Protein AF-A0A1F6WQ25-F1 (afdb_monomer)

Structure (mmCIF, N/CA/C/O backbone):
data_AF-A0A1F6WQ25-F1
#
_entry.id   AF-A0A1F6WQ25-F1
#
loop_
_atom_site.group_PDB
_atom_site.id
_atom_site.type_symbol
_atom_site.label_atom_id
_atom_site.label_alt_id
_atom_site.label_comp_id
_atom_site.label_asym_id
_atom_site.label_entity_id
_atom_site.label_seq_id
_atom_site.pdbx_PDB_ins_code
_atom_site.Cartn_x
_atom_site.Cartn_y
_atom_site.Cartn_z
_atom_site.occupancy
_atom_site.B_iso_or_equiv
_atom_site.auth_seq_id
_atom_site.auth_comp_id
_atom_site.auth_asym_id
_atom_site.auth_atom_id
_atom_site.pdbx_PDB_model_num
ATOM 1 N N . MET A 1 1 ? -30.570 7.472 32.557 1.00 87.94 1 MET A N 1
ATOM 2 C CA . MET A 1 1 ? -30.468 7.735 31.108 1.00 87.94 1 MET A CA 1
ATOM 3 C C . MET A 1 1 ? -29.008 7.909 30.767 1.00 87.94 1 MET A C 1
ATOM 5 O O . MET A 1 1 ? -28.256 8.425 31.589 1.00 87.94 1 MET A O 1
ATOM 9 N N . TYR A 1 2 ? -28.636 7.472 29.577 1.00 90.19 2 TYR A N 1
ATOM 10 C CA . TYR A 1 2 ? -27.269 7.441 29.091 1.00 90.19 2 TYR A CA 1
ATOM 11 C C . TYR A 1 2 ? -27.173 8.232 27.791 1.00 90.19 2 TYR A C 1
ATOM 13 O O . TYR A 1 2 ? -28.082 8.156 26.964 1.00 90.19 2 TYR A O 1
ATOM 21 N N . LEU A 1 3 ? -26.095 8.997 27.640 1.00 90.94 3 LEU A N 1
ATOM 22 C CA . LEU A 1 3 ? -25.687 9.601 26.380 1.00 90.94 3 LEU A CA 1
ATOM 23 C C . LEU A 1 3 ? -24.833 8.569 25.644 1.00 90.94 3 LEU A C 1
ATOM 25 O O . LEU A 1 3 ? -23.877 8.039 26.210 1.00 90.94 3 LEU A O 1
ATOM 29 N N . ILE A 1 4 ? -25.207 8.251 24.412 1.00 92.06 4 ILE A N 1
ATOM 30 C CA . ILE A 1 4 ? -24.562 7.222 23.602 1.00 92.06 4 ILE A CA 1
ATOM 31 C C . ILE A 1 4 ? -24.059 7.864 22.322 1.00 92.06 4 ILE A C 1
ATOM 33 O O . ILE A 1 4 ? -24.851 8.457 21.592 1.00 92.06 4 ILE A O 1
ATOM 37 N N . ASN A 1 5 ? -22.772 7.686 22.027 1.00 91.00 5 ASN A N 1
ATOM 38 C CA . ASN A 1 5 ? -22.219 8.050 20.729 1.00 91.00 5 ASN A CA 1
ATOM 39 C C . ASN A 1 5 ? -22.082 6.807 19.858 1.00 91.00 5 ASN A C 1
ATOM 41 O O . ASN A 1 5 ? -21.615 5.753 20.311 1.00 91.00 5 ASN A O 1
ATOM 45 N N . VAL A 1 6 ? -22.488 6.939 18.600 1.00 90.81 6 VAL A N 1
ATOM 46 C CA . VAL A 1 6 ? -22.468 5.850 17.625 1.00 90.81 6 VAL A CA 1
ATOM 47 C C . VAL A 1 6 ? -21.823 6.276 16.317 1.00 90.81 6 VAL A C 1
ATOM 49 O O . VAL A 1 6 ? -21.913 7.436 15.922 1.00 90.81 6 VAL A O 1
ATOM 52 N N . ILE A 1 7 ? -21.205 5.325 15.622 1.00 90.44 7 ILE A N 1
ATOM 53 C CA . ILE A 1 7 ? -20.688 5.520 14.263 1.00 90.44 7 ILE A CA 1
ATOM 54 C C . ILE A 1 7 ? -21.514 4.664 13.292 1.00 90.44 7 ILE A C 1
ATOM 56 O O . ILE A 1 7 ? -21.575 3.444 13.480 1.00 90.44 7 ILE A O 1
ATOM 60 N N . PRO A 1 8 ? -22.143 5.256 12.258 1.00 88.62 8 PRO A N 1
ATOM 61 C CA . PRO A 1 8 ? -22.909 4.503 11.265 1.00 88.62 8 PRO A CA 1
ATOM 62 C C . PRO A 1 8 ? -22.033 3.554 10.437 1.00 88.62 8 PRO A C 1
ATOM 64 O O . PRO A 1 8 ? -20.933 3.913 10.012 1.00 88.62 8 PRO A O 1
ATOM 67 N N . LEU A 1 9 ? -22.544 2.353 10.155 1.00 86.50 9 LEU A N 1
ATOM 68 C CA . LEU A 1 9 ? -21.799 1.313 9.432 1.00 86.50 9 LEU A CA 1
ATOM 69 C C . LEU A 1 9 ? -21.790 1.503 7.907 1.00 86.50 9 LEU A C 1
ATOM 71 O O . LEU A 1 9 ? -20.886 1.013 7.232 1.00 86.50 9 LEU A O 1
ATOM 75 N N . HIS A 1 10 ? -22.773 2.213 7.348 1.00 80.31 10 HIS A N 1
ATOM 76 C CA . HIS A 1 10 ? -22.910 2.373 5.895 1.00 80.31 10 HIS A CA 1
ATOM 77 C C . HIS A 1 10 ? -22.754 3.827 5.450 1.00 80.31 10 HIS A C 1
ATOM 79 O O . HIS A 1 10 ? -21.978 4.116 4.533 1.00 80.31 10 HIS A O 1
ATOM 85 N N . ARG A 1 11 ? -23.474 4.757 6.087 1.00 72.06 11 ARG A N 1
ATOM 86 C CA . ARG A 1 11 ? -23.447 6.174 5.705 1.00 72.06 11 ARG A CA 1
ATOM 87 C C . ARG A 1 11 ? -22.199 6.902 6.192 1.00 72.06 11 ARG A C 1
ATOM 89 O O . ARG A 1 11 ? -21.830 6.834 7.360 1.00 72.06 11 ARG A O 1
ATOM 96 N N . LYS A 1 12 ? -21.594 7.684 5.292 1.00 71.38 12 LYS A N 1
ATOM 97 C CA . LYS A 1 12 ? -20.646 8.739 5.669 1.00 71.38 12 LYS A CA 1
ATOM 98 C C . LYS A 1 12 ? -21.425 9.934 6.210 1.00 71.38 12 LYS A C 1
ATOM 100 O O . LYS A 1 12 ? -22.361 10.402 5.562 1.00 71.38 12 LYS A O 1
ATOM 105 N N . ILE A 1 13 ? -21.022 10.413 7.378 1.00 72.75 13 ILE A N 1
ATOM 106 C CA . ILE A 1 13 ? -21.591 11.586 8.042 1.00 72.75 13 ILE A CA 1
ATOM 107 C C . ILE A 1 13 ? -20.481 12.607 8.327 1.00 72.75 13 ILE A C 1
ATOM 109 O O . ILE A 1 13 ? -19.338 12.188 8.516 1.00 72.75 13 ILE A O 1
ATOM 113 N N . PRO A 1 14 ? -20.788 13.917 8.362 1.00 61.28 14 PRO A N 1
ATOM 114 C CA . PRO A 1 14 ? -19.785 14.951 8.625 1.00 61.28 14 PRO A CA 1
ATOM 115 C C . PRO A 1 14 ? -19.101 14.828 9.997 1.00 61.28 14 PRO A C 1
ATOM 117 O O . PRO A 1 14 ? -17.884 14.947 10.072 1.00 61.28 14 PRO A O 1
ATOM 120 N N . ASP A 1 15 ? -19.855 14.519 11.057 1.00 59.47 15 ASP A N 1
ATOM 121 C CA . ASP A 1 15 ? -19.368 14.615 12.447 1.00 59.47 15 ASP A CA 1
ATOM 122 C C . ASP A 1 15 ? -18.662 13.362 12.994 1.00 59.47 15 ASP A C 1
ATOM 124 O O . ASP A 1 15 ? -18.426 13.263 14.195 1.00 59.47 15 ASP A O 1
ATOM 128 N N . ILE A 1 16 ? -18.278 12.406 12.135 1.00 72.00 16 ILE A N 1
ATOM 129 C CA . ILE A 1 16 ? -17.640 11.108 12.468 1.00 72.00 16 ILE A CA 1
ATOM 130 C C . ILE A 1 16 ? -18.526 10.184 13.332 1.00 72.00 16 ILE A C 1
ATOM 132 O O . ILE A 1 16 ? -18.617 8.994 13.037 1.00 72.00 16 ILE A O 1
ATOM 136 N N . SER A 1 17 ? -19.217 10.707 14.345 1.00 84.56 17 SER A N 1
ATOM 137 C CA . SER A 1 17 ? -20.149 10.017 15.236 1.00 84.56 17 SER A CA 1
ATOM 138 C C . SER A 1 17 ? -21.412 10.852 15.493 1.00 84.56 17 SER A C 1
ATOM 140 O O . SER A 1 17 ? -21.434 12.056 15.253 1.00 84.56 17 SER A O 1
ATOM 142 N N . LEU A 1 18 ? -22.473 10.203 15.970 1.00 88.31 18 LEU A N 1
ATOM 143 C CA . LEU A 1 18 ? -23.764 10.809 16.300 1.00 88.31 18 LEU A CA 1
ATOM 144 C C . LEU A 1 18 ? -24.133 10.498 17.745 1.00 88.31 18 LEU A C 1
ATOM 146 O O . LEU A 1 18 ? -23.954 9.365 18.196 1.00 88.31 18 LEU A O 1
ATOM 150 N N . SER A 1 19 ? -24.698 11.480 18.441 1.00 90.44 19 SER A N 1
ATOM 151 C CA . SER A 1 19 ? -25.128 11.342 19.833 1.00 90.44 19 SER A CA 1
ATOM 152 C C . SER A 1 19 ? -26.628 11.068 19.944 1.00 90.44 19 SER A C 1
ATOM 154 O O . SER A 1 19 ? -27.445 11.706 19.279 1.00 90.44 19 SER A O 1
ATOM 156 N N . TYR A 1 20 ? -26.997 10.152 20.838 1.00 91.31 20 TYR A N 1
ATOM 157 C CA . TYR A 1 20 ? -28.374 9.764 21.149 1.00 91.31 20 TYR A CA 1
ATOM 158 C C . TYR A 1 20 ? -28.560 9.581 22.659 1.00 91.31 20 TYR A C 1
ATOM 160 O O . TYR A 1 20 ? -27.594 9.398 23.399 1.00 91.31 20 TYR A O 1
ATOM 168 N N . ILE A 1 21 ? -29.809 9.588 23.132 1.00 91.50 21 ILE A N 1
ATOM 169 C CA . ILE A 1 21 ? -30.139 9.271 24.530 1.00 91.50 21 ILE A CA 1
ATOM 170 C C . ILE A 1 21 ? -30.725 7.863 24.609 1.00 91.50 21 ILE A C 1
ATOM 172 O O . ILE A 1 21 ? -31.565 7.487 23.802 1.00 91.50 21 ILE A O 1
ATOM 176 N N . SER A 1 22 ? -30.355 7.094 25.626 1.00 90.56 22 SER A N 1
ATOM 177 C CA . SER A 1 22 ? -30.964 5.796 25.918 1.00 90.56 22 SER A CA 1
ATOM 178 C C . SER A 1 22 ? -31.411 5.708 27.371 1.00 90.56 22 SER A C 1
ATOM 180 O O . SER A 1 22 ? -30.785 6.265 28.280 1.00 90.56 22 SER A O 1
ATOM 182 N N . LYS A 1 23 ? -32.505 4.984 27.617 1.00 88.88 23 LYS A N 1
ATOM 183 C CA . LYS A 1 23 ? -32.867 4.561 28.978 1.00 88.88 23 LYS A CA 1
ATOM 184 C C . LYS A 1 23 ? -31.973 3.409 29.441 1.00 88.88 23 LYS A C 1
ATOM 186 O O . LYS A 1 23 ? -31.574 3.392 30.603 1.00 88.88 23 LYS A O 1
ATOM 191 N N . ASP A 1 24 ? -31.601 2.534 28.513 1.00 87.25 24 ASP A N 1
ATOM 192 C CA . ASP A 1 24 ? -30.789 1.347 28.753 1.00 87.25 24 ASP A CA 1
ATOM 193 C C . ASP A 1 24 ? -29.294 1.667 28.748 1.00 87.25 24 ASP A C 1
ATOM 195 O O . ASP A 1 24 ? -28.818 2.459 27.928 1.00 87.25 24 ASP A O 1
ATOM 199 N N . ASN A 1 25 ? -28.541 0.977 29.606 1.00 87.44 25 ASN A N 1
ATOM 200 C CA . ASN A 1 25 ? -27.084 0.933 29.535 1.00 87.44 25 ASN A CA 1
ATOM 201 C C . ASN A 1 25 ? -26.658 -0.025 28.406 1.00 87.44 25 ASN A C 1
ATOM 203 O O . ASN A 1 25 ? -26.470 -1.230 28.616 1.00 87.44 25 ASN A O 1
ATOM 207 N N . ILE A 1 26 ? -26.604 0.488 27.177 1.00 87.88 26 ILE A N 1
ATOM 208 C CA . ILE A 1 26 ? -26.160 -0.275 26.005 1.00 87.88 26 ILE A CA 1
ATOM 209 C C . ILE A 1 26 ? -24.646 -0.462 26.113 1.00 87.88 26 ILE A C 1
ATOM 211 O O . ILE A 1 26 ? -23.937 0.504 26.339 1.00 87.88 26 ILE A O 1
ATOM 215 N N . LYS A 1 27 ? -24.131 -1.689 25.975 1.00 88.25 27 LYS A N 1
ATOM 216 C CA . LYS A 1 27 ? -22.691 -1.953 26.134 1.00 88.25 27 LYS A CA 1
ATOM 217 C C . LYS A 1 27 ? -21.885 -1.371 24.966 1.00 88.25 27 LYS A C 1
ATOM 219 O O . LYS A 1 27 ? -22.355 -1.361 23.828 1.00 88.25 27 LYS A O 1
ATOM 224 N N . LEU A 1 28 ? -20.648 -0.959 25.232 1.00 90.44 28 LEU A N 1
ATOM 225 C CA . LEU A 1 28 ? -19.693 -0.560 24.196 1.00 90.44 28 LEU A CA 1
ATOM 226 C C . LEU A 1 28 ? -19.432 -1.733 23.237 1.00 90.44 28 LEU A C 1
ATOM 228 O O . LEU A 1 28 ? -19.362 -2.881 23.675 1.00 90.44 28 LEU A O 1
ATOM 232 N N . GLY A 1 29 ? -19.348 -1.451 21.936 1.00 88.81 29 GLY A N 1
ATOM 233 C CA . GLY A 1 29 ? -19.223 -2.475 20.895 1.00 88.81 29 GLY A CA 1
ATOM 234 C C . GLY A 1 29 ? -20.541 -3.127 20.462 1.00 88.81 29 GLY A C 1
ATOM 235 O O . GLY A 1 29 ? -20.523 -4.029 19.624 1.00 88.81 29 GLY A O 1
ATOM 236 N N . THR A 1 30 ? -21.683 -2.694 21.008 1.00 90.44 30 THR A N 1
ATOM 237 C CA . THR A 1 30 ? -23.006 -3.144 20.547 1.00 90.44 30 THR A CA 1
ATOM 238 C C . THR A 1 30 ? -23.338 -2.497 19.202 1.00 90.44 30 THR A C 1
ATOM 240 O O . THR A 1 30 ? -23.184 -1.286 19.047 1.00 90.44 30 THR A O 1
ATOM 243 N N . ILE A 1 31 ? -23.827 -3.286 18.248 1.00 89.00 31 ILE A N 1
ATOM 244 C CA . ILE A 1 31 ? -24.408 -2.793 16.996 1.00 89.00 31 ILE A CA 1
ATOM 245 C C . ILE A 1 31 ? -25.905 -2.574 17.226 1.00 89.00 31 ILE A C 1
ATOM 247 O O . ILE A 1 31 ? -26.597 -3.483 17.685 1.00 89.00 31 ILE A O 1
ATOM 251 N N . ILE A 1 32 ? -26.389 -1.366 16.942 1.00 90.00 32 ILE A N 1
ATOM 252 C CA . ILE A 1 32 ? -27.789 -0.960 17.125 1.00 90.00 32 ILE A CA 1
ATOM 253 C C . ILE A 1 32 ? -28.346 -0.320 15.854 1.00 90.00 32 ILE A C 1
ATOM 255 O O . ILE A 1 32 ? -27.585 0.225 15.058 1.00 90.00 32 ILE A O 1
ATOM 259 N N . ASP A 1 33 ? -29.667 -0.296 15.709 1.00 88.38 33 ASP A N 1
ATOM 260 C CA . ASP A 1 33 ? -30.332 0.503 14.680 1.00 88.38 33 ASP A CA 1
ATOM 261 C C . ASP A 1 33 ? -30.563 1.928 15.196 1.00 88.38 33 ASP A C 1
ATOM 263 O O . ASP A 1 33 ? -31.349 2.155 16.119 1.00 88.38 33 ASP A O 1
ATOM 267 N N . ALA A 1 34 ? -29.858 2.898 14.613 1.00 88.06 34 ALA A N 1
ATOM 268 C CA . ALA A 1 34 ? -29.973 4.308 14.967 1.00 88.06 34 ALA A CA 1
ATOM 269 C C . ALA A 1 34 ? -30.745 5.081 13.880 1.00 88.06 34 ALA A C 1
ATOM 271 O O . ALA A 1 34 ? -30.492 4.889 12.686 1.00 88.06 34 ALA A O 1
ATOM 272 N N . PRO A 1 35 ? -31.682 5.975 14.247 1.00 88.50 35 PRO A N 1
ATOM 273 C CA . PRO A 1 35 ? -32.398 6.792 13.275 1.00 88.50 35 PRO A CA 1
ATOM 274 C C . PRO A 1 35 ? -31.488 7.893 12.718 1.00 88.50 35 PRO A C 1
ATOM 276 O O . PRO A 1 35 ? -30.998 8.749 13.458 1.00 88.50 35 PRO A O 1
ATOM 279 N N . ILE A 1 36 ? -31.291 7.898 11.398 1.00 86.06 36 ILE A N 1
ATOM 280 C CA . ILE A 1 36 ? -30.510 8.903 10.668 1.00 86.06 36 ILE A CA 1
ATOM 281 C C . ILE A 1 36 ? -31.383 9.491 9.556 1.00 86.06 36 ILE A C 1
ATOM 283 O O . ILE A 1 36 ? -31.665 8.845 8.541 1.00 86.06 36 ILE A O 1
ATOM 287 N N . LYS A 1 37 ? -31.786 10.756 9.721 1.00 82.56 37 LYS A N 1
ATOM 288 C CA . LYS A 1 37 ? -32.784 11.425 8.867 1.00 82.56 37 LYS A CA 1
ATOM 289 C C . LYS A 1 37 ? -34.093 10.616 8.814 1.00 82.56 37 LYS A C 1
ATOM 291 O O . LYS A 1 37 ? -34.769 10.510 9.827 1.00 82.56 37 LYS A O 1
ATOM 296 N N . LYS A 1 38 ? -34.454 10.062 7.649 1.00 81.06 38 LYS A N 1
ATOM 297 C CA . LYS A 1 38 ? -35.715 9.332 7.408 1.00 81.06 38 LYS A CA 1
ATOM 298 C C . LYS A 1 38 ? -35.576 7.801 7.455 1.00 81.06 38 LYS A C 1
ATOM 300 O O . LYS A 1 38 ? -36.516 7.107 7.090 1.00 81.06 38 LYS A O 1
ATOM 305 N N . SER A 1 39 ? -34.422 7.259 7.842 1.00 84.31 39 SER A N 1
ATOM 306 C CA . SER A 1 39 ? -34.177 5.809 7.825 1.00 84.31 39 SER A CA 1
ATOM 307 C C . SER A 1 39 ? -33.465 5.333 9.085 1.00 84.31 39 SER A C 1
ATOM 309 O O . SER A 1 39 ? -32.701 6.087 9.688 1.00 84.31 39 SER A O 1
ATOM 311 N N . LEU A 1 40 ? -33.661 4.063 9.430 1.00 87.50 40 LEU A N 1
ATOM 312 C CA . LEU A 1 40 ? -32.851 3.362 10.424 1.00 87.50 40 LEU A CA 1
ATOM 313 C C . LEU A 1 40 ? -31.568 2.845 9.771 1.00 87.50 40 LEU A C 1
ATOM 315 O O . LEU A 1 40 ? -31.603 2.318 8.660 1.00 87.50 40 LEU A O 1
ATOM 319 N N . GLU A 1 41 ? -30.444 3.026 10.451 1.00 86.12 41 GLU A N 1
ATOM 320 C CA . GLU A 1 41 ? -29.121 2.610 9.993 1.00 86.12 41 GLU A CA 1
ATOM 321 C C . GLU A 1 41 ? -28.389 1.890 11.125 1.00 86.12 41 GLU A C 1
ATOM 323 O O . GLU A 1 41 ? -28.288 2.404 12.245 1.00 86.12 41 GLU A O 1
ATOM 328 N N . GLN A 1 42 ? -27.815 0.729 10.815 1.00 87.62 42 GLN A N 1
ATOM 329 C CA . GLN A 1 42 ? -26.951 0.031 11.758 1.00 87.62 42 GLN A CA 1
ATOM 330 C C . GLN A 1 42 ? -25.751 0.905 12.116 1.00 87.62 42 GLN A C 1
ATOM 332 O O . GLN A 1 42 ? -25.086 1.473 11.241 1.00 87.62 42 GLN A O 1
ATOM 337 N N . SER A 1 43 ? -25.479 1.005 13.412 1.00 89.19 43 SER A N 1
ATOM 338 C CA . SER A 1 43 ? -24.457 1.872 13.983 1.00 89.19 43 SER A CA 1
ATOM 339 C C . SER A 1 43 ? -23.757 1.185 15.154 1.00 89.19 43 SER A C 1
ATOM 341 O O . SER A 1 43 ? -24.388 0.505 15.963 1.00 89.19 43 SER A O 1
ATOM 343 N N . LEU A 1 44 ? -22.441 1.366 15.249 1.00 90.88 44 LEU A N 1
ATOM 344 C CA . LEU A 1 44 ? -21.618 0.821 16.325 1.00 90.88 44 LEU A CA 1
ATOM 345 C C . LEU A 1 44 ? -21.590 1.787 17.509 1.00 90.88 44 LEU A C 1
ATOM 347 O O . LEU A 1 44 ? -21.214 2.946 17.341 1.00 90.88 44 LEU A O 1
ATOM 351 N N . VAL A 1 45 ? -21.922 1.303 18.704 1.00 91.31 45 VAL A N 1
ATOM 352 C CA . VAL A 1 45 ? -21.786 2.067 19.949 1.00 91.31 45 VAL A CA 1
ATOM 353 C C . VAL A 1 45 ? -20.315 2.184 20.342 1.00 91.31 45 VAL A C 1
ATOM 355 O O . VAL A 1 45 ? -19.674 1.178 20.658 1.00 91.31 45 VAL A O 1
ATOM 358 N N . ILE A 1 46 ? -19.805 3.417 20.366 1.00 90.44 46 ILE A N 1
ATOM 359 C CA . ILE A 1 46 ? -18.393 3.721 20.641 1.00 90.44 46 ILE A CA 1
ATOM 360 C C . ILE A 1 46 ? -18.148 4.351 22.012 1.00 90.44 46 ILE A C 1
ATOM 362 O O . ILE A 1 46 ? -17.053 4.219 22.547 1.00 90.44 46 ILE A O 1
ATOM 366 N N . SER A 1 47 ? -19.144 5.006 22.612 1.00 89.75 47 SER A N 1
ATOM 367 C CA . SER A 1 47 ? -19.035 5.525 23.977 1.00 89.75 47 SER A CA 1
ATOM 368 C C . SER A 1 47 ? -20.399 5.606 24.650 1.00 89.75 47 SER A C 1
ATOM 370 O O . SER A 1 47 ? -21.415 5.833 23.991 1.00 89.75 47 SER A O 1
ATOM 372 N N . ILE A 1 48 ? -20.403 5.446 25.975 1.00 90.25 48 ILE A N 1
ATOM 373 C CA . ILE A 1 48 ? -21.582 5.597 26.832 1.00 90.25 48 ILE A CA 1
ATOM 374 C C . ILE A 1 48 ? -21.191 6.441 28.040 1.00 90.25 48 ILE A C 1
ATOM 376 O O . ILE A 1 48 ? -20.213 6.132 28.717 1.00 90.25 48 ILE A O 1
ATOM 380 N N . GLN A 1 49 ? -21.968 7.482 28.319 1.00 90.38 49 GLN A N 1
ATOM 381 C CA . GLN A 1 49 ? -21.781 8.376 29.462 1.00 90.38 49 GLN A CA 1
ATOM 382 C C . GLN A 1 49 ? -23.101 8.552 30.215 1.00 90.38 49 GLN A C 1
ATOM 384 O O . GLN A 1 49 ? -24.187 8.407 29.644 1.00 90.38 49 GLN A O 1
ATOM 389 N N . ASN A 1 50 ? -23.041 8.856 31.512 1.00 89.50 50 ASN A N 1
ATOM 390 C CA . ASN A 1 50 ? -24.249 9.162 32.269 1.00 89.50 50 ASN A CA 1
ATOM 391 C C . ASN A 1 50 ? -24.742 10.562 31.887 1.00 89.50 50 ASN A C 1
ATOM 393 O O . ASN A 1 50 ? -23.989 11.529 31.932 1.00 89.50 50 ASN A O 1
ATOM 397 N N . VAL A 1 51 ? -26.033 10.695 31.571 1.00 87.44 51 VAL A N 1
ATOM 398 C CA . VAL A 1 51 ? -26.632 12.003 31.247 1.00 87.44 51 VAL A CA 1
ATOM 399 C C . VAL A 1 51 ? -26.466 13.006 32.392 1.00 87.44 51 VAL A C 1
ATOM 401 O O . VAL A 1 51 ? -26.456 14.207 32.144 1.00 87.44 51 VAL A O 1
ATOM 404 N N . LYS A 1 52 ? -26.339 12.541 33.645 1.00 86.00 52 LYS A N 1
ATOM 405 C CA . LYS A 1 52 ? -26.094 13.416 34.799 1.00 86.00 52 LYS A CA 1
ATOM 406 C C . LYS A 1 52 ? -24.778 14.188 34.687 1.00 86.00 52 LYS A C 1
ATOM 408 O O . LYS A 1 52 ? -24.766 15.349 35.089 1.00 86.00 52 LYS A O 1
ATOM 413 N N . ASP A 1 53 ? -23.752 13.568 34.115 1.00 86.56 53 ASP A N 1
ATOM 414 C CA . ASP A 1 53 ? -22.396 14.118 34.044 1.00 86.56 53 ASP A CA 1
ATOM 415 C C . ASP A 1 53 ? -22.248 15.064 32.838 1.00 86.56 53 ASP A C 1
ATOM 417 O O . ASP A 1 53 ? -21.522 16.048 32.900 1.00 86.56 53 ASP A O 1
ATOM 421 N N . GLU A 1 54 ? -23.034 14.840 31.780 1.00 84.88 54 GLU A N 1
ATOM 422 C CA . GLU A 1 54 ? -22.989 15.593 30.513 1.00 84.88 54 GLU A CA 1
ATOM 423 C C . GLU A 1 54 ? -24.127 16.628 30.371 1.00 84.88 54 GLU A C 1
ATOM 425 O O . GLU A 1 54 ? -24.480 17.060 29.271 1.00 84.88 54 GLU A O 1
ATOM 430 N N . LYS A 1 55 ? -24.762 17.043 31.479 1.00 82.88 55 LYS A N 1
ATOM 431 C CA . LYS A 1 55 ? -25.932 17.950 31.445 1.00 82.88 55 LYS A CA 1
ATOM 432 C C . LYS A 1 55 ? -25.645 19.291 30.769 1.00 82.88 55 LYS A C 1
ATOM 434 O O . LYS A 1 55 ? -26.518 19.811 30.076 1.00 82.88 55 LYS A O 1
ATOM 439 N N . SER A 1 56 ? -24.474 19.873 31.020 1.00 83.62 56 SER A N 1
ATOM 440 C CA . SER A 1 56 ? -24.056 21.151 30.430 1.00 83.62 56 SER A CA 1
ATOM 441 C C . SER A 1 56 ? -23.905 21.023 28.915 1.00 83.62 56 SER A C 1
ATOM 443 O O . SER A 1 56 ? -24.479 21.824 28.180 1.00 83.62 56 SER A O 1
ATOM 445 N N . TYR A 1 57 ? -23.234 19.963 28.457 1.00 82.88 57 TYR A N 1
ATOM 446 C CA . TYR A 1 57 ? -23.075 19.643 27.043 1.00 82.88 57 TYR A CA 1
ATOM 447 C C . TYR A 1 57 ? -24.427 19.445 26.353 1.00 82.88 57 TYR A C 1
ATOM 449 O O . TYR A 1 57 ? -24.723 20.121 25.371 1.00 82.88 57 TYR A O 1
ATOM 457 N N . ILE A 1 58 ? -25.302 18.608 26.916 1.00 83.19 58 ILE A N 1
ATOM 458 C CA . ILE A 1 58 ? -26.620 18.324 26.330 1.00 83.19 58 ILE A CA 1
ATOM 459 C C . ILE A 1 58 ? -27.471 19.597 26.212 1.00 83.19 58 ILE A C 1
ATOM 461 O O . ILE A 1 58 ? -28.172 19.766 25.218 1.00 83.19 58 ILE A O 1
ATOM 465 N N . LYS A 1 59 ? -27.403 20.506 27.195 1.00 83.31 59 LYS A N 1
ATOM 466 C CA . LYS A 1 59 ? -28.106 21.800 27.141 1.00 83.31 59 LYS A CA 1
ATOM 467 C C . LYS A 1 59 ? -27.525 22.763 26.104 1.00 83.31 59 LYS A C 1
ATOM 469 O O . LYS A 1 59 ? -28.256 23.621 25.626 1.00 83.31 59 LYS A O 1
ATOM 474 N N . SER A 1 60 ? -26.237 22.643 25.788 1.00 84.94 60 SER A N 1
ATOM 475 C CA . SER A 1 60 ? -25.567 23.490 24.794 1.00 84.94 60 SER A CA 1
ATOM 476 C C . SER A 1 60 ? -25.861 23.088 23.345 1.00 84.94 60 SER A C 1
ATOM 478 O O . SER A 1 60 ? -25.584 23.863 22.431 1.00 84.94 60 SER A O 1
ATOM 480 N N . LEU A 1 61 ? -26.422 21.893 23.118 1.00 83.06 61 LEU A N 1
ATOM 481 C CA . LEU A 1 61 ? -26.725 21.409 21.774 1.00 83.06 61 LEU A CA 1
ATOM 482 C C . LEU A 1 61 ? -27.862 22.231 21.141 1.00 83.06 61 LEU A C 1
ATOM 484 O O . LEU A 1 61 ? -28.930 22.359 21.741 1.00 83.06 61 LEU A O 1
ATOM 488 N N . PRO A 1 62 ? -27.697 22.720 19.898 1.00 80.31 62 PRO A N 1
ATOM 489 C CA . PRO A 1 62 ? -28.736 23.493 19.218 1.00 80.31 62 PRO A CA 1
ATOM 490 C C . PRO A 1 62 ? -29.897 22.622 18.705 1.00 80.31 62 PRO A C 1
ATOM 492 O O . PRO A 1 62 ? -30.855 23.134 18.131 1.00 80.31 62 PRO A O 1
ATOM 495 N N . TRP A 1 63 ? -29.833 21.303 18.906 1.00 80.38 63 TRP A N 1
ATOM 496 C CA . TRP A 1 63 ? -30.868 20.344 18.533 1.00 80.38 63 TRP A CA 1
ATOM 497 C C . TRP A 1 63 ? -31.223 19.417 19.697 1.00 80.38 63 TRP A C 1
ATOM 499 O O . TRP A 1 63 ? -30.428 19.159 20.601 1.00 80.38 63 TRP A O 1
ATOM 509 N N . LYS A 1 64 ? -32.429 18.846 19.637 1.00 83.31 64 LYS A N 1
ATOM 510 C CA . LYS A 1 64 ? -32.891 17.846 20.602 1.00 83.31 64 LYS A CA 1
ATOM 511 C C . LYS A 1 64 ? -32.347 16.463 20.241 1.00 83.31 64 LYS A C 1
ATOM 513 O O . LYS A 1 64 ? -32.473 16.020 19.102 1.00 83.31 64 LYS A O 1
ATOM 518 N N . LEU A 1 65 ? -31.784 15.766 21.225 1.00 86.25 65 LEU A N 1
ATOM 519 C CA . LEU A 1 65 ? -31.309 14.394 21.047 1.00 86.25 65 LEU A CA 1
ATOM 520 C C . LEU A 1 65 ? -32.477 13.413 20.899 1.00 86.25 65 LEU A C 1
ATOM 522 O O . LEU A 1 65 ? -33.474 13.489 21.622 1.00 86.25 65 LEU A O 1
ATOM 526 N N . ILE A 1 66 ? -32.324 12.468 19.972 1.00 88.75 66 ILE A N 1
ATOM 527 C CA . ILE A 1 66 ? -33.298 11.403 19.727 1.00 88.75 66 ILE A CA 1
ATOM 528 C C . ILE A 1 66 ? -33.045 10.253 20.709 1.00 88.75 66 ILE A C 1
ATOM 530 O O . ILE A 1 66 ? -31.898 9.930 21.030 1.00 88.75 66 ILE A O 1
ATOM 534 N N . SER A 1 67 ? -34.123 9.635 21.193 1.00 85.62 67 SER A N 1
ATOM 535 C CA . SER A 1 67 ? -34.042 8.463 22.059 1.00 85.62 67 SER A CA 1
ATOM 536 C C . SER A 1 67 ? -33.893 7.166 21.262 1.00 85.62 67 SER A C 1
ATOM 538 O O . SER A 1 67 ? -34.642 6.948 20.311 1.00 85.62 67 SER A O 1
ATOM 540 N N . ILE A 1 68 ? -33.013 6.278 21.706 1.00 87.81 68 ILE A N 1
ATOM 541 C CA . ILE A 1 68 ? -32.816 4.926 21.167 1.00 87.81 68 ILE A CA 1
ATOM 542 C C . ILE A 1 68 ? -33.036 3.881 22.267 1.00 87.81 68 ILE A C 1
ATOM 544 O O . ILE A 1 68 ? -32.936 4.188 23.458 1.00 87.81 68 ILE A O 1
ATOM 548 N N . GLN A 1 69 ? -33.360 2.651 21.867 1.00 78.94 69 GLN A N 1
ATOM 549 C CA . GLN A 1 69 ? -33.606 1.529 22.776 1.00 78.94 69 GLN A CA 1
ATOM 550 C C . GLN A 1 69 ? -32.694 0.352 22.446 1.00 78.94 69 GLN A C 1
ATOM 552 O O . GLN A 1 69 ? -32.254 0.182 21.306 1.00 78.94 69 GLN A O 1
ATOM 557 N N . LYS A 1 70 ? -32.412 -0.476 23.452 1.00 73.06 70 LYS A N 1
ATOM 558 C CA . LYS A 1 70 ? -31.672 -1.720 23.259 1.00 73.06 70 LYS A CA 1
ATOM 559 C C . LYS A 1 70 ? -32.590 -2.793 22.669 1.00 73.06 70 LYS A C 1
ATOM 561 O O . LYS A 1 70 ? -33.657 -3.055 23.212 1.00 73.06 70 LYS A O 1
ATOM 566 N N . ASN A 1 71 ? -32.136 -3.481 21.624 1.00 75.75 71 ASN A N 1
ATOM 567 C CA . ASN A 1 71 ? -32.791 -4.689 21.127 1.00 75.75 71 ASN A CA 1
ATOM 568 C C . ASN A 1 71 ? -32.085 -5.941 21.689 1.00 75.75 71 ASN A C 1
ATOM 570 O O . ASN A 1 71 ? -30.872 -5.924 21.928 1.00 75.75 71 ASN A O 1
ATOM 574 N N . LYS A 1 72 ? -32.838 -7.017 21.950 1.00 64.00 72 LYS A N 1
ATOM 575 C CA . LYS A 1 72 ? -32.306 -8.265 22.533 1.00 64.00 72 LYS A CA 1
ATOM 576 C C . LYS A 1 72 ? -31.371 -9.005 21.575 1.00 64.00 72 LYS A C 1
ATOM 578 O O . LYS A 1 72 ? -30.411 -9.611 22.040 1.00 64.00 72 LYS A O 1
ATOM 583 N N . ASP A 1 73 ? -31.599 -8.876 20.272 1.00 69.81 73 ASP A N 1
ATOM 584 C CA . ASP A 1 73 ? -30.832 -9.561 19.223 1.00 69.81 73 ASP A CA 1
ATOM 585 C C . ASP A 1 73 ? -29.586 -8.786 18.762 1.00 69.81 73 ASP A C 1
ATOM 587 O O . ASP A 1 73 ? -28.942 -9.148 17.775 1.00 69.81 73 ASP A O 1
ATOM 591 N N . ASN A 1 74 ? -29.227 -7.706 19.465 1.00 78.88 74 ASN A N 1
ATOM 592 C CA . ASN A 1 74 ? -28.078 -6.893 19.094 1.00 78.88 74 ASN A CA 1
ATOM 593 C C . ASN A 1 74 ? -26.773 -7.680 19.224 1.00 78.88 74 ASN A C 1
ATOM 595 O O . ASN A 1 74 ? -26.452 -8.239 20.277 1.00 78.88 74 ASN A O 1
ATOM 599 N N . VAL A 1 75 ? -25.971 -7.646 18.163 1.00 81.75 75 VAL A N 1
ATOM 600 C CA . VAL A 1 75 ? -24.623 -8.208 18.185 1.00 81.75 75 VAL A CA 1
ATOM 601 C C . VAL A 1 75 ? -23.707 -7.308 18.996 1.00 81.75 75 VAL A C 1
ATOM 603 O O . VAL A 1 75 ? -23.720 -6.086 18.851 1.00 81.75 75 VAL A O 1
ATOM 606 N N . ILE A 1 76 ? -22.891 -7.929 19.842 1.00 87.75 76 ILE A N 1
ATOM 607 C CA . ILE A 1 76 ? -21.917 -7.235 20.675 1.00 87.75 76 ILE A CA 1
ATOM 608 C C . ILE A 1 76 ? -20.531 -7.759 20.316 1.00 87.75 76 ILE A C 1
ATOM 610 O O . ILE A 1 76 ? -20.255 -8.954 20.460 1.00 87.75 76 ILE A O 1
ATOM 614 N N . LEU A 1 77 ? -19.670 -6.868 19.830 1.00 89.88 77 LEU A N 1
ATOM 615 C CA . LEU A 1 77 ? -18.255 -7.155 19.613 1.00 89.88 77 LEU A CA 1
ATOM 616 C C . LEU A 1 77 ? -17.530 -7.274 20.956 1.00 89.88 77 LEU A C 1
ATOM 618 O O . LEU A 1 77 ? -17.914 -6.650 21.947 1.00 89.88 77 LEU A O 1
ATOM 622 N N . GLN A 1 78 ? -16.470 -8.079 21.006 1.00 90.38 78 GLN A N 1
ATOM 623 C CA . GLN A 1 78 ? -15.626 -8.145 22.198 1.00 90.38 78 GLN A CA 1
ATOM 624 C C . GLN A 1 78 ? -15.004 -6.770 22.471 1.00 90.38 78 GLN A C 1
ATOM 626 O O . GLN A 1 78 ? -14.532 -6.107 21.550 1.00 90.38 78 GLN A O 1
ATOM 631 N N . LYS A 1 79 ? -14.942 -6.360 23.745 1.00 89.81 79 LYS A N 1
ATOM 632 C CA . LYS A 1 79 ? -14.376 -5.058 24.141 1.00 89.81 79 LYS A CA 1
ATOM 633 C C . LYS A 1 79 ? -12.976 -4.834 23.551 1.00 89.81 79 LYS A C 1
ATOM 635 O O . LYS A 1 79 ? -12.726 -3.793 22.959 1.00 89.81 79 LYS A O 1
ATOM 640 N N . LYS A 1 80 ? -12.123 -5.862 23.606 1.00 91.19 80 LYS A N 1
ATOM 641 C CA . LYS A 1 80 ? -10.764 -5.837 23.051 1.00 91.19 80 LYS A CA 1
ATOM 642 C C . LYS A 1 80 ? -10.715 -5.494 21.557 1.00 91.19 80 LYS A C 1
ATOM 644 O O . LYS A 1 80 ? -9.785 -4.822 21.143 1.00 91.19 80 LYS A O 1
ATOM 649 N N . VAL A 1 81 ? -11.706 -5.907 20.761 1.00 91.31 81 VAL A N 1
ATOM 650 C CA . VAL A 1 81 ? -11.784 -5.565 19.325 1.00 91.31 81 VAL A CA 1
ATOM 651 C C . VAL A 1 81 ? -11.990 -4.064 19.146 1.00 91.31 81 VAL A C 1
ATOM 653 O O . VAL A 1 81 ? -11.391 -3.456 18.263 1.00 91.31 81 VAL A O 1
ATOM 656 N N . ILE A 1 82 ? -12.833 -3.465 19.990 1.00 91.12 82 ILE A N 1
ATOM 657 C CA . ILE A 1 82 ? -13.102 -2.026 19.963 1.00 91.12 82 ILE A CA 1
ATOM 658 C C . ILE A 1 82 ? -11.876 -1.246 20.434 1.00 91.12 82 ILE A C 1
ATOM 660 O O . ILE A 1 82 ? -11.484 -0.290 19.771 1.00 91.12 82 ILE A O 1
ATOM 664 N N . ASP A 1 83 ? -11.239 -1.693 21.517 1.00 90.50 83 ASP A N 1
ATOM 665 C CA . ASP A 1 83 ? -10.002 -1.093 22.023 1.00 90.50 83 ASP A CA 1
ATOM 666 C C . ASP A 1 83 ? -8.910 -1.126 20.928 1.00 90.50 83 ASP A C 1
ATOM 668 O O . ASP A 1 83 ? -8.370 -0.083 20.565 1.00 90.50 83 ASP A O 1
ATOM 672 N N . THR A 1 84 ? -8.698 -2.279 20.273 1.00 92.25 84 THR A N 1
ATOM 673 C CA . THR A 1 84 ? -7.780 -2.411 19.125 1.00 92.25 84 THR A CA 1
ATOM 674 C C . THR A 1 84 ? -8.120 -1.467 17.975 1.00 92.25 84 THR A C 1
ATOM 676 O O . THR A 1 84 ? -7.216 -0.938 17.329 1.00 92.25 84 THR A O 1
ATOM 679 N N . LEU A 1 85 ? -9.403 -1.263 17.666 1.00 91.94 85 LEU A N 1
ATOM 680 C CA . LEU A 1 85 ? -9.808 -0.354 16.596 1.00 91.94 85 LEU A CA 1
ATOM 681 C C . LEU A 1 85 ? -9.314 1.067 16.876 1.00 91.94 85 LEU A C 1
ATOM 683 O O . LEU A 1 85 ? -8.751 1.704 15.984 1.00 91.94 85 LEU A O 1
ATOM 687 N N . PHE A 1 86 ? -9.479 1.551 18.106 1.00 89.50 86 PHE A N 1
ATOM 688 C CA . PHE A 1 86 ? -9.017 2.880 18.503 1.00 89.50 86 PHE A CA 1
ATOM 689 C C . PHE A 1 86 ? -7.493 2.968 18.637 1.00 89.50 86 PHE A C 1
ATOM 691 O O . PHE A 1 86 ? -6.914 3.973 18.211 1.00 89.50 86 PHE A O 1
ATOM 698 N N . ASP A 1 87 ? -6.839 1.913 19.125 1.00 89.62 87 ASP A N 1
ATOM 699 C CA . ASP A 1 87 ? -5.377 1.790 19.127 1.00 89.62 87 ASP A CA 1
ATOM 700 C C . ASP A 1 87 ? -4.828 1.911 17.701 1.0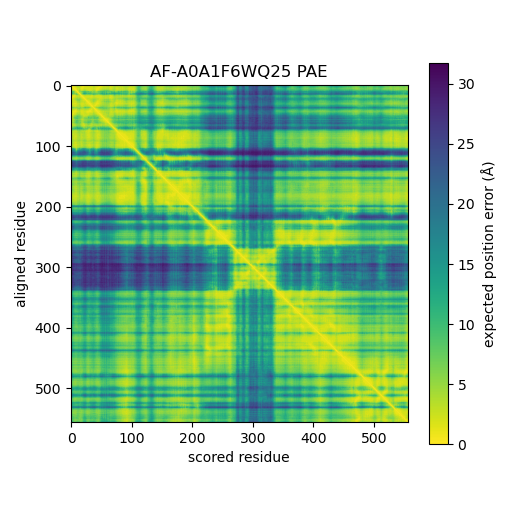0 89.62 87 ASP A C 1
ATOM 702 O O . ASP A 1 87 ? -3.956 2.735 17.424 1.00 89.62 87 ASP A O 1
ATOM 706 N N . PHE A 1 88 ? -5.408 1.171 16.752 1.00 91.56 88 PHE A N 1
ATOM 707 C CA . PHE A 1 88 ? -5.022 1.222 15.345 1.00 91.56 88 PHE A CA 1
ATOM 708 C C . PHE A 1 88 ? -5.247 2.608 14.731 1.00 91.56 88 PHE A C 1
ATOM 710 O O . PHE A 1 88 ? -4.387 3.099 14.002 1.00 91.56 88 PHE A O 1
ATOM 717 N N . CYS A 1 89 ? -6.364 3.274 15.034 1.00 90.06 89 CYS A N 1
ATOM 718 C CA . CYS A 1 89 ? -6.636 4.641 14.564 1.00 90.06 89 CYS A CA 1
ATOM 719 C C . CYS A 1 89 ? -5.666 5.682 15.148 1.00 90.06 89 CYS A C 1
ATOM 721 O O . CYS A 1 89 ? -5.476 6.761 14.576 1.00 90.06 89 CYS A O 1
ATOM 723 N N . SER A 1 90 ? -5.083 5.387 16.308 1.00 87.44 90 SER A N 1
ATOM 724 C CA . SER A 1 90 ? -4.045 6.210 16.931 1.00 87.44 90 SER A CA 1
ATOM 725 C C . SER A 1 90 ? -2.690 5.936 16.285 1.00 87.44 90 SER A C 1
ATOM 727 O O . SER A 1 90 ? -2.005 6.870 15.887 1.00 87.44 90 SER A O 1
ATOM 729 N N . TYR A 1 91 ? -2.362 4.662 16.077 1.00 87.88 91 TYR A N 1
ATOM 730 C CA . TYR A 1 91 ? -1.145 4.203 15.413 1.00 87.88 91 TYR A CA 1
ATOM 731 C C . TYR A 1 91 ? -1.023 4.685 13.956 1.00 87.88 91 TYR A C 1
ATOM 733 O O . TYR A 1 91 ? 0.034 5.164 13.550 1.00 87.88 91 TYR A O 1
ATOM 741 N N . SER A 1 92 ? -2.101 4.573 13.174 1.00 88.25 92 SER A N 1
ATOM 742 C CA . SER A 1 92 ? -2.105 4.781 11.713 1.00 88.25 92 SER A CA 1
ATOM 743 C C . SER A 1 92 ? -2.645 6.139 11.260 1.00 88.25 92 SER A C 1
ATOM 745 O O . SER A 1 92 ? -2.659 6.417 10.065 1.00 88.25 92 SER A O 1
ATOM 747 N N . PHE A 1 93 ? -3.141 6.966 12.188 1.00 89.12 93 PHE A N 1
ATOM 748 C CA . PHE A 1 93 ? -3.797 8.251 11.895 1.00 89.12 93 PHE A CA 1
ATOM 749 C C . PHE A 1 93 ? -5.050 8.125 11.006 1.00 89.12 93 PHE A C 1
ATOM 751 O O . PHE A 1 93 ? -5.577 9.120 10.514 1.00 89.12 93 PHE A O 1
ATOM 758 N N . VAL A 1 94 ? -5.590 6.915 10.855 1.00 88.31 94 VAL A N 1
ATOM 759 C CA . VAL A 1 94 ? -6.833 6.664 10.123 1.00 88.31 94 VAL A CA 1
ATOM 760 C C . VAL A 1 94 ? -8.033 7.054 10.990 1.00 88.31 94 VAL A C 1
ATOM 762 O O . VAL A 1 94 ? -8.050 6.836 12.206 1.00 88.31 94 VAL A O 1
ATOM 765 N N . ASN A 1 95 ? -9.060 7.645 10.376 1.00 85.50 95 ASN A N 1
ATOM 766 C CA . ASN A 1 95 ? -10.290 7.975 11.090 1.00 85.50 95 ASN A CA 1
ATOM 767 C C . ASN A 1 95 ? -11.077 6.695 11.453 1.00 85.50 95 ASN A C 1
ATOM 769 O O . ASN A 1 95 ? -11.215 5.804 10.606 1.00 85.50 95 ASN A O 1
ATOM 773 N N . PRO A 1 96 ? -11.661 6.605 12.666 1.00 88.31 96 PRO A N 1
ATOM 774 C CA . PRO A 1 96 ? -12.401 5.418 13.105 1.00 88.31 96 PRO A CA 1
ATOM 775 C C . PRO A 1 96 ? -13.536 5.003 12.172 1.00 88.31 96 PRO A C 1
ATOM 777 O O . PRO A 1 96 ? -13.772 3.817 11.975 1.00 88.31 96 PRO A O 1
ATOM 780 N N . ASP A 1 97 ? -14.217 5.962 11.549 1.00 85.56 97 ASP A N 1
ATOM 781 C CA . ASP A 1 97 ? -15.319 5.703 10.627 1.00 85.56 97 ASP A CA 1
ATOM 782 C C . ASP A 1 97 ? -14.869 4.959 9.355 1.00 85.56 97 ASP A C 1
ATOM 784 O O . ASP A 1 97 ? -15.623 4.158 8.807 1.00 85.56 97 ASP A O 1
ATOM 788 N N . VAL A 1 98 ? -13.636 5.173 8.883 1.00 86.50 98 VAL A N 1
ATOM 789 C CA . VAL A 1 98 ? -13.051 4.428 7.755 1.00 86.50 98 VAL A CA 1
ATOM 790 C C . VAL A 1 98 ? -12.863 2.959 8.131 1.00 86.50 98 VAL A C 1
ATOM 792 O O . VAL A 1 98 ? -13.339 2.080 7.410 1.00 86.50 98 VAL A O 1
ATOM 795 N N . VAL A 1 99 ? -12.247 2.701 9.288 1.00 89.81 99 VAL A N 1
ATOM 796 C CA . VAL A 1 99 ? -11.973 1.342 9.781 1.00 89.81 99 VAL A CA 1
ATOM 797 C C . VAL A 1 99 ? -13.274 0.608 10.103 1.00 89.81 99 VAL A C 1
ATOM 799 O O . VAL A 1 99 ? -13.480 -0.511 9.642 1.00 89.81 99 VAL A O 1
ATOM 802 N N . ILE A 1 100 ? -14.198 1.256 10.820 1.00 89.19 100 ILE A N 1
ATOM 803 C CA . ILE A 1 100 ? -15.505 0.695 11.192 1.00 89.19 100 ILE A CA 1
ATOM 804 C C . ILE A 1 100 ? -16.282 0.274 9.952 1.00 89.19 100 ILE A C 1
ATOM 806 O O . ILE A 1 100 ? -16.752 -0.859 9.889 1.00 89.19 100 ILE A O 1
ATOM 810 N N . ARG A 1 101 ? -16.386 1.137 8.936 1.00 85.50 101 ARG A N 1
ATOM 811 C CA . ARG A 1 101 ? -17.104 0.777 7.709 1.00 85.50 101 ARG A CA 1
ATOM 812 C C . ARG A 1 101 ? -16.405 -0.360 6.968 1.00 85.50 101 ARG A C 1
ATOM 814 O O . ARG A 1 101 ? -17.066 -1.300 6.555 1.00 85.50 101 ARG A O 1
ATOM 821 N N . ALA A 1 102 ? -15.083 -0.349 6.828 1.00 84.12 102 ALA A N 1
ATOM 822 C CA . ALA A 1 102 ? -14.396 -1.462 6.168 1.00 84.12 102 ALA A CA 1
ATOM 823 C C . ALA A 1 102 ? -14.581 -2.805 6.899 1.00 84.12 102 ALA A C 1
ATOM 825 O O . ALA A 1 102 ? -14.701 -3.849 6.258 1.00 84.12 102 ALA A O 1
ATOM 826 N N . CYS A 1 103 ? -14.632 -2.774 8.231 1.00 84.81 103 CYS A N 1
ATOM 827 C CA . CYS A 1 103 ? -14.797 -3.956 9.070 1.00 84.81 103 CYS A CA 1
ATOM 828 C C . CYS A 1 103 ? -16.256 -4.395 9.244 1.00 84.81 103 CYS A C 1
ATOM 830 O O . CYS A 1 103 ? -16.484 -5.548 9.583 1.00 84.81 103 CYS A O 1
ATOM 832 N N . LEU A 1 104 ? -17.246 -3.514 9.077 1.00 83.44 104 LEU A N 1
ATOM 833 C 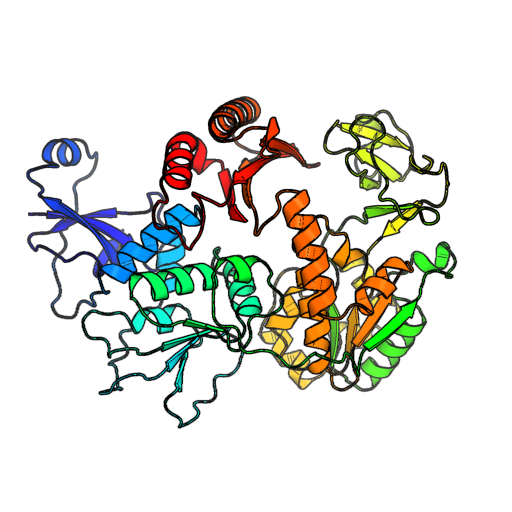CA . LEU A 1 104 ? -18.627 -3.787 9.500 1.00 83.44 104 LEU A CA 1
ATOM 834 C C . LEU A 1 104 ? -19.703 -3.366 8.483 1.00 83.44 104 LEU A C 1
ATOM 836 O O . LEU A 1 104 ? -20.882 -3.554 8.768 1.00 83.44 104 LEU A O 1
ATOM 840 N N . LYS A 1 105 ? -19.347 -2.819 7.310 1.00 73.38 105 LYS A N 1
ATOM 841 C CA . LYS A 1 105 ? -20.323 -2.247 6.365 1.00 73.38 105 LYS A CA 1
ATOM 842 C C . LYS A 1 105 ? -21.447 -3.203 6.004 1.00 73.38 105 LYS A C 1
ATOM 844 O O . LYS A 1 105 ? -22.575 -2.792 6.115 1.00 73.38 105 LYS A O 1
ATOM 849 N N . GLU A 1 106 ? -21.209 -4.452 5.627 1.00 61.44 106 GLU A N 1
ATOM 850 C CA . GLU A 1 106 ? -22.296 -5.381 5.275 1.00 61.44 106 GLU A CA 1
ATOM 851 C C . GLU A 1 106 ? -22.538 -6.426 6.367 1.00 61.44 106 GLU A C 1
ATOM 853 O O . GLU A 1 106 ? -22.840 -7.578 6.041 1.00 61.44 106 GLU A O 1
ATOM 858 N N . PHE A 1 107 ? -22.314 -6.081 7.645 1.00 61.69 107 PHE A N 1
ATOM 859 C CA . PHE A 1 107 ? -22.324 -7.032 8.760 1.00 61.69 107 PHE A CA 1
ATOM 860 C C . PHE A 1 107 ? -23.666 -7.771 8.856 1.00 61.69 107 PHE A C 1
ATOM 862 O O . PHE A 1 107 ? -24.621 -7.334 9.493 1.00 61.69 107 PHE A O 1
ATOM 869 N N . LYS A 1 108 ? -23.740 -8.935 8.212 1.00 56.44 108 LYS A N 1
ATOM 870 C CA . LYS A 1 108 ? -24.843 -9.875 8.355 1.00 56.44 108 LYS A CA 1
ATOM 871 C C . LYS A 1 108 ? -24.497 -10.785 9.513 1.00 56.44 108 LYS A C 1
ATOM 873 O O . LYS A 1 108 ? -23.438 -11.411 9.503 1.00 56.44 108 LYS A O 1
ATOM 878 N N . VAL A 1 109 ? -25.406 -10.890 10.478 1.00 48.94 109 VAL A N 1
ATOM 879 C CA . VAL A 1 109 ? -25.352 -11.941 11.493 1.00 48.94 109 VAL A CA 1
ATOM 880 C C . VAL A 1 109 ? -25.479 -13.268 10.755 1.00 48.94 109 VAL A C 1
ATOM 882 O O . VAL A 1 109 ? -26.578 -13.755 10.494 1.00 48.94 109 VAL A O 1
ATOM 885 N N . GLN A 1 110 ? -24.357 -13.856 10.349 1.00 45.56 110 GLN A N 1
ATOM 886 C CA . GLN A 1 110 ? -24.369 -15.267 10.030 1.00 45.56 110 GLN A CA 1
ATOM 887 C C . GLN A 1 110 ? -24.720 -15.945 11.350 1.00 45.56 110 GLN A C 1
ATOM 889 O O . GLN A 1 110 ? -23.972 -15.828 12.319 1.00 45.56 110 GLN A O 1
ATOM 894 N N . LYS A 1 111 ? -25.882 -16.606 11.418 1.00 41.12 111 LYS A N 1
ATOM 895 C CA . LYS A 1 111 ? -26.119 -17.611 12.457 1.00 41.12 111 LYS A CA 1
ATOM 896 C C . LYS A 1 111 ? -24.922 -18.550 12.370 1.00 41.12 111 LYS A C 1
ATOM 898 O O . LYS A 1 111 ? -24.826 -19.293 11.393 1.00 41.12 111 LYS A O 1
ATOM 903 N N . LEU A 1 112 ? -23.979 -18.423 13.305 1.00 42.41 112 LEU A N 1
ATOM 904 C CA . LEU A 1 112 ? -22.760 -19.219 13.347 1.00 42.41 112 LEU A CA 1
ATOM 905 C C . LEU A 1 112 ? -23.199 -20.684 13.304 1.00 42.41 112 LEU A C 1
ATOM 907 O O . LEU A 1 112 ? -23.729 -21.216 14.276 1.00 42.41 112 LEU A O 1
ATOM 911 N N . LYS A 1 113 ? -23.051 -21.323 12.138 1.00 40.31 113 LYS A N 1
ATOM 912 C CA . LYS A 1 113 ? -23.336 -22.755 11.967 1.00 40.31 113 LYS A CA 1
ATOM 913 C C . LYS A 1 113 ? -22.263 -23.617 12.641 1.00 40.31 113 LYS A C 1
ATOM 915 O O . LYS A 1 113 ? -22.430 -24.828 12.721 1.00 40.31 113 LYS A O 1
ATOM 920 N N . VAL A 1 114 ? -21.183 -23.006 13.127 1.00 46.75 114 VAL A N 1
ATOM 921 C CA . VAL A 1 114 ? -20.054 -23.693 13.748 1.00 46.75 114 VAL A CA 1
ATOM 922 C C . VAL A 1 114 ? -20.254 -23.713 15.263 1.00 46.75 114 VAL A C 1
ATOM 924 O O . VAL A 1 114 ? -19.945 -22.755 15.965 1.00 46.75 114 VAL A O 1
ATOM 927 N N . LYS A 1 115 ? -20.803 -24.821 15.768 1.00 44.91 115 LYS A N 1
ATOM 928 C CA . LYS A 1 115 ? -20.720 -25.191 17.186 1.00 44.91 115 LYS A CA 1
ATOM 929 C C . LYS A 1 115 ? -19.386 -25.922 17.399 1.00 44.91 115 LYS A C 1
ATOM 931 O O . LYS A 1 115 ? -19.355 -27.145 17.351 1.00 44.91 115 LYS A O 1
ATOM 936 N N . GLY A 1 116 ? -18.282 -25.191 17.551 1.00 62.97 116 GLY A N 1
ATOM 937 C CA . GLY A 1 116 ? -16.952 -25.781 17.764 1.00 62.97 116 GLY A CA 1
ATOM 938 C C . GLY A 1 116 ? -15.834 -24.742 17.865 1.00 62.97 116 GLY A C 1
ATOM 939 O O . GLY A 1 116 ? -16.035 -23.591 17.487 1.00 62.97 116 GLY A O 1
ATOM 940 N N . ASN A 1 117 ? -14.669 -25.140 18.388 1.00 68.25 117 ASN A N 1
ATOM 941 C CA . ASN A 1 117 ? -13.463 -24.303 18.398 1.00 68.25 117 ASN A CA 1
ATOM 942 C C . ASN A 1 117 ? -12.883 -24.188 16.983 1.00 68.25 117 ASN A C 1
ATOM 944 O O . ASN A 1 117 ? -12.847 -25.176 16.253 1.00 68.25 117 ASN A O 1
ATOM 948 N N . ILE A 1 118 ? -12.384 -23.004 16.626 1.00 76.25 118 ILE A N 1
ATOM 949 C CA . ILE A 1 118 ? -11.674 -22.783 15.363 1.00 76.25 118 ILE A CA 1
ATOM 950 C C . ILE A 1 118 ? -10.179 -22.947 15.6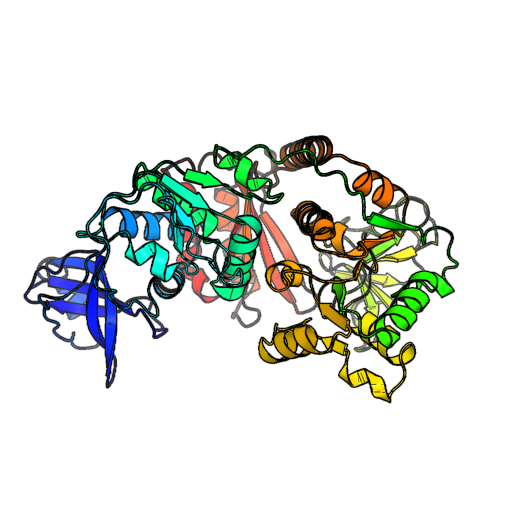42 1.00 76.25 118 ILE A C 1
ATOM 952 O O . ILE A 1 118 ? -9.582 -22.148 16.371 1.00 76.25 118 ILE A O 1
ATOM 956 N N . GLU A 1 119 ? -9.558 -23.977 15.066 1.00 81.19 119 GLU A N 1
ATOM 957 C CA . GLU A 1 119 ? -8.119 -24.201 15.232 1.00 81.19 119 GLU A CA 1
ATOM 958 C C . GLU A 1 119 ? -7.303 -23.083 14.586 1.00 81.19 119 GLU A C 1
ATOM 960 O O . GLU A 1 119 ? -6.420 -22.513 15.225 1.00 81.19 119 GLU A O 1
ATOM 965 N N . THR A 1 120 ? -7.606 -22.738 13.332 1.00 83.81 120 THR A N 1
ATOM 966 C CA . THR A 1 120 ? -6.952 -21.632 12.625 1.00 83.81 120 THR A CA 1
ATOM 967 C C . THR A 1 120 ? -7.954 -20.840 11.791 1.00 83.81 120 THR A C 1
ATOM 969 O O . THR A 1 120 ? -8.608 -21.389 10.906 1.00 83.81 120 THR A O 1
ATOM 972 N N . LEU A 1 121 ? -8.027 -19.530 12.040 1.00 87.06 121 LEU A N 1
ATOM 973 C CA . LEU A 1 121 ? -8.781 -18.576 11.229 1.00 87.06 121 LEU A CA 1
ATOM 974 C C . LEU A 1 121 ? -7.844 -17.931 10.201 1.00 87.06 121 LEU A C 1
ATOM 976 O O . LEU A 1 121 ? -6.893 -17.241 10.576 1.00 87.06 121 LEU A O 1
ATOM 980 N N . THR A 1 122 ? -8.088 -18.154 8.910 1.00 84.94 122 THR A N 1
ATOM 981 C CA . THR A 1 122 ? -7.242 -17.636 7.826 1.00 84.94 122 THR A CA 1
ATOM 982 C C . THR A 1 122 ? -7.940 -16.539 7.037 1.00 84.94 122 THR A C 1
ATOM 984 O O . THR A 1 122 ? -9.052 -16.729 6.553 1.00 84.94 122 THR A O 1
ATOM 987 N N . ILE A 1 123 ? -7.272 -15.399 6.862 1.00 85.88 123 ILE A N 1
ATOM 988 C CA . ILE A 1 123 ? -7.716 -14.312 5.980 1.00 85.88 123 ILE A CA 1
ATOM 989 C C . ILE A 1 123 ? -6.774 -14.173 4.784 1.00 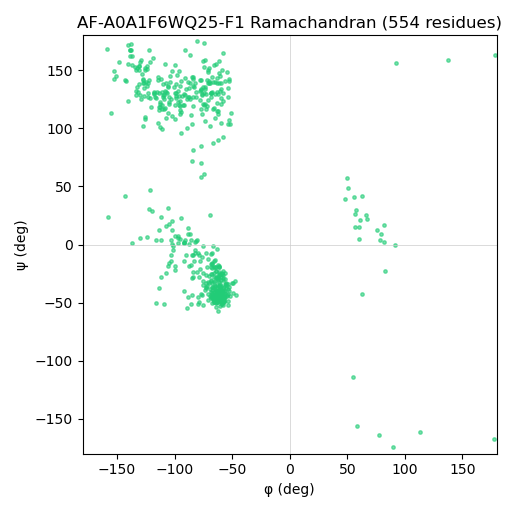85.88 123 ILE A C 1
ATOM 991 O O . ILE A 1 123 ? -5.566 -14.345 4.924 1.00 85.88 123 ILE A O 1
ATOM 995 N N . THR A 1 124 ? -7.334 -13.875 3.614 1.00 79.81 124 THR A N 1
ATOM 996 C CA . THR A 1 124 ? -6.593 -13.675 2.358 1.00 79.81 124 THR A CA 1
ATOM 997 C C . THR A 1 124 ? -7.141 -12.473 1.583 1.00 79.81 124 THR A C 1
ATOM 999 O O . THR A 1 124 ? -8.170 -11.901 1.958 1.00 79.81 124 THR A O 1
ATOM 1002 N N . SER A 1 125 ? -6.463 -12.077 0.506 1.00 72.88 125 SER A N 1
ATOM 1003 C CA . SER A 1 125 ? -6.932 -11.043 -0.418 1.00 72.88 125 SER A CA 1
ATOM 1004 C C . SER A 1 125 ? -8.191 -11.509 -1.178 1.00 72.88 125 SER A C 1
ATOM 1006 O O . SER A 1 125 ? -8.324 -12.667 -1.576 1.00 72.88 125 SER A O 1
ATOM 1008 N N . SER A 1 126 ? -9.158 -10.604 -1.357 1.00 56.06 126 SER A N 1
ATOM 1009 C CA . SER A 1 126 ? -10.567 -10.880 -1.707 1.00 56.06 126 SER A CA 1
ATOM 1010 C C . SER A 1 126 ? -10.827 -11.551 -3.066 1.00 56.06 126 SER A C 1
ATOM 1012 O O . SER A 1 126 ? -11.976 -11.894 -3.351 1.00 56.06 126 SER A O 1
ATOM 1014 N N . ASN A 1 127 ? -9.799 -11.787 -3.885 1.00 50.00 127 ASN A N 1
ATOM 1015 C CA . ASN A 1 127 ? -9.941 -12.360 -5.227 1.00 50.00 127 ASN A CA 1
ATOM 1016 C C . ASN A 1 127 ? -9.535 -13.828 -5.355 1.00 50.00 127 ASN A C 1
ATOM 1018 O O . ASN A 1 127 ? -9.939 -14.468 -6.326 1.00 50.00 127 ASN A O 1
ATOM 1022 N N . ARG A 1 128 ? -8.796 -14.395 -4.395 1.00 51.81 128 ARG A N 1
ATOM 1023 C CA . ARG A 1 128 ? -8.439 -15.816 -4.456 1.00 51.81 128 ARG A CA 1
ATOM 1024 C C . ARG A 1 128 ? -9.660 -16.638 -4.074 1.00 51.81 128 ARG A C 1
ATOM 1026 O O . ARG A 1 128 ? -10.130 -16.575 -2.937 1.00 51.81 128 ARG A O 1
ATOM 1033 N N . LYS A 1 129 ? -10.220 -17.386 -5.030 1.00 44.31 129 LYS A N 1
ATOM 1034 C CA . LYS A 1 129 ? -11.375 -18.269 -4.792 1.00 44.31 129 LYS A CA 1
ATOM 1035 C C . LYS A 1 129 ? -11.075 -19.200 -3.614 1.00 44.31 129 LYS A C 1
ATOM 1037 O O . LYS A 1 129 ? -10.307 -20.150 -3.748 1.00 44.31 129 LYS A O 1
ATOM 1042 N N . LEU A 1 130 ? -11.709 -18.953 -2.471 1.00 46.09 130 LEU A N 1
ATOM 1043 C CA . LEU A 1 130 ? -11.552 -19.791 -1.288 1.00 46.09 130 LEU A CA 1
ATOM 1044 C C . LEU A 1 130 ? -12.210 -21.153 -1.525 1.00 46.09 130 LEU A C 1
ATOM 1046 O O . LEU A 1 130 ? -13.432 -21.293 -1.446 1.00 46.09 130 LEU A O 1
ATOM 1050 N N . LYS A 1 131 ? -11.396 -22.171 -1.811 1.00 41.78 131 LYS A N 1
ATOM 1051 C CA . LYS A 1 131 ? -11.807 -23.569 -1.670 1.00 41.78 131 LYS A CA 1
ATOM 1052 C C . LYS A 1 131 ? -11.877 -23.873 -0.172 1.00 41.78 131 LYS A C 1
ATOM 1054 O O . LYS A 1 131 ? -10.864 -23.783 0.514 1.00 41.78 131 LYS A O 1
ATOM 1059 N N . LYS A 1 132 ? -13.055 -24.243 0.342 1.00 40.28 132 LYS A N 1
ATOM 1060 C CA . LYS A 1 132 ? -13.154 -24.897 1.655 1.00 40.28 132 LYS A CA 1
ATOM 1061 C C . LYS A 1 132 ? -12.393 -26.219 1.570 1.00 40.28 132 LYS A C 1
ATOM 1063 O O . LYS A 1 132 ? -12.815 -27.107 0.836 1.00 40.28 132 LYS A O 1
ATOM 1068 N N . LEU A 1 133 ? -11.279 -26.337 2.280 1.00 38.69 133 LEU A N 1
ATOM 1069 C CA . LEU A 1 133 ? -10.611 -27.615 2.501 1.00 38.69 133 LEU A CA 1
ATOM 1070 C C . LEU A 1 133 ? -11.053 -28.133 3.869 1.00 38.69 133 LEU A C 1
ATOM 1072 O O . LEU A 1 133 ? -10.910 -27.445 4.878 1.00 38.69 133 LEU A O 1
ATOM 1076 N N . ASN A 1 134 ? -11.622 -29.337 3.891 1.00 42.00 134 ASN A N 1
ATOM 1077 C CA . ASN A 1 134 ? -11.941 -30.064 5.117 1.00 42.00 134 ASN A CA 1
ATOM 1078 C C . ASN A 1 134 ? -10.626 -30.439 5.817 1.00 42.00 134 ASN A C 1
ATOM 1080 O O . ASN A 1 134 ? -10.097 -31.493 5.510 1.00 42.00 134 ASN A O 1
ATOM 1084 N N . ASN A 1 135 ? -10.078 -29.563 6.670 1.00 47.31 135 ASN A N 1
ATOM 1085 C CA . ASN A 1 135 ? -8.857 -29.805 7.465 1.00 47.31 135 ASN A CA 1
ATOM 1086 C C . ASN A 1 135 ? -8.754 -28.896 8.723 1.00 47.31 135 ASN A C 1
ATOM 1088 O O . ASN A 1 135 ? -7.657 -28.617 9.192 1.00 47.31 135 ASN A O 1
ATOM 1092 N N . GLY A 1 136 ? -9.864 -28.365 9.257 1.00 55.62 136 GLY A N 1
ATOM 1093 C CA . GLY A 1 136 ? -9.840 -27.519 10.474 1.00 55.62 136 GLY A CA 1
ATOM 1094 C C . GLY A 1 136 ? -9.390 -26.057 10.279 1.00 55.62 136 GLY A C 1
ATOM 1095 O O . GLY A 1 136 ? -9.307 -25.302 11.249 1.00 55.62 136 GLY A O 1
ATOM 1096 N N . GLN A 1 137 ? -9.135 -25.628 9.037 1.00 56.16 137 GLN A N 1
ATOM 1097 C CA . GLN A 1 137 ? -8.842 -24.234 8.678 1.00 56.16 137 GLN A CA 1
ATOM 1098 C C . GLN A 1 137 ? -10.085 -23.540 8.110 1.00 56.16 137 GLN A C 1
ATOM 1100 O O . GLN A 1 137 ? -10.599 -23.940 7.063 1.00 56.16 137 GLN A O 1
ATOM 1105 N N . ASP A 1 138 ? -10.530 -22.466 8.763 1.00 62.09 138 ASP A N 1
ATOM 1106 C CA . ASP A 1 138 ? -11.627 -21.634 8.268 1.00 62.09 138 ASP A CA 1
ATOM 1107 C C . ASP A 1 138 ? -11.074 -20.444 7.483 1.00 62.09 138 ASP A C 1
ATOM 1109 O O . ASP A 1 138 ? -10.450 -19.533 8.035 1.00 62.09 138 ASP A O 1
ATOM 1113 N N . TYR A 1 139 ? -11.314 -20.450 6.173 1.00 63.19 139 TYR A N 1
ATOM 1114 C CA . TYR A 1 139 ? -10.914 -19.367 5.284 1.00 63.19 139 TYR A CA 1
ATOM 1115 C C . TYR A 1 139 ? -11.978 -18.275 5.199 1.00 63.19 139 TYR A C 1
ATOM 1117 O O . TYR A 1 139 ? -13.161 -18.540 4.965 1.00 63.19 139 TYR A O 1
ATOM 1125 N N . VAL A 1 140 ? -11.527 -17.026 5.289 1.00 66.25 140 VAL A N 1
ATOM 1126 C CA . VAL A 1 140 ? -12.369 -15.839 5.221 1.00 66.25 140 VAL A CA 1
ATOM 1127 C C . VAL A 1 140 ? -11.816 -14.841 4.204 1.00 66.25 140 VAL A C 1
ATOM 1129 O O . VAL A 1 140 ? -10.658 -14.443 4.265 1.00 66.25 140 VAL A O 1
ATOM 1132 N N . SER A 1 141 ? -12.650 -14.430 3.246 1.00 62.03 141 SER A N 1
ATOM 1133 C CA . SER A 1 141 ? -12.236 -13.582 2.113 1.00 62.03 141 SER A CA 1
ATOM 1134 C C . SER A 1 141 ? -12.398 -12.087 2.353 1.00 62.03 141 SER A C 1
ATOM 1136 O O . SER A 1 141 ? -11.903 -11.284 1.567 1.00 62.03 141 SER A O 1
ATOM 1138 N N . THR A 1 142 ? -13.132 -11.686 3.392 1.00 73.94 142 THR A N 1
ATOM 1139 C CA . THR A 1 142 ? -13.400 -10.274 3.671 1.00 73.94 142 THR A CA 1
ATOM 1140 C C . THR A 1 142 ? -13.037 -9.935 5.104 1.00 73.94 142 THR A C 1
ATOM 1142 O O . THR A 1 142 ? -13.310 -10.705 6.029 1.00 73.94 142 THR A O 1
ATOM 1145 N N . LEU A 1 143 ? -12.470 -8.742 5.300 1.00 79.81 143 LEU A N 1
ATOM 1146 C CA . LEU A 1 143 ? -12.163 -8.216 6.631 1.00 79.81 143 LEU A CA 1
ATOM 1147 C C . LEU A 1 143 ? -13.406 -8.201 7.529 1.00 79.81 143 LEU A C 1
ATOM 1149 O O . LEU A 1 143 ? -13.331 -8.459 8.724 1.00 79.81 143 LEU A O 1
ATOM 1153 N N . GLN A 1 144 ? -14.574 -7.981 6.937 1.00 77.31 144 GLN A N 1
ATOM 1154 C CA . GLN A 1 144 ? -15.831 -7.997 7.659 1.00 77.31 144 GLN A CA 1
ATOM 1155 C C . GLN A 1 144 ? -16.221 -9.376 8.186 1.00 77.31 144 GLN A C 1
ATOM 1157 O O . GLN A 1 144 ? -16.537 -9.522 9.369 1.00 77.31 144 GLN A O 1
ATOM 1162 N N . ASN A 1 145 ? -16.191 -10.398 7.328 1.00 78.44 145 ASN A N 1
ATOM 1163 C CA . ASN A 1 145 ? -16.443 -11.759 7.782 1.00 78.44 145 ASN A CA 1
ATOM 1164 C C . ASN A 1 145 ? -15.398 -12.155 8.833 1.00 78.44 145 ASN A C 1
ATOM 1166 O O . ASN A 1 145 ? -15.736 -12.841 9.791 1.00 78.44 145 ASN A O 1
ATOM 1170 N N . PHE A 1 146 ? -14.160 -11.668 8.709 1.00 85.94 146 PHE A N 1
ATOM 1171 C CA . PHE A 1 146 ? -13.106 -11.935 9.681 1.00 85.94 146 PHE A CA 1
ATOM 1172 C C . PHE A 1 146 ? -13.470 -11.356 11.056 1.00 85.94 146 PHE A C 1
ATOM 1174 O O . PHE A 1 146 ? -13.492 -12.099 12.036 1.00 85.94 146 PHE A O 1
ATOM 1181 N N . ILE A 1 147 ? -13.876 -10.083 11.118 1.00 86.69 147 ILE A N 1
ATOM 1182 C CA . ILE A 1 147 ? -14.259 -9.404 12.367 1.00 86.69 147 ILE A CA 1
ATOM 1183 C C . ILE A 1 147 ? -15.527 -9.987 13.005 1.00 86.69 147 ILE A C 1
ATOM 1185 O O . ILE A 1 147 ? -15.643 -10.006 14.231 1.00 86.69 147 ILE A O 1
ATOM 1189 N N . SER A 1 148 ? -16.440 -10.559 12.215 1.00 82.00 148 SER A N 1
ATOM 1190 C CA . SER A 1 148 ? -17.634 -11.236 12.746 1.00 82.00 148 SER A CA 1
ATOM 1191 C C . SER A 1 148 ? -17.334 -12.439 13.653 1.00 82.00 148 SER A C 1
ATOM 1193 O O . SER A 1 148 ? -18.171 -12.799 14.482 1.00 82.00 148 SER A O 1
ATOM 1195 N N . ASN A 1 149 ? -16.120 -12.996 13.584 1.00 84.69 149 ASN A N 1
ATOM 1196 C CA . ASN A 1 149 ? -15.669 -14.073 14.468 1.00 84.69 149 ASN A CA 1
ATOM 1197 C C . ASN A 1 149 ? -15.192 -13.587 15.849 1.00 84.69 149 ASN A C 1
ATOM 1199 O O . ASN A 1 149 ? -14.743 -14.405 16.643 1.00 84.69 149 ASN A O 1
ATOM 1203 N N . PHE A 1 150 ? -15.288 -12.289 16.159 1.00 88.62 150 PHE A N 1
ATOM 1204 C CA . PHE A 1 150 ? -14.864 -11.714 17.443 1.00 88.62 150 PHE A CA 1
ATOM 1205 C C . PHE A 1 150 ? -16.021 -11.005 18.167 1.00 88.62 150 PHE A C 1
ATOM 1207 O O . PHE A 1 150 ? -15.908 -9.876 18.657 1.00 88.62 150 PHE A O 1
ATOM 1214 N N . THR A 1 151 ? -17.169 -11.678 18.229 1.00 87.56 151 THR A N 1
ATOM 1215 C CA . THR A 1 151 ? -18.327 -11.262 19.035 1.00 87.56 151 THR A CA 1
ATOM 1216 C C . THR A 1 151 ? -18.261 -11.878 20.435 1.00 87.56 151 THR A C 1
ATOM 1218 O O . THR A 1 151 ? -17.457 -12.768 20.696 1.00 87.56 151 THR A O 1
ATOM 1221 N N . ILE A 1 152 ? -19.087 -11.419 21.377 1.00 85.00 152 ILE A N 1
ATOM 1222 C CA . ILE A 1 152 ? -19.122 -12.001 22.735 1.00 85.00 152 ILE A CA 1
ATOM 1223 C C . ILE A 1 152 ? -19.488 -13.498 22.710 1.00 85.00 152 ILE A C 1
ATOM 1225 O O . ILE A 1 152 ? -19.041 -14.247 23.571 1.00 85.00 152 ILE A O 1
ATOM 1229 N N . ASN A 1 153 ? -20.252 -13.935 21.705 1.00 80.19 153 ASN A N 1
ATOM 1230 C CA . ASN A 1 153 ? -20.722 -15.315 21.566 1.00 80.19 153 ASN A CA 1
ATOM 1231 C C . ASN A 1 153 ? -19.922 -16.124 20.528 1.00 80.19 153 ASN A C 1
ATOM 1233 O O . ASN A 1 153 ? -20.382 -17.181 20.096 1.00 80.19 153 ASN A O 1
ATOM 1237 N N . SER A 1 154 ? -18.778 -15.617 20.060 1.00 77.56 154 SER A N 1
ATOM 1238 C CA . SER A 1 154 ? -17.988 -16.301 19.037 1.00 77.56 154 SER A CA 1
ATOM 1239 C C . SER A 1 154 ? -17.231 -17.507 19.604 1.00 77.56 154 SER A C 1
ATOM 1241 O O . SER A 1 154 ? -16.881 -17.519 20.788 1.00 77.56 154 SER A O 1
ATOM 1243 N N . PRO A 1 155 ? -16.938 -18.523 18.772 1.00 77.19 155 PRO A N 1
ATOM 1244 C CA . PRO A 1 155 ? -16.081 -19.627 19.184 1.00 77.19 155 PRO A CA 1
ATOM 1245 C C . PRO A 1 155 ? -14.671 -19.144 19.545 1.00 77.19 155 PRO A C 1
ATOM 1247 O O . PRO A 1 155 ? -14.216 -18.087 19.097 1.00 77.19 155 PRO A O 1
ATOM 1250 N N . LYS A 1 156 ? -13.957 -19.946 20.343 1.00 83.81 156 LYS A N 1
ATOM 1251 C CA . LYS A 1 156 ? -12.544 -19.698 20.634 1.00 83.81 156 LYS A CA 1
ATOM 1252 C C . LYS A 1 156 ? -11.720 -19.933 19.366 1.00 83.81 156 LYS A C 1
ATOM 1254 O O . LYS A 1 156 ? -11.857 -20.973 18.722 1.00 83.81 156 LYS A O 1
ATOM 1259 N N . ILE A 1 157 ? -10.862 -18.970 19.041 1.00 88.44 157 ILE A N 1
ATOM 1260 C CA . ILE A 1 157 ? -9.906 -19.041 17.933 1.00 88.44 157 ILE A CA 1
ATOM 1261 C C . ILE A 1 157 ? -8.524 -19.290 18.531 1.00 88.44 157 ILE A C 1
ATOM 1263 O O . ILE A 1 157 ? -8.047 -18.483 19.329 1.00 88.44 157 ILE A O 1
ATOM 1267 N N . ASN A 1 158 ? -7.881 -20.395 18.154 1.00 87.88 158 ASN A N 1
ATOM 1268 C CA . ASN A 1 158 ? -6.565 -20.751 18.694 1.00 87.88 158 ASN A CA 1
ATOM 1269 C C . ASN A 1 158 ? -5.410 -20.080 17.940 1.00 87.88 158 ASN A C 1
ATOM 1271 O O . ASN A 1 158 ? -4.364 -19.830 18.534 1.00 87.88 158 ASN A O 1
ATOM 1275 N N . LYS A 1 159 ? -5.584 -19.786 16.647 1.00 90.81 159 LYS A N 1
ATOM 1276 C CA . LYS A 1 159 ? -4.552 -19.187 15.793 1.00 90.81 159 LYS A CA 1
ATOM 1277 C C . LYS A 1 159 ? -5.167 -18.334 14.683 1.00 90.81 159 LYS A C 1
ATOM 1279 O O . LYS A 1 159 ? -6.200 -18.689 14.118 1.00 90.81 159 LYS A O 1
ATOM 1284 N N . ILE A 1 160 ? -4.497 -17.241 14.326 1.00 91.31 160 ILE A N 1
ATOM 1285 C CA . ILE A 1 160 ? -4.790 -16.424 13.141 1.00 91.31 160 ILE A CA 1
ATOM 1286 C C . ILE A 1 160 ? -3.694 -16.655 12.098 1.00 91.31 160 ILE A C 1
ATOM 1288 O O . ILE A 1 160 ? -2.509 -16.745 12.416 1.00 91.31 160 ILE A O 1
ATOM 1292 N N . SER A 1 161 ? -4.070 -16.761 10.829 1.00 88.88 161 SER A N 1
ATOM 1293 C CA . SER A 1 161 ? -3.115 -16.796 9.720 1.00 88.88 161 SER A CA 1
ATOM 1294 C C . SER A 1 161 ? -3.507 -15.810 8.631 1.00 88.88 161 SER A C 1
ATOM 1296 O O . SER A 1 161 ? -4.681 -15.681 8.297 1.00 88.88 161 SER A O 1
ATOM 1298 N N . ILE A 1 162 ? -2.522 -15.105 8.081 1.00 87.88 162 ILE A N 1
ATOM 1299 C CA . ILE A 1 162 ? -2.724 -14.224 6.928 1.00 87.88 162 ILE A CA 1
ATOM 1300 C C . ILE A 1 162 ? -2.051 -14.875 5.723 1.00 87.88 162 ILE A C 1
ATOM 1302 O O . ILE A 1 162 ? -0.834 -15.085 5.718 1.00 87.88 162 ILE A O 1
ATOM 1306 N N . ASP A 1 163 ? -2.851 -15.228 4.723 1.00 83.06 163 ASP A N 1
ATOM 1307 C CA . ASP A 1 163 ? -2.356 -15.581 3.398 1.00 83.06 163 ASP A CA 1
ATOM 1308 C C . ASP A 1 163 ? -2.243 -14.317 2.546 1.00 83.06 163 ASP A C 1
ATOM 1310 O O . ASP A 1 163 ? -3.095 -13.434 2.615 1.00 83.06 163 ASP A O 1
ATOM 1314 N N . ASP A 1 164 ? -1.171 -14.236 1.762 1.00 79.06 164 ASP A N 1
ATOM 1315 C CA . ASP A 1 164 ? -0.860 -13.094 0.900 1.00 79.06 164 ASP A CA 1
ATOM 1316 C C . ASP A 1 164 ? -0.938 -11.737 1.628 1.00 79.06 164 ASP A C 1
ATOM 1318 O O . ASP A 1 164 ? -1.682 -10.832 1.247 1.00 79.06 164 ASP A O 1
ATOM 1322 N N . ALA A 1 165 ? -0.165 -11.587 2.709 1.00 84.31 165 ALA A N 1
ATOM 1323 C CA . ALA A 1 165 ? -0.150 -10.360 3.508 1.00 84.31 165 ALA A CA 1
ATOM 1324 C C . ALA A 1 165 ? 0.195 -9.126 2.652 1.00 84.31 165 ALA A C 1
ATOM 1326 O O . ALA A 1 165 ? -0.445 -8.082 2.781 1.00 84.31 165 ALA A O 1
ATOM 1327 N N . GLY A 1 166 ? 1.143 -9.262 1.717 1.00 80.06 166 GLY A N 1
ATOM 1328 C CA . GLY A 1 166 ? 1.482 -8.204 0.765 1.00 80.06 166 GLY A CA 1
ATOM 1329 C C . GLY A 1 166 ? 0.277 -7.776 -0.080 1.00 80.06 166 GLY A C 1
ATOM 1330 O O . GLY A 1 166 ? -0.059 -6.589 -0.113 1.00 80.06 166 GLY A O 1
ATOM 1331 N N . GLY A 1 167 ? -0.415 -8.726 -0.718 1.00 78.06 167 GLY A N 1
ATOM 1332 C CA . GLY A 1 167 ? -1.622 -8.455 -1.500 1.00 78.06 167 GLY A CA 1
ATOM 1333 C C . GLY A 1 167 ? -2.755 -7.854 -0.666 1.00 78.06 167 GLY A C 1
ATOM 1334 O O . GLY A 1 167 ? -3.333 -6.839 -1.062 1.00 78.06 167 GLY A O 1
ATOM 1335 N N . LEU A 1 168 ? -3.026 -8.409 0.521 1.00 83.31 168 LEU A N 1
ATOM 1336 C CA . LEU A 1 168 ? -4.053 -7.911 1.443 1.00 83.31 168 LEU A CA 1
ATOM 1337 C C . LEU A 1 168 ? -3.763 -6.473 1.895 1.00 83.31 168 LEU A C 1
ATOM 1339 O O . LEU A 1 168 ? -4.672 -5.642 1.942 1.00 83.31 168 LEU A O 1
ATOM 1343 N N . SER A 1 169 ? -2.500 -6.156 2.178 1.00 85.12 169 SER A N 1
ATOM 1344 C CA . SER A 1 169 ? -2.106 -4.801 2.545 1.00 85.12 169 SER A CA 1
ATOM 1345 C C . SER A 1 169 ? -2.292 -3.807 1.401 1.00 85.12 169 SER A C 1
ATOM 1347 O O . SER A 1 169 ? -2.904 -2.754 1.586 1.00 85.12 169 SER A O 1
ATOM 1349 N N . ASN A 1 170 ? -1.822 -4.161 0.201 1.00 77.81 170 ASN A N 1
ATOM 1350 C CA . ASN A 1 170 ? -1.983 -3.322 -0.985 1.00 77.81 170 ASN A CA 1
ATOM 1351 C C . ASN A 1 170 ? -3.465 -3.060 -1.278 1.00 77.81 170 ASN A C 1
ATOM 1353 O O . ASN A 1 170 ? -3.852 -1.919 -1.525 1.00 77.81 170 ASN A O 1
ATOM 1357 N N . TYR A 1 171 ? -4.297 -4.106 -1.215 1.00 79.19 171 TYR A N 1
ATOM 1358 C CA . TYR A 1 171 ? -5.744 -3.992 -1.375 1.00 79.19 171 TYR A CA 1
ATOM 1359 C C . TYR A 1 171 ? -6.338 -3.023 -0.348 1.00 79.19 171 TYR A C 1
ATOM 1361 O O . TYR A 1 171 ? -7.103 -2.125 -0.697 1.00 79.19 171 TYR A O 1
ATOM 1369 N N . GLY A 1 172 ? -5.954 -3.167 0.919 1.00 81.06 172 GLY A N 1
ATOM 1370 C CA . GLY A 1 172 ? -6.414 -2.293 1.984 1.00 81.06 172 GLY A CA 1
ATOM 1371 C C . GLY A 1 172 ? -6.086 -0.824 1.757 1.00 81.06 172 GLY A C 1
ATOM 1372 O O . GLY A 1 172 ? -6.978 0.020 1.815 1.00 81.06 172 GLY A O 1
ATOM 1373 N N . ILE A 1 173 ? -4.830 -0.515 1.442 1.00 79.56 173 ILE A N 1
ATOM 1374 C CA . ILE A 1 173 ? -4.383 0.866 1.229 1.00 79.56 173 ILE A CA 1
ATOM 1375 C C . ILE A 1 173 ? -5.139 1.503 0.053 1.00 79.56 173 ILE A C 1
ATOM 1377 O O . ILE A 1 173 ? -5.572 2.649 0.149 1.00 79.56 173 ILE A O 1
ATOM 1381 N N . LEU A 1 174 ? -5.355 0.752 -1.033 1.00 72.75 174 LEU A N 1
ATOM 1382 C CA . LEU A 1 174 ? -6.010 1.256 -2.245 1.00 72.75 174 LEU A CA 1
ATOM 1383 C C . LEU A 1 174 ? -7.527 1.400 -2.107 1.00 72.75 174 LEU A C 1
ATOM 1385 O O . LEU A 1 174 ? -8.093 2.384 -2.577 1.00 72.75 174 LEU A O 1
ATOM 1389 N N . TYR A 1 175 ? -8.189 0.408 -1.509 1.00 76.81 175 TYR A N 1
ATOM 1390 C CA . TYR A 1 175 ? -9.648 0.288 -1.561 1.00 76.81 175 TYR A CA 1
ATOM 1391 C C . TYR A 1 175 ? -10.334 0.526 -0.213 1.00 76.81 175 TYR A C 1
ATOM 1393 O O . TYR A 1 175 ? -11.486 0.961 -0.190 1.00 76.81 175 TYR A O 1
ATOM 1401 N N . LEU A 1 176 ? -9.656 0.253 0.907 1.00 81.19 176 LEU A N 1
ATOM 1402 C CA . LEU A 1 176 ? -10.192 0.456 2.261 1.00 81.19 176 LEU A CA 1
ATOM 1403 C C . LEU A 1 176 ? -9.683 1.753 2.907 1.00 81.19 176 LEU A C 1
ATOM 1405 O O . LEU A 1 176 ? -10.337 2.274 3.806 1.00 81.19 176 LEU A O 1
ATOM 1409 N N . GLY A 1 177 ? -8.551 2.286 2.437 1.00 81.62 177 GLY A N 1
ATOM 1410 C CA . GLY A 1 177 ? -7.911 3.490 2.969 1.00 81.62 177 GLY A CA 1
ATOM 1411 C C . GLY A 1 177 ? -7.049 3.253 4.213 1.00 81.62 177 GLY A C 1
ATOM 1412 O O . GLY A 1 177 ? -6.754 4.211 4.921 1.00 81.62 177 GLY A O 1
ATOM 1413 N N . PHE A 1 178 ? -6.670 2.004 4.509 1.00 89.06 178 PHE A N 1
ATOM 1414 C CA . PHE A 1 178 ? -5.744 1.652 5.595 1.00 89.06 178 PHE A CA 1
ATOM 1415 C C . PHE A 1 178 ? -5.110 0.276 5.377 1.00 89.06 178 PHE A C 1
ATOM 1417 O O . PHE A 1 178 ? -5.580 -0.494 4.545 1.00 89.06 178 PHE A O 1
ATOM 1424 N N . ASP A 1 179 ? -4.074 -0.060 6.150 1.00 89.62 179 ASP A N 1
ATOM 1425 C CA . ASP A 1 179 ? -3.452 -1.387 6.114 1.00 89.62 179 ASP A CA 1
ATOM 1426 C C . ASP A 1 179 ? -4.187 -2.408 7.017 1.00 89.62 179 ASP A C 1
ATOM 1428 O O . ASP A 1 179 ? -4.000 -2.390 8.240 1.00 89.62 179 ASP A O 1
ATOM 1432 N N . PRO A 1 180 ? -4.996 -3.332 6.462 1.00 90.25 180 PRO A N 1
ATOM 1433 C CA . PRO A 1 180 ? -5.693 -4.357 7.230 1.00 90.25 180 PRO A CA 1
ATOM 1434 C C . PRO A 1 180 ? -4.731 -5.325 7.910 1.00 90.25 180 PRO A C 1
ATOM 1436 O O . PRO A 1 180 ? -5.072 -5.859 8.961 1.00 90.25 180 PRO A O 1
ATOM 1439 N N . VAL A 1 181 ? -3.535 -5.547 7.358 1.00 91.00 181 VAL A N 1
ATOM 1440 C CA . VAL A 1 181 ? -2.569 -6.481 7.945 1.00 91.00 181 VAL A CA 1
ATOM 1441 C C . VAL A 1 181 ? -2.077 -5.943 9.286 1.00 91.00 181 VAL A C 1
ATOM 1443 O O . VAL A 1 181 ? -2.129 -6.664 10.279 1.00 91.00 181 VAL A O 1
ATOM 1446 N N . ALA A 1 182 ? -1.698 -4.663 9.347 1.00 90.75 182 ALA A N 1
ATOM 1447 C CA . ALA A 1 182 ? -1.338 -4.001 10.599 1.00 90.75 182 ALA A CA 1
ATOM 1448 C C . ALA A 1 182 ? -2.488 -4.051 11.625 1.00 90.75 182 ALA A C 1
ATOM 1450 O O . ALA A 1 182 ? -2.274 -4.406 12.783 1.00 90.75 182 ALA A O 1
ATOM 1451 N N . PHE A 1 183 ? -3.726 -3.781 11.199 1.00 93.06 183 PHE A N 1
ATOM 1452 C CA . PHE A 1 183 ? -4.891 -3.889 12.082 1.00 93.06 183 PHE A CA 1
ATOM 1453 C C . PHE A 1 183 ? -5.078 -5.310 12.647 1.00 93.06 183 PHE A C 1
ATOM 1455 O O . PHE A 1 183 ? -5.280 -5.473 13.850 1.00 93.06 183 PHE A O 1
ATOM 1462 N N . ILE A 1 184 ? -4.958 -6.349 11.815 1.00 93.00 184 ILE A N 1
ATOM 1463 C CA . ILE A 1 184 ? -5.103 -7.750 12.244 1.00 93.00 184 ILE A CA 1
ATOM 1464 C C . ILE A 1 184 ? -3.967 -8.168 13.185 1.00 93.00 184 ILE A C 1
ATOM 1466 O O . ILE A 1 184 ? -4.210 -8.906 14.138 1.00 93.00 184 ILE A O 1
ATOM 1470 N N . VAL A 1 185 ? -2.743 -7.681 12.964 1.00 92.00 185 VAL A N 1
ATOM 1471 C CA . VAL A 1 185 ? -1.605 -7.924 13.864 1.00 92.00 185 VAL A CA 1
ATOM 1472 C C . VAL A 1 185 ? -1.855 -7.315 15.243 1.00 92.00 185 VAL A C 1
ATOM 1474 O O . VAL A 1 185 ? -1.653 -7.999 16.248 1.00 92.00 185 VAL A O 1
ATOM 1477 N N . LEU A 1 186 ? -2.355 -6.076 15.312 1.00 91.62 186 LEU A N 1
ATOM 1478 C CA . LEU A 1 186 ? -2.753 -5.461 16.583 1.00 91.62 186 LEU A CA 1
ATOM 1479 C C . LEU A 1 186 ? -3.897 -6.213 17.258 1.00 91.62 186 LEU A C 1
ATOM 1481 O O . LEU A 1 186 ? -3.876 -6.416 18.471 1.00 91.62 186 LEU A O 1
ATOM 1485 N N . LEU A 1 187 ? -4.875 -6.670 16.476 1.00 92.69 187 LEU A N 1
ATOM 1486 C CA . LEU A 1 187 ? -6.004 -7.431 16.996 1.00 92.69 187 LEU A CA 1
ATOM 1487 C C . LEU A 1 187 ? -5.558 -8.754 17.615 1.00 92.69 187 LEU A C 1
ATOM 1489 O O . LEU A 1 187 ? -5.920 -9.056 18.750 1.00 92.69 187 LEU A O 1
ATOM 1493 N N . ALA A 1 188 ? -4.744 -9.520 16.888 1.00 92.12 188 ALA A N 1
ATOM 1494 C CA . ALA A 1 188 ? -4.199 -10.786 17.360 1.00 92.12 188 ALA A CA 1
ATOM 1495 C C . ALA A 1 188 ? -3.419 -10.598 18.668 1.00 92.12 188 ALA A C 1
ATOM 1497 O O . ALA A 1 188 ? -3.605 -11.362 19.614 1.00 92.12 188 ALA A O 1
ATOM 1498 N N . ARG A 1 189 ? -2.619 -9.529 18.761 1.00 89.81 189 ARG A N 1
ATOM 1499 C CA . ARG A 1 189 ? -1.874 -9.179 19.975 1.00 89.81 189 ARG A CA 1
ATOM 1500 C C . ARG A 1 189 ? -2.771 -8.834 21.151 1.00 89.81 189 ARG A C 1
ATOM 1502 O O . ARG A 1 189 ? -2.652 -9.474 22.188 1.00 89.81 189 ARG A O 1
ATOM 1509 N N . ASN A 1 190 ? -3.700 -7.894 20.997 1.00 90.56 190 ASN A N 1
ATOM 1510 C CA . ASN A 1 190 ? -4.583 -7.486 22.096 1.00 90.56 190 ASN A CA 1
ATOM 1511 C C . ASN A 1 190 ? -5.465 -8.656 22.582 1.00 90.56 190 ASN A C 1
ATOM 1513 O O . ASN A 1 190 ? -5.813 -8.746 23.767 1.00 90.56 190 ASN A O 1
ATOM 1517 N N . LEU A 1 191 ? -5.809 -9.587 21.685 1.00 91.06 191 LEU A N 1
ATOM 1518 C CA . LEU A 1 191 ? -6.541 -10.814 22.006 1.00 91.06 191 LEU A CA 1
ATOM 1519 C C . LEU A 1 191 ? -5.663 -11.956 22.546 1.00 91.06 191 LEU A C 1
ATOM 1521 O O . LEU A 1 191 ? -6.225 -12.937 23.025 1.00 91.06 191 LEU A O 1
ATOM 1525 N N . ASN A 1 192 ? -4.332 -11.827 22.539 1.00 91.50 192 ASN A N 1
ATOM 1526 C CA . ASN A 1 192 ? -3.371 -12.892 22.861 1.00 91.50 192 ASN A CA 1
ATOM 1527 C C . ASN A 1 192 ? -3.551 -14.155 21.994 1.00 91.50 192 ASN A C 1
ATOM 1529 O O . ASN A 1 192 ? -3.473 -15.278 22.491 1.00 91.50 192 ASN A O 1
ATOM 1533 N N . ILE A 1 193 ? -3.807 -13.974 20.697 1.00 92.00 193 ILE A N 1
ATOM 1534 C CA . ILE A 1 193 ? -3.944 -15.059 19.723 1.00 92.00 193 ILE A CA 1
ATOM 1535 C C . ILE A 1 193 ? -2.659 -15.134 18.881 1.00 92.00 193 ILE A C 1
ATOM 1537 O O . ILE A 1 193 ? -2.280 -14.136 18.264 1.00 92.00 193 ILE A O 1
ATOM 1541 N N . PRO A 1 194 ? -1.990 -16.299 18.808 1.00 91.31 194 PRO A N 1
ATOM 1542 C CA . PRO A 1 194 ? -0.864 -16.515 17.908 1.00 91.31 194 PRO A CA 1
ATOM 1543 C C . PRO A 1 194 ? -1.208 -16.168 16.456 1.00 91.31 194 PRO A C 1
ATOM 1545 O O . PRO A 1 194 ? -2.243 -16.587 15.935 1.00 91.31 194 PRO A O 1
ATOM 1548 N N . ILE A 1 195 ? -0.312 -15.444 15.787 1.00 90.31 195 ILE A N 1
ATOM 1549 C CA . ILE A 1 195 ? -0.469 -15.020 14.393 1.00 90.31 195 ILE A CA 1
ATOM 1550 C C . ILE A 1 195 ? 0.753 -15.413 13.556 1.00 90.31 195 ILE A C 1
ATOM 1552 O O . ILE A 1 195 ? 1.893 -15.294 14.003 1.00 90.31 195 ILE A O 1
ATOM 1556 N N . SER A 1 196 ? 0.515 -15.886 12.331 1.00 89.00 196 SER A N 1
ATOM 1557 C CA . SER A 1 196 ? 1.568 -16.237 11.368 1.00 89.00 196 SER A CA 1
ATOM 1558 C C . SER A 1 196 ? 1.216 -15.820 9.944 1.00 89.00 196 SER A C 1
ATOM 1560 O O . SER A 1 196 ? 0.039 -15.747 9.582 1.00 89.00 196 SER A O 1
ATOM 1562 N N . PHE A 1 197 ? 2.233 -15.613 9.110 1.00 86.38 197 PHE A N 1
ATOM 1563 C CA . PHE A 1 197 ? 2.044 -15.388 7.676 1.00 86.38 197 PHE A CA 1
ATOM 1564 C C . PHE A 1 197 ? 2.283 -16.675 6.896 1.00 86.38 197 PHE A C 1
ATOM 1566 O O . PHE A 1 197 ? 3.340 -17.294 7.020 1.00 86.38 197 PHE A O 1
ATOM 1573 N N . ILE A 1 198 ? 1.298 -17.057 6.078 1.00 79.25 198 ILE A N 1
ATOM 1574 C CA . ILE A 1 198 ? 1.427 -18.172 5.130 1.00 79.25 198 ILE A CA 1
ATOM 1575 C C . ILE A 1 198 ? 2.284 -17.701 3.952 1.00 79.25 198 ILE A C 1
ATOM 1577 O O . ILE A 1 198 ? 3.308 -18.307 3.651 1.00 79.25 198 ILE A O 1
ATOM 1581 N N . ASN A 1 199 ? 1.909 -16.563 3.358 1.00 73.88 199 ASN A N 1
ATOM 1582 C CA . ASN A 1 199 ? 2.688 -15.843 2.354 1.00 73.88 199 ASN A CA 1
ATOM 1583 C C . ASN A 1 199 ? 2.832 -14.380 2.790 1.00 73.88 199 ASN A C 1
ATOM 1585 O O . ASN A 1 199 ? 1.901 -13.589 2.662 1.00 73.88 199 ASN A O 1
ATOM 1589 N N . GLY A 1 200 ? 3.999 -14.020 3.327 1.00 62.88 200 GLY A N 1
ATOM 1590 C CA . GLY A 1 200 ? 4.287 -12.658 3.793 1.00 62.88 200 GLY A CA 1
ATOM 1591 C C . GLY A 1 200 ? 4.662 -11.669 2.682 1.00 62.88 200 GLY A C 1
ATOM 1592 O O . GLY A 1 200 ? 4.816 -10.487 2.958 1.00 62.88 200 GLY A O 1
ATOM 1593 N N . GLY A 1 201 ? 4.843 -12.123 1.440 1.00 70.06 201 GLY A N 1
ATOM 1594 C CA . GLY A 1 201 ? 5.436 -11.302 0.379 1.00 70.06 201 GLY A CA 1
ATOM 1595 C C . GLY A 1 201 ? 6.844 -10.810 0.741 1.00 70.06 201 GLY A C 1
ATOM 1596 O O . GLY A 1 201 ? 7.539 -11.410 1.569 1.00 70.06 201 GLY A O 1
ATOM 1597 N N . GLN A 1 202 ? 7.263 -9.702 0.128 1.00 74.19 202 GLN A N 1
ATOM 1598 C CA . GLN A 1 202 ? 8.622 -9.165 0.278 1.00 74.19 202 GLN A CA 1
ATOM 1599 C C . GLN A 1 202 ? 8.698 -7.934 1.186 1.00 74.19 202 GLN A C 1
ATOM 1601 O O . GLN A 1 202 ? 9.695 -7.214 1.175 1.00 74.19 202 GLN A O 1
ATOM 1606 N N . ARG A 1 203 ? 7.662 -7.703 2.005 1.00 82.19 203 ARG A N 1
ATOM 1607 C CA . ARG A 1 203 ? 7.552 -6.479 2.804 1.00 82.19 203 ARG A CA 1
ATOM 1608 C C . ARG A 1 203 ? 8.498 -6.457 3.986 1.00 82.19 203 ARG A C 1
ATOM 1610 O O . ARG A 1 203 ? 8.404 -7.290 4.888 1.00 82.19 203 ARG A O 1
ATOM 1617 N N . LEU A 1 204 ? 9.378 -5.461 4.004 1.00 84.00 204 LEU A N 1
ATOM 1618 C CA . LEU A 1 204 ? 10.418 -5.352 5.025 1.00 84.00 204 LEU A CA 1
ATOM 1619 C C . LEU A 1 204 ? 9.878 -4.874 6.367 1.00 84.00 204 LEU A C 1
ATOM 1621 O O . LEU A 1 204 ? 10.335 -5.339 7.408 1.00 84.00 204 LEU A O 1
ATOM 1625 N N . ARG A 1 205 ? 8.830 -4.043 6.361 1.00 79.31 205 ARG A N 1
ATOM 1626 C CA . ARG A 1 205 ? 8.180 -3.581 7.598 1.00 79.31 205 ARG A CA 1
ATOM 1627 C C . ARG A 1 205 ? 7.644 -4.716 8.478 1.00 79.31 205 ARG A C 1
ATOM 1629 O O . ARG A 1 205 ? 7.506 -4.549 9.682 1.00 79.31 205 ARG A O 1
ATOM 1636 N N . TYR A 1 206 ? 7.379 -5.894 7.906 1.00 77.50 206 TYR A N 1
ATOM 1637 C CA . TYR A 1 206 ? 6.919 -7.062 8.664 1.00 77.50 206 TYR A CA 1
ATOM 1638 C C . TYR A 1 206 ? 7.980 -7.616 9.618 1.00 77.50 206 TYR A C 1
ATOM 1640 O O . TYR A 1 206 ? 7.638 -8.374 10.524 1.00 77.50 206 TYR A O 1
ATOM 1648 N N . GLN A 1 207 ? 9.249 -7.240 9.450 1.00 72.50 207 GLN A N 1
ATOM 1649 C CA . GLN A 1 207 ? 10.303 -7.613 10.388 1.00 72.50 207 GLN A CA 1
ATOM 1650 C C . GLN A 1 207 ? 10.133 -6.953 11.756 1.00 72.50 207 GLN A C 1
ATOM 1652 O O . GLN A 1 207 ? 10.397 -7.603 12.761 1.00 72.50 207 GLN A O 1
ATOM 1657 N N . GLU A 1 208 ? 9.607 -5.725 11.822 1.00 72.12 208 GLU A N 1
ATOM 1658 C CA . GLU A 1 208 ? 9.281 -5.075 13.103 1.00 72.12 208 GLU A CA 1
ATOM 1659 C C . GLU A 1 208 ? 8.249 -5.867 13.908 1.00 72.12 208 GLU A C 1
ATOM 1661 O O . GLU A 1 208 ? 8.133 -5.733 15.125 1.00 72.12 208 GLU A O 1
ATOM 1666 N N . TRP A 1 209 ? 7.422 -6.656 13.224 1.00 76.31 209 TRP A N 1
ATOM 1667 C CA . TRP A 1 209 ? 6.261 -7.274 13.841 1.00 76.31 209 TRP A CA 1
ATOM 1668 C C . TRP A 1 209 ? 6.625 -8.556 14.590 1.00 76.31 209 TRP A C 1
ATOM 1670 O O . TRP A 1 209 ? 5.758 -9.103 15.266 1.00 76.31 209 TRP A O 1
ATOM 1680 N N . ASN A 1 210 ? 7.885 -9.011 14.534 1.00 69.81 210 ASN A N 1
ATOM 1681 C CA . ASN A 1 210 ? 8.370 -10.221 15.209 1.00 69.81 210 ASN A CA 1
ATOM 1682 C C . ASN A 1 210 ? 7.453 -11.437 14.974 1.00 69.81 210 ASN A C 1
ATOM 1684 O O . ASN A 1 210 ? 7.171 -12.214 15.885 1.00 69.81 210 ASN A O 1
ATOM 1688 N N . LEU A 1 211 ? 6.932 -11.570 13.752 1.00 71.56 211 LEU A N 1
ATOM 1689 C CA . LEU A 1 211 ? 6.006 -12.637 13.385 1.00 71.56 211 LEU A CA 1
ATOM 1690 C C . LEU A 1 211 ? 6.757 -13.850 12.851 1.00 71.56 211 LEU A C 1
ATOM 1692 O O . LEU A 1 211 ? 7.722 -13.720 12.097 1.00 71.56 211 LEU A O 1
ATOM 1696 N N . LEU A 1 212 ? 6.249 -15.039 13.179 1.00 62.59 212 LEU A N 1
ATOM 1697 C CA . LEU A 1 212 ? 6.685 -16.277 12.547 1.00 62.59 212 LEU A CA 1
ATOM 1698 C C . LEU A 1 212 ? 6.297 -16.231 11.064 1.00 62.59 212 LEU A C 1
ATOM 1700 O O . LEU A 1 212 ? 5.117 -16.305 10.704 1.00 62.59 212 LEU A O 1
ATOM 1704 N N . GLN A 1 213 ? 7.304 -16.088 10.207 1.00 63.06 213 GLN A N 1
ATOM 1705 C CA . GLN A 1 213 ? 7.166 -16.261 8.769 1.00 63.06 213 GLN A CA 1
ATOM 1706 C C . GLN A 1 213 ? 7.532 -17.700 8.431 1.00 63.06 213 GLN A C 1
ATOM 1708 O O . GLN A 1 213 ? 8.612 -18.172 8.797 1.00 63.06 213 GLN A O 1
ATOM 1713 N N . ASN A 1 214 ? 6.658 -18.400 7.709 1.00 57.25 214 ASN A N 1
ATOM 1714 C CA . ASN A 1 214 ? 7.066 -19.656 7.100 1.00 57.25 214 ASN A CA 1
ATOM 1715 C C . ASN A 1 214 ? 8.231 -19.359 6.149 1.00 57.25 214 ASN A C 1
ATOM 1717 O O . ASN A 1 214 ? 8.126 -18.481 5.290 1.00 57.25 214 ASN A O 1
ATOM 1721 N N . LYS A 1 215 ? 9.358 -20.062 6.324 1.00 48.75 215 LYS A N 1
ATOM 1722 C CA . LYS A 1 215 ? 10.497 -19.955 5.407 1.00 48.75 215 LYS A CA 1
ATOM 1723 C C . LYS A 1 215 ? 10.014 -20.367 4.022 1.00 48.75 215 LYS A C 1
ATOM 1725 O O . LYS A 1 215 ? 9.814 -21.550 3.761 1.00 48.75 215 LYS A O 1
ATOM 1730 N N . LYS A 1 216 ? 9.813 -19.392 3.138 1.00 50.94 216 LYS A N 1
ATOM 1731 C CA . LYS A 1 216 ? 9.613 -19.679 1.724 1.00 50.94 216 LYS A CA 1
ATOM 1732 C C . LYS A 1 216 ? 10.935 -20.229 1.191 1.00 50.94 216 LYS A C 1
ATOM 1734 O O . LYS A 1 216 ? 11.991 -19.666 1.490 1.00 50.94 216 LYS A O 1
ATOM 1739 N N . GLN A 1 217 ? 10.889 -21.348 0.469 1.00 46.62 217 GLN A N 1
ATOM 1740 C CA . GLN A 1 217 ? 12.061 -21.851 -0.248 1.00 46.62 217 GLN A CA 1
ATOM 1741 C C . GLN A 1 217 ? 12.619 -20.732 -1.130 1.00 46.62 217 GLN A C 1
ATOM 1743 O O . GLN A 1 217 ? 11.856 -19.945 -1.692 1.00 46.62 217 GLN A O 1
ATOM 1748 N N . SER A 1 218 ? 13.948 -20.641 -1.208 1.00 48.59 218 SER A N 1
ATOM 1749 C CA . SER A 1 218 ? 14.640 -19.701 -2.086 1.00 48.59 218 SER A CA 1
ATOM 1750 C C . SER A 1 218 ? 14.081 -19.836 -3.501 1.00 48.59 218 SER A C 1
ATOM 1752 O O . SER A 1 218 ? 14.211 -20.883 -4.134 1.00 48.59 218 SER A O 1
ATOM 1754 N N . LEU A 1 219 ? 13.411 -18.786 -3.961 1.00 51.38 219 LEU A N 1
ATOM 1755 C CA . LEU A 1 219 ? 12.786 -18.739 -5.270 1.00 51.38 219 LEU A CA 1
ATOM 1756 C C . LEU A 1 219 ? 13.877 -18.594 -6.328 1.00 51.38 219 LEU A C 1
ATOM 1758 O O . LEU A 1 219 ? 14.458 -17.522 -6.470 1.00 51.38 219 LEU A O 1
ATOM 1762 N N . PHE A 1 220 ? 14.154 -19.669 -7.063 1.00 53.88 220 PHE A N 1
ATOM 1763 C CA . PHE A 1 220 ? 14.914 -19.571 -8.303 1.00 53.88 220 PHE A CA 1
ATOM 1764 C C . PHE A 1 220 ? 13.993 -18.991 -9.380 1.00 53.88 220 PHE A C 1
ATOM 1766 O O . PHE A 1 220 ? 12.936 -19.553 -9.674 1.00 53.88 220 PHE A O 1
ATOM 1773 N N . LEU A 1 221 ? 14.382 -17.851 -9.951 1.00 61.78 221 LEU A N 1
ATOM 1774 C CA . LEU A 1 221 ? 13.681 -17.177 -11.047 1.00 61.78 221 LEU A CA 1
ATOM 1775 C C . LEU A 1 221 ? 13.915 -17.931 -12.370 1.00 61.78 221 LEU A C 1
ATOM 1777 O O . LEU A 1 221 ? 14.477 -17.392 -13.315 1.00 61.78 221 LEU A O 1
ATOM 1781 N N . THR A 1 222 ? 13.510 -19.201 -12.447 1.00 59.09 222 THR A N 1
ATOM 1782 C CA . THR A 1 222 ? 13.809 -20.089 -13.589 1.00 59.09 222 THR A CA 1
ATOM 1783 C C . THR A 1 222 ? 13.149 -19.656 -14.900 1.00 59.09 222 THR A C 1
ATOM 1785 O O . THR A 1 222 ? 13.610 -20.034 -15.972 1.00 59.09 222 THR A O 1
ATOM 1788 N N . ASN A 1 223 ? 12.102 -18.830 -14.828 1.00 75.44 223 ASN A N 1
ATOM 1789 C CA . ASN A 1 223 ? 11.309 -18.392 -15.978 1.00 75.44 223 ASN A CA 1
ATOM 1790 C C . ASN A 1 223 ? 11.470 -16.892 -16.302 1.00 75.44 223 ASN A C 1
ATOM 1792 O O . ASN A 1 223 ? 10.573 -16.298 -16.904 1.00 75.44 223 ASN A O 1
ATOM 1796 N N . LEU A 1 224 ? 12.576 -16.259 -15.897 1.00 88.06 224 LEU A N 1
ATOM 1797 C CA . LEU A 1 224 ? 12.853 -14.846 -16.173 1.00 88.06 224 LEU A CA 1
ATOM 1798 C C . LEU A 1 224 ? 13.750 -14.681 -17.410 1.00 88.06 224 LEU A C 1
ATOM 1800 O O . LEU A 1 224 ? 14.824 -15.268 -17.494 1.00 88.06 224 LEU A O 1
ATOM 1804 N N . ARG A 1 225 ? 13.330 -13.848 -18.365 1.00 92.00 225 ARG A N 1
ATOM 1805 C CA . ARG A 1 225 ? 14.123 -13.442 -19.534 1.00 92.00 225 ARG A CA 1
ATOM 1806 C C . ARG A 1 225 ? 14.457 -11.961 -19.435 1.00 92.00 225 ARG A C 1
ATOM 1808 O O . ARG A 1 225 ? 13.557 -11.123 -19.406 1.00 92.00 225 ARG A O 1
ATOM 1815 N N . ILE A 1 226 ? 15.745 -11.644 -19.420 1.00 91.75 226 ILE A N 1
ATOM 1816 C CA . ILE A 1 226 ? 16.238 -10.269 -19.320 1.00 91.75 226 ILE A CA 1
ATOM 1817 C C . ILE A 1 226 ? 16.601 -9.776 -20.720 1.00 91.75 226 ILE A C 1
ATOM 1819 O O . ILE A 1 226 ? 17.305 -10.455 -21.466 1.00 91.75 226 ILE A O 1
ATOM 1823 N N . ILE A 1 227 ? 16.109 -8.595 -21.087 1.00 91.00 227 ILE A N 1
ATOM 1824 C CA . ILE A 1 227 ? 16.470 -7.912 -22.331 1.00 91.00 227 ILE A CA 1
ATOM 1825 C C . ILE A 1 227 ? 17.208 -6.634 -21.960 1.00 91.00 227 ILE A C 1
ATOM 1827 O O . ILE A 1 227 ? 16.590 -5.659 -21.528 1.00 91.00 227 ILE A O 1
ATOM 1831 N N . SER A 1 228 ? 18.529 -6.650 -22.140 1.00 88.62 228 SER A N 1
ATOM 1832 C CA . SER A 1 228 ? 19.337 -5.437 -22.049 1.00 88.62 228 SER A CA 1
ATOM 1833 C C . SER A 1 228 ? 19.021 -4.515 -23.218 1.00 88.62 228 SER A C 1
ATOM 1835 O O . SER A 1 228 ? 19.004 -4.950 -24.370 1.00 88.62 228 SER A O 1
ATOM 1837 N N . ARG A 1 229 ? 18.762 -3.248 -22.901 1.00 83.69 229 ARG A N 1
ATOM 1838 C CA . ARG A 1 229 ? 18.605 -2.148 -23.858 1.00 83.69 229 ARG A CA 1
ATOM 1839 C C . ARG A 1 229 ? 19.732 -1.123 -23.726 1.00 83.69 229 ARG A C 1
ATOM 1841 O O . ARG A 1 229 ? 19.616 -0.016 -24.235 1.00 83.69 229 ARG A O 1
ATOM 1848 N N . GLU A 1 230 ? 20.785 -1.463 -22.996 1.00 76.50 230 GLU A N 1
ATOM 1849 C CA . GLU A 1 230 ? 21.904 -0.580 -22.663 1.00 76.50 230 GLU A CA 1
ATOM 1850 C C . GLU A 1 230 ? 22.679 -0.118 -23.897 1.00 76.50 230 GLU A C 1
ATOM 1852 O O . GLU A 1 230 ? 22.928 1.075 -24.037 1.00 76.50 230 GLU A O 1
ATOM 1857 N N . ASP A 1 231 ? 22.919 -1.018 -24.849 1.00 77.25 231 ASP A N 1
ATOM 1858 C CA . ASP A 1 231 ? 23.656 -0.719 -26.084 1.00 77.25 231 ASP A CA 1
ATOM 1859 C C . ASP A 1 231 ? 22.756 -0.195 -27.218 1.00 77.25 231 ASP A C 1
ATOM 1861 O O . ASP A 1 231 ? 23.227 0.063 -28.321 1.00 77.25 231 ASP A O 1
ATOM 1865 N N . GLU A 1 232 ? 21.442 -0.053 -26.991 1.00 76.38 232 GLU A N 1
ATOM 1866 C CA . GLU A 1 232 ? 20.537 0.479 -28.018 1.00 76.38 232 GLU A CA 1
ATOM 1867 C C . GLU A 1 232 ? 20.811 1.972 -28.269 1.00 76.38 232 GLU A C 1
ATOM 1869 O O . GLU A 1 232 ? 20.966 2.763 -27.329 1.00 76.38 232 GLU A O 1
ATOM 1874 N N . ASP A 1 233 ? 20.780 2.377 -29.542 1.00 68.25 233 ASP A N 1
ATOM 1875 C CA . ASP A 1 233 ? 20.872 3.782 -29.939 1.00 68.25 233 ASP A CA 1
ATOM 1876 C C . ASP A 1 233 ? 19.809 4.641 -29.243 1.00 68.25 233 ASP A C 1
ATOM 1878 O O . ASP A 1 233 ? 18.672 4.211 -29.015 1.00 68.25 233 ASP A O 1
ATOM 1882 N N . HIS A 1 234 ? 20.136 5.910 -28.981 1.00 62.47 234 HIS A N 1
ATOM 1883 C CA . HIS A 1 234 ? 19.228 6.847 -28.311 1.00 62.47 234 HIS A CA 1
ATOM 1884 C C . HIS A 1 234 ? 17.862 6.962 -28.985 1.00 62.47 234 HIS A C 1
ATOM 1886 O O . HIS A 1 234 ? 16.850 7.041 -28.294 1.00 62.47 234 HIS A O 1
ATOM 1892 N N . ILE A 1 235 ? 17.818 6.929 -30.319 1.00 59.06 235 ILE A N 1
ATOM 1893 C CA . ILE A 1 235 ? 16.575 6.996 -31.098 1.00 59.06 235 ILE A CA 1
ATOM 1894 C C . ILE A 1 235 ? 15.708 5.757 -30.833 1.00 59.06 235 ILE A C 1
ATOM 1896 O O . ILE A 1 235 ? 14.498 5.870 -30.651 1.00 59.06 235 ILE A O 1
ATOM 1900 N N . ILE A 1 236 ? 16.320 4.575 -30.745 1.00 65.56 236 ILE A N 1
ATOM 1901 C CA . ILE A 1 236 ? 15.623 3.308 -30.487 1.00 65.56 236 ILE A CA 1
ATOM 1902 C C . ILE A 1 236 ? 15.153 3.246 -29.030 1.00 65.56 236 ILE A C 1
ATOM 1904 O O . ILE A 1 236 ? 14.032 2.809 -28.747 1.00 65.56 236 ILE A O 1
ATOM 1908 N N . LYS A 1 237 ? 15.962 3.761 -28.100 1.00 65.88 237 LYS A N 1
ATOM 1909 C CA . LYS A 1 237 ? 15.602 3.846 -26.683 1.00 65.88 237 LYS A CA 1
ATOM 1910 C C . LYS A 1 237 ? 14.339 4.656 -26.437 1.00 65.88 237 LYS A C 1
ATOM 1912 O O . LYS A 1 237 ? 13.689 4.351 -25.445 1.00 65.88 237 LYS A O 1
ATOM 1917 N N . GLN A 1 238 ? 13.960 5.595 -27.318 1.00 63.50 238 GLN A N 1
ATOM 1918 C CA . GLN A 1 238 ? 12.717 6.385 -27.223 1.00 63.50 238 GLN A CA 1
ATOM 1919 C C . GLN A 1 238 ? 11.433 5.549 -27.357 1.00 63.50 238 GLN A C 1
ATOM 1921 O O . GLN A 1 238 ? 10.365 6.012 -26.939 1.00 63.50 238 GLN A O 1
ATOM 1926 N N . TYR A 1 239 ? 11.511 4.340 -27.926 1.00 73.06 239 TYR A N 1
ATOM 1927 C CA . TYR A 1 239 ? 10.369 3.433 -27.997 1.00 73.06 239 TYR A CA 1
ATOM 1928 C C . TYR A 1 239 ? 10.119 2.768 -26.634 1.00 73.06 239 TYR A C 1
ATOM 1930 O O . TYR A 1 239 ? 11.040 2.156 -26.072 1.00 73.06 239 TYR A O 1
ATOM 1938 N N . PRO A 1 240 ? 8.877 2.818 -26.109 1.00 81.88 240 PRO A N 1
ATOM 1939 C CA . PRO A 1 240 ? 8.555 2.269 -24.795 1.00 81.88 240 PRO A CA 1
ATOM 1940 C C . PRO A 1 240 ? 8.832 0.775 -24.638 1.00 81.88 240 PRO A C 1
ATOM 1942 O O . PRO A 1 240 ? 9.269 0.337 -23.577 1.00 81.88 240 PRO A O 1
ATOM 1945 N N . ILE A 1 241 ? 8.608 -0.001 -25.699 1.00 88.31 241 ILE A N 1
ATOM 1946 C CA . ILE A 1 241 ? 8.808 -1.449 -25.724 1.00 88.31 241 ILE A CA 1
ATOM 1947 C C . ILE A 1 241 ? 9.959 -1.772 -26.684 1.00 88.31 241 ILE A C 1
ATOM 1949 O O . ILE A 1 241 ? 9.949 -1.321 -27.829 1.00 88.31 241 ILE A O 1
ATOM 1953 N N . ALA A 1 242 ? 10.933 -2.580 -26.249 1.00 88.56 242 ALA A N 1
ATOM 1954 C CA . ALA A 1 242 ? 12.034 -3.032 -27.106 1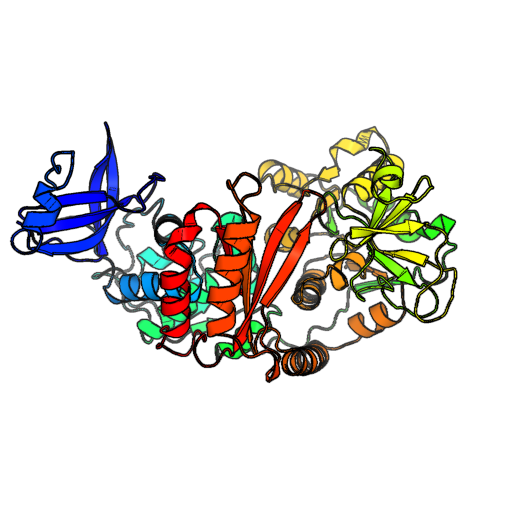.00 88.56 242 ALA A CA 1
ATOM 1955 C C . ALA A 1 242 ? 11.519 -3.834 -28.312 1.00 88.56 242 ALA A C 1
ATOM 1957 O O . ALA A 1 242 ? 10.584 -4.624 -28.174 1.00 88.56 242 ALA A O 1
ATOM 1958 N N . LYS A 1 243 ? 12.165 -3.714 -29.478 1.00 87.19 243 LYS A N 1
ATOM 1959 C CA . LYS A 1 243 ? 11.724 -4.379 -30.721 1.00 87.19 243 LYS A CA 1
ATOM 1960 C C . LYS A 1 243 ? 11.562 -5.900 -30.567 1.00 87.19 243 LYS A C 1
ATOM 1962 O O . LYS A 1 243 ? 10.531 -6.449 -30.942 1.00 87.19 243 LYS A O 1
ATOM 1967 N N . LYS A 1 244 ? 12.515 -6.564 -29.900 1.00 89.94 244 LYS A N 1
ATOM 1968 C CA . LYS A 1 244 ? 12.434 -8.004 -29.575 1.00 89.94 244 LYS A CA 1
ATOM 1969 C C . LYS A 1 244 ? 11.179 -8.355 -28.762 1.00 89.94 244 LYS A C 1
ATOM 1971 O O . LYS A 1 244 ? 10.581 -9.406 -28.960 1.00 89.94 244 LYS A O 1
ATOM 1976 N N . ILE A 1 245 ? 10.758 -7.475 -27.850 1.00 93.19 245 ILE A N 1
ATOM 1977 C CA . ILE A 1 245 ? 9.534 -7.663 -27.058 1.00 93.19 245 ILE A CA 1
ATOM 1978 C C . ILE A 1 245 ? 8.297 -7.421 -27.918 1.00 93.19 245 ILE A C 1
ATOM 1980 O O . ILE A 1 245 ? 7.331 -8.169 -27.800 1.00 93.19 245 ILE A O 1
ATOM 1984 N N . GLN A 1 246 ? 8.322 -6.422 -28.801 1.00 92.69 246 GLN A N 1
ATOM 1985 C CA . GLN A 1 246 ? 7.222 -6.157 -29.729 1.00 92.69 246 GLN A CA 1
ATOM 1986 C C . GLN A 1 246 ? 6.916 -7.387 -30.604 1.00 92.69 246 GLN A C 1
ATOM 1988 O O . GLN A 1 246 ? 5.762 -7.796 -30.715 1.00 92.69 246 GLN A O 1
ATOM 1993 N N . GLU A 1 247 ? 7.943 -8.049 -31.140 1.00 92.00 247 GLU A N 1
ATOM 1994 C CA . GLU A 1 247 ? 7.794 -9.290 -31.918 1.00 92.00 247 GLU A CA 1
ATOM 1995 C C . GLU A 1 247 ? 7.145 -10.418 -31.095 1.00 92.00 247 GLU A C 1
ATOM 1997 O O . GLU A 1 247 ? 6.246 -11.119 -31.571 1.00 92.00 247 GLU A O 1
ATOM 2002 N N . ILE A 1 248 ? 7.547 -10.560 -29.826 1.00 93.12 248 ILE A N 1
ATOM 2003 C CA . ILE A 1 248 ? 6.950 -11.523 -28.892 1.00 93.12 248 ILE A CA 1
ATOM 2004 C C . ILE A 1 248 ? 5.481 -11.176 -28.632 1.00 93.12 248 ILE A C 1
ATOM 2006 O O . ILE A 1 248 ? 4.635 -12.070 -28.678 1.00 93.12 248 ILE A O 1
ATOM 2010 N N . ILE A 1 249 ? 5.156 -9.907 -28.378 1.00 94.12 249 ILE A N 1
ATOM 2011 C CA . ILE A 1 249 ? 3.778 -9.466 -28.139 1.00 94.12 249 ILE A CA 1
ATOM 2012 C C . ILE A 1 249 ? 2.911 -9.795 -29.349 1.00 94.12 249 ILE A C 1
ATOM 2014 O O . ILE A 1 249 ? 1.874 -10.438 -29.186 1.00 94.12 249 ILE A O 1
ATOM 2018 N N . LEU A 1 250 ? 3.353 -9.432 -30.554 1.00 92.62 250 LEU A N 1
ATOM 2019 C CA . LEU A 1 250 ? 2.600 -9.669 -31.781 1.00 92.62 250 LEU A CA 1
ATOM 2020 C C . LEU A 1 250 ? 2.335 -11.166 -31.988 1.00 92.62 250 LEU A C 1
ATOM 2022 O O . LEU A 1 250 ? 1.182 -11.576 -32.126 1.00 92.62 250 LEU A O 1
ATOM 2026 N N . LYS A 1 251 ? 3.380 -12.002 -31.909 1.00 92.69 251 LYS A N 1
ATOM 2027 C CA . LYS A 1 251 ? 3.257 -13.460 -32.065 1.00 92.69 251 LYS A CA 1
ATOM 2028 C C . LYS A 1 251 ? 2.267 -14.066 -31.070 1.00 92.69 251 LYS A C 1
ATOM 2030 O O . LYS A 1 251 ? 1.446 -14.895 -31.443 1.00 92.69 251 LYS A O 1
ATOM 2035 N N . ASN A 1 252 ? 2.347 -13.679 -29.799 1.00 92.00 252 ASN A N 1
ATOM 2036 C CA . ASN A 1 252 ? 1.522 -14.280 -28.750 1.00 92.00 252 ASN A CA 1
ATOM 2037 C C . ASN A 1 252 ? 0.089 -13.734 -28.737 1.00 92.00 252 ASN A C 1
ATOM 2039 O O . ASN A 1 252 ? -0.830 -14.470 -28.385 1.00 92.00 252 ASN A O 1
ATOM 2043 N N . THR A 1 253 ? -0.115 -12.498 -29.194 1.00 90.31 253 THR A N 1
ATOM 2044 C CA . THR A 1 253 ? -1.454 -11.930 -29.404 1.00 90.31 253 THR A CA 1
ATOM 2045 C C . THR A 1 253 ? -2.190 -12.682 -30.512 1.00 90.31 253 THR A C 1
ATOM 2047 O O . THR A 1 253 ? -3.342 -13.064 -30.330 1.00 90.31 253 THR A O 1
ATOM 2050 N N . LEU A 1 254 ? -1.510 -12.996 -31.623 1.00 87.38 254 LEU A N 1
ATOM 2051 C CA . LEU A 1 254 ? -2.075 -13.809 -32.710 1.00 87.38 254 LEU A CA 1
ATOM 2052 C C . LEU A 1 254 ? -2.444 -15.236 -32.269 1.00 87.38 254 LEU A C 1
ATOM 2054 O O . LEU A 1 254 ? -3.382 -15.818 -32.804 1.00 87.38 254 LEU A O 1
ATOM 2058 N N . LEU A 1 255 ? -1.741 -15.783 -31.273 1.00 89.81 255 LEU A N 1
ATOM 2059 C CA . LEU A 1 255 ? -2.038 -17.085 -30.665 1.00 89.81 255 LEU A CA 1
ATOM 2060 C C . LEU A 1 255 ? -3.149 -17.028 -29.598 1.00 89.81 255 LEU A C 1
ATOM 2062 O O . LEU A 1 255 ? -3.414 -18.040 -28.953 1.00 89.81 255 LEU A O 1
ATOM 2066 N N . GLY A 1 256 ? -3.762 -15.862 -29.362 1.00 88.94 256 GLY A N 1
ATOM 2067 C CA . GLY A 1 256 ? -4.803 -15.690 -28.343 1.00 88.94 256 GLY A CA 1
ATOM 2068 C C . GLY A 1 256 ? -4.298 -15.853 -26.906 1.00 88.94 256 GLY A C 1
ATOM 2069 O O . GLY A 1 256 ? -5.081 -16.159 -26.007 1.00 88.94 256 GLY A O 1
ATOM 2070 N N . ARG A 1 257 ? -2.991 -15.678 -26.665 1.00 92.94 257 ARG A N 1
ATOM 2071 C CA . ARG A 1 257 ? -2.416 -15.805 -25.321 1.00 92.94 257 ARG A CA 1
ATOM 2072 C C . ARG A 1 257 ? -2.765 -14.613 -24.435 1.00 92.94 257 ARG A C 1
ATOM 2074 O O . ARG A 1 257 ? -3.078 -13.515 -24.894 1.00 92.94 257 ARG A O 1
ATOM 2081 N N . LYS A 1 258 ? -2.678 -14.848 -23.131 1.00 95.38 258 LYS A N 1
ATOM 2082 C CA . LYS A 1 258 ? -2.907 -13.888 -22.053 1.00 95.38 258 LYS A CA 1
ATOM 2083 C C . LYS A 1 258 ? -1.608 -13.177 -21.704 1.00 95.38 258 LYS A C 1
ATOM 2085 O O . LYS A 1 258 ? -0.776 -13.713 -20.970 1.00 95.38 258 LYS A O 1
ATOM 2090 N N . ILE A 1 259 ? -1.444 -11.964 -22.217 1.00 96.31 259 ILE A N 1
ATOM 2091 C CA . ILE A 1 259 ? -0.273 -11.123 -21.966 1.00 96.31 259 ILE A CA 1
ATOM 2092 C C . ILE A 1 259 ? -0.615 -10.103 -20.879 1.00 96.31 259 ILE A C 1
ATOM 2094 O O . ILE A 1 259 ? -1.612 -9.389 -20.981 1.00 96.31 259 ILE A O 1
ATOM 2098 N N . LEU A 1 260 ? 0.219 -10.027 -19.846 1.00 95.88 260 LEU A N 1
ATOM 2099 C CA . LEU A 1 260 ? 0.163 -9.012 -18.800 1.00 95.88 260 LEU A CA 1
ATOM 2100 C C . LEU A 1 260 ? 1.352 -8.062 -18.953 1.00 95.88 260 LEU A C 1
ATOM 2102 O O . LEU A 1 260 ? 2.495 -8.504 -18.954 1.00 95.88 260 LEU A O 1
ATOM 2106 N N . ILE A 1 261 ? 1.097 -6.761 -19.048 1.00 95.19 261 ILE A N 1
ATOM 2107 C CA . ILE A 1 261 ? 2.122 -5.718 -19.087 1.00 95.19 261 ILE A CA 1
ATOM 2108 C C . ILE A 1 261 ? 2.026 -4.887 -17.806 1.00 95.19 261 ILE A C 1
ATOM 2110 O O . ILE A 1 261 ? 1.006 -4.246 -17.543 1.00 95.19 261 ILE A O 1
ATOM 2114 N N . LEU A 1 262 ? 3.101 -4.888 -17.018 1.00 93.38 262 LEU A N 1
ATOM 2115 C CA . LEU A 1 262 ? 3.225 -4.106 -15.790 1.00 93.38 262 LEU A CA 1
ATOM 2116 C C . LEU A 1 262 ? 4.144 -2.912 -16.038 1.00 93.38 262 LEU A C 1
ATOM 2118 O O . LEU A 1 262 ? 5.299 -3.076 -16.433 1.00 93.38 262 LEU A O 1
ATOM 2122 N N . ALA A 1 263 ? 3.636 -1.708 -15.794 1.00 89.56 263 ALA A N 1
ATOM 2123 C CA . ALA A 1 263 ? 4.365 -0.466 -16.027 1.00 89.56 263 ALA A CA 1
ATOM 2124 C C . ALA A 1 263 ? 4.121 0.568 -14.917 1.00 89.56 263 ALA A C 1
ATOM 2126 O O . ALA A 1 263 ? 3.293 0.369 -14.020 1.00 89.56 263 ALA A O 1
ATOM 2127 N N . SER A 1 264 ? 4.872 1.673 -14.956 1.00 79.94 264 SER A N 1
ATOM 2128 C CA . SER A 1 264 ? 4.668 2.804 -14.050 1.00 79.94 264 SER A CA 1
ATOM 2129 C C . SER A 1 264 ? 3.313 3.472 -14.310 1.00 79.94 264 SER A C 1
ATOM 2131 O O . SER A 1 264 ? 2.727 3.341 -15.380 1.00 79.94 264 SER A O 1
ATOM 2133 N N . ALA A 1 265 ? 2.768 4.135 -13.289 1.00 69.25 265 ALA A N 1
ATOM 2134 C CA . ALA A 1 265 ? 1.391 4.622 -13.305 1.00 69.25 265 ALA A CA 1
ATOM 2135 C C . ALA A 1 265 ? 1.080 5.590 -14.465 1.00 69.25 265 ALA A C 1
ATOM 2137 O O . ALA A 1 265 ? 1.961 6.166 -15.104 1.00 69.25 265 ALA A O 1
ATOM 2138 N N . LYS A 1 266 ? -0.218 5.806 -14.691 1.00 64.25 266 LYS A N 1
ATOM 2139 C CA . LYS A 1 266 ? -0.728 6.838 -15.597 1.00 64.25 266 LYS A CA 1
ATOM 2140 C C . LYS A 1 266 ? -0.130 8.213 -15.252 1.00 64.25 266 LYS A C 1
ATOM 2142 O O . LYS A 1 266 ? 0.024 8.527 -14.072 1.00 64.25 266 LYS A O 1
ATOM 2147 N N . ASN A 1 267 ? 0.178 9.036 -16.251 1.00 55.38 267 ASN A N 1
ATOM 2148 C CA . ASN A 1 267 ? 0.849 10.337 -16.125 1.00 55.38 267 ASN A CA 1
ATOM 2149 C C . ASN A 1 267 ? 2.263 10.281 -15.516 1.00 55.38 267 ASN A C 1
ATOM 2151 O O . ASN A 1 267 ? 2.752 11.291 -14.995 1.00 55.38 267 ASN A O 1
ATOM 2155 N N . PHE A 1 268 ? 2.935 9.126 -15.554 1.00 59.22 268 PHE A N 1
ATOM 2156 C CA . PHE A 1 268 ? 4.325 9.036 -15.121 1.00 59.22 268 PHE A CA 1
ATOM 2157 C C . PHE A 1 268 ? 5.202 9.928 -16.002 1.00 59.22 268 PHE A C 1
ATOM 2159 O O . PHE A 1 268 ? 5.361 9.697 -17.201 1.00 59.22 268 PHE A O 1
ATOM 2166 N N . ALA A 1 269 ? 5.777 10.958 -15.389 1.00 59.91 269 ALA A N 1
ATOM 2167 C CA . ALA A 1 269 ? 6.787 11.766 -16.041 1.00 59.91 269 ALA A CA 1
ATOM 2168 C C . ALA A 1 269 ? 8.137 11.048 -15.931 1.00 59.91 269 ALA A C 1
ATOM 2170 O O . ALA A 1 269 ? 8.532 10.706 -14.812 1.00 59.91 269 ALA A O 1
ATOM 2171 N N . PRO A 1 270 ? 8.847 10.831 -17.048 1.00 64.50 270 PRO A N 1
ATOM 2172 C CA . PRO A 1 270 ? 10.124 10.142 -17.018 1.00 64.50 270 PRO A CA 1
ATOM 2173 C C . PRO A 1 270 ? 11.121 10.885 -16.128 1.00 64.50 270 PRO A C 1
ATOM 2175 O O . PRO A 1 270 ? 11.272 12.108 -16.223 1.00 64.50 270 PRO A O 1
ATOM 2178 N N . LYS A 1 271 ? 11.823 10.142 -15.271 1.00 71.31 271 LYS A N 1
ATOM 2179 C CA . LYS A 1 271 ? 12.976 10.687 -14.545 1.00 71.31 271 LYS A CA 1
ATOM 2180 C C . LYS A 1 271 ? 14.151 10.747 -15.492 1.00 71.31 271 LYS A C 1
ATOM 2182 O O . LYS A 1 271 ? 14.324 9.834 -16.281 1.00 71.31 271 LYS A O 1
ATOM 2187 N N . THR A 1 272 ? 14.971 11.785 -15.414 1.00 77.38 272 THR A N 1
ATOM 2188 C CA . THR A 1 272 ? 16.174 11.843 -16.247 1.00 77.38 272 THR A CA 1
ATOM 2189 C C . THR A 1 272 ? 17.387 11.371 -15.464 1.00 77.38 272 THR A C 1
ATOM 2191 O O . THR A 1 272 ? 17.599 11.791 -14.330 1.00 77.38 272 THR A O 1
ATOM 2194 N N . ILE A 1 273 ? 18.174 10.493 -16.068 1.00 75.38 273 ILE A N 1
ATOM 2195 C CA . ILE A 1 273 ? 19.463 10.001 -15.570 1.00 75.38 273 ILE A CA 1
ATOM 2196 C C . ILE A 1 273 ? 20.570 10.369 -16.542 1.00 75.38 273 ILE A C 1
ATOM 2198 O O . ILE A 1 273 ? 20.318 10.569 -17.723 1.00 75.38 273 ILE A O 1
ATOM 2202 N N . CYS A 1 274 ? 21.806 10.349 -16.070 1.00 78.19 274 CYS A N 1
ATOM 2203 C CA . CYS A 1 274 ? 22.947 10.205 -16.950 1.00 78.19 274 CYS A CA 1
ATOM 2204 C C . CYS A 1 274 ? 23.089 8.742 -17.401 1.00 78.19 274 CYS A C 1
ATOM 2206 O O . CYS A 1 274 ? 22.990 7.816 -16.583 1.00 78.19 274 CYS A O 1
ATOM 2208 N N . GLY A 1 275 ? 23.281 8.551 -18.703 1.00 68.38 275 GLY A N 1
ATOM 2209 C CA . GLY A 1 275 ? 23.611 7.283 -19.336 1.00 68.38 275 GLY A CA 1
ATOM 2210 C C . GLY A 1 275 ? 25.050 6.845 -19.071 1.00 68.38 275 GLY A C 1
ATOM 2211 O O . GLY A 1 275 ? 25.275 5.648 -19.010 1.00 68.38 275 GLY A O 1
ATOM 2212 N N . ASP A 1 276 ? 25.973 7.777 -18.803 1.00 73.12 276 ASP A N 1
ATOM 2213 C CA . ASP A 1 276 ? 27.388 7.444 -18.575 1.00 73.12 276 ASP A CA 1
ATOM 2214 C C . ASP A 1 276 ? 27.683 7.151 -17.094 1.00 73.12 276 ASP A C 1
ATOM 2216 O O . ASP A 1 276 ? 28.180 6.085 -16.758 1.00 73.12 276 ASP A O 1
ATOM 2220 N N . CYS A 1 277 ? 27.345 8.062 -16.170 1.00 72.19 277 CYS A N 1
ATOM 2221 C CA . CYS A 1 277 ? 27.675 7.886 -14.743 1.00 72.19 277 CYS A CA 1
ATOM 2222 C C . CYS A 1 277 ? 26.543 7.305 -13.890 1.00 72.19 277 CYS A C 1
ATOM 2224 O O . CYS A 1 277 ? 26.659 7.209 -12.671 1.00 72.19 277 CYS A O 1
ATOM 2226 N N . GLY A 1 278 ? 25.396 6.987 -14.487 1.00 63.56 278 GLY A N 1
ATOM 2227 C CA . GLY A 1 278 ? 24.314 6.336 -13.758 1.00 63.56 278 GLY A CA 1
ATOM 2228 C C . GLY A 1 278 ? 23.400 7.270 -12.948 1.00 63.56 278 GLY A C 1
ATOM 2229 O O . GLY A 1 278 ? 22.249 6.908 -12.697 1.00 63.56 278 GLY A O 1
ATOM 2230 N N . GLN A 1 279 ? 23.869 8.465 -12.580 1.00 74.31 279 GLN A N 1
ATOM 2231 C CA . GLN A 1 279 ? 23.208 9.337 -11.607 1.00 74.31 279 GLN A CA 1
ATOM 2232 C C . GLN A 1 279 ? 21.900 9.958 -12.118 1.00 74.31 279 GLN A C 1
ATOM 2234 O O . GLN A 1 279 ? 21.808 10.400 -13.265 1.00 74.31 279 GLN A O 1
ATOM 2239 N N . ILE A 1 280 ? 20.892 10.043 -11.242 1.00 76.06 280 ILE A N 1
ATOM 2240 C CA . ILE A 1 280 ? 19.674 10.826 -11.495 1.00 76.06 280 ILE A CA 1
ATOM 2241 C C . ILE A 1 280 ? 20.059 12.294 -11.630 1.00 76.06 280 ILE A C 1
ATOM 2243 O O . ILE A 1 280 ? 20.780 12.835 -10.797 1.00 76.06 280 ILE A O 1
ATOM 2247 N N . HIS A 1 281 ? 19.572 12.950 -12.675 1.00 81.69 281 HIS A N 1
ATOM 2248 C CA . HIS A 1 281 ? 19.895 14.340 -12.915 1.00 81.69 281 HIS A CA 1
ATOM 2249 C C . HIS A 1 281 ? 19.312 15.226 -11.801 1.00 81.69 281 HIS A C 1
ATOM 2251 O O . HIS A 1 281 ? 18.096 15.268 -11.585 1.00 81.69 281 HIS A O 1
ATOM 2257 N N . ILE A 1 282 ? 20.196 15.895 -11.059 1.00 80.69 282 ILE A N 1
ATOM 2258 C CA . ILE A 1 282 ? 19.864 16.699 -9.881 1.00 80.69 282 ILE A CA 1
ATOM 2259 C C . ILE A 1 282 ? 20.013 18.191 -10.161 1.00 80.69 282 ILE A C 1
ATOM 2261 O O . ILE A 1 282 ? 20.767 18.626 -11.025 1.00 80.69 282 ILE A O 1
ATOM 2265 N N . CYS A 1 283 ? 19.287 18.986 -9.388 1.00 82.06 283 CYS A N 1
ATOM 2266 C CA . CYS A 1 283 ? 19.353 20.430 -9.392 1.00 82.06 283 CYS A CA 1
ATOM 2267 C C . CYS A 1 283 ? 20.684 20.876 -8.767 1.00 82.06 283 CYS A C 1
ATOM 2269 O O . CYS A 1 283 ? 20.931 20.545 -7.605 1.00 82.06 283 CYS A O 1
ATOM 2271 N N . PRO A 1 284 ? 21.512 21.675 -9.461 1.00 84.38 284 PRO A N 1
ATOM 2272 C CA . PRO A 1 284 ? 22.773 22.166 -8.903 1.00 84.38 284 PRO A CA 1
ATOM 2273 C C . PRO A 1 284 ? 22.574 23.085 -7.686 1.00 84.38 284 PRO A C 1
ATOM 2275 O O . PRO A 1 284 ? 23.474 23.204 -6.865 1.00 84.38 284 PRO A O 1
ATOM 2278 N N . ASN A 1 285 ? 21.395 23.703 -7.536 1.00 84.81 285 ASN A N 1
ATOM 2279 C CA . ASN A 1 285 ? 21.104 24.606 -6.420 1.00 84.81 285 ASN A CA 1
ATOM 2280 C C . ASN A 1 285 ? 20.770 23.858 -5.115 1.00 84.81 285 ASN A C 1
ATOM 2282 O O . ASN A 1 285 ? 21.319 24.158 -4.064 1.00 84.81 285 ASN A O 1
ATOM 2286 N N . CYS A 1 286 ? 19.860 22.878 -5.162 1.00 77.12 286 CYS A N 1
ATOM 2287 C CA . CYS A 1 286 ? 19.333 22.232 -3.948 1.00 77.12 286 CYS A CA 1
ATOM 2288 C C . CYS A 1 286 ? 19.497 20.708 -3.916 1.00 77.12 286 CYS A C 1
ATOM 2290 O O . CYS A 1 286 ? 18.951 20.055 -3.031 1.00 77.12 286 CYS A O 1
ATOM 2292 N N . LYS A 1 287 ? 20.207 20.133 -4.894 1.00 78.56 287 LYS A N 1
ATOM 2293 C CA . LYS A 1 287 ? 20.482 18.694 -5.049 1.00 78.56 287 LYS A CA 1
ATOM 2294 C C . LYS A 1 287 ? 19.249 17.788 -5.197 1.00 78.56 287 LYS A C 1
ATOM 2296 O O . LYS A 1 287 ? 19.404 16.577 -5.297 1.00 78.56 287 LYS A O 1
ATOM 2301 N N . ASN A 1 288 ? 18.037 18.344 -5.277 1.00 69.75 288 ASN A N 1
ATOM 2302 C CA . ASN A 1 288 ? 16.825 17.570 -5.556 1.00 69.75 288 ASN A CA 1
ATOM 2303 C C . ASN A 1 288 ? 16.731 17.177 -7.042 1.00 69.75 288 ASN A C 1
ATOM 2305 O O . ASN A 1 288 ? 17.306 17.843 -7.896 1.00 69.75 288 ASN A O 1
ATOM 2309 N N . HIS A 1 289 ? 15.973 16.134 -7.375 1.00 75.75 289 HIS A N 1
ATOM 2310 C CA . HIS A 1 289 ? 15.826 15.651 -8.750 1.00 75.75 289 HIS A CA 1
ATOM 2311 C C . HIS A 1 289 ? 15.171 16.686 -9.676 1.00 75.75 289 HIS A C 1
ATOM 2313 O O . HIS A 1 289 ? 14.189 17.342 -9.313 1.00 75.75 289 HIS A O 1
ATOM 2319 N N . LEU A 1 290 ? 15.690 16.796 -10.900 1.00 78.88 290 LEU A N 1
ATOM 2320 C CA . LEU A 1 290 ? 15.095 17.610 -11.954 1.00 78.88 290 LEU A CA 1
ATOM 2321 C C . LEU A 1 290 ? 14.042 16.817 -12.728 1.00 78.88 290 LEU A C 1
ATOM 2323 O O . LEU A 1 290 ? 14.232 15.646 -13.063 1.00 78.88 290 LEU A O 1
ATOM 2327 N N . LYS A 1 291 ? 12.927 17.478 -13.047 1.00 76.12 291 LYS A N 1
ATOM 2328 C CA . LYS A 1 291 ? 11.859 16.911 -13.871 1.00 76.12 291 LYS A CA 1
ATOM 2329 C C . LYS A 1 291 ? 11.905 17.507 -15.269 1.00 76.12 291 LYS A C 1
ATOM 2331 O O . LYS A 1 291 ? 11.841 18.724 -15.408 1.00 76.12 291 LYS A O 1
ATOM 2336 N N . LEU A 1 292 ? 11.945 16.656 -16.291 1.00 79.56 292 LEU A N 1
ATOM 2337 C CA . LEU A 1 292 ? 11.796 17.088 -17.677 1.00 79.56 292 LEU A CA 1
ATOM 2338 C C . LEU A 1 292 ? 10.312 17.337 -17.977 1.00 79.56 292 LEU A C 1
ATOM 2340 O O . LEU A 1 292 ? 9.474 16.454 -17.781 1.00 79.56 292 LEU A O 1
ATOM 2344 N N . VAL A 1 293 ? 9.975 18.536 -18.444 1.00 73.81 293 VAL A N 1
ATOM 2345 C CA . VAL A 1 293 ? 8.606 18.915 -18.814 1.00 73.81 293 VAL A CA 1
ATOM 2346 C C . VAL A 1 293 ? 8.571 19.489 -20.224 1.00 73.81 293 VAL A C 1
ATOM 2348 O O . VAL A 1 293 ? 9.473 20.220 -20.630 1.00 73.81 293 VAL A O 1
ATOM 2351 N N . LYS A 1 294 ? 7.511 19.165 -20.973 1.00 75.06 294 LYS A N 1
ATOM 2352 C CA . LYS A 1 294 ? 7.241 19.784 -22.273 1.00 75.06 294 LYS A CA 1
ATOM 2353 C C . LYS A 1 294 ? 6.692 21.195 -22.065 1.00 75.06 294 LYS A C 1
ATOM 2355 O O . LYS A 1 294 ? 5.790 21.405 -21.250 1.00 75.06 294 LYS A O 1
ATOM 2360 N N . ASN A 1 295 ? 7.192 22.154 -22.828 1.00 74.62 295 ASN A N 1
ATOM 2361 C CA . ASN A 1 295 ? 6.846 23.567 -22.756 1.00 74.62 295 ASN A CA 1
ATOM 2362 C C . ASN A 1 295 ? 5.481 23.875 -23.414 1.00 74.62 295 ASN A C 1
ATOM 2364 O O . ASN A 1 295 ? 5.386 24.657 -24.351 1.00 74.62 295 ASN A O 1
ATOM 2368 N N . GLY A 1 296 ? 4.405 23.231 -22.945 1.00 63.84 296 GLY A N 1
ATOM 2369 C CA . GLY A 1 296 ? 3.057 23.376 -23.518 1.00 63.84 296 GLY A CA 1
ATOM 2370 C C . GLY A 1 296 ? 2.213 24.528 -22.950 1.00 63.84 296 GLY A C 1
ATOM 2371 O O . GLY A 1 296 ? 1.239 24.927 -23.575 1.00 63.84 296 GLY A O 1
ATOM 2372 N N . ARG A 1 297 ? 2.552 25.063 -21.766 1.00 59.62 297 ARG A N 1
ATOM 2373 C CA . ARG A 1 297 ? 1.803 26.140 -21.073 1.00 59.62 297 ARG A CA 1
ATOM 2374 C C . ARG A 1 297 ? 2.655 27.391 -20.792 1.00 59.62 297 ARG A C 1
ATOM 2376 O O . ARG A 1 297 ? 2.454 28.045 -19.777 1.00 59.62 297 ARG A O 1
ATOM 2383 N N . ASN A 1 298 ? 3.645 27.698 -21.637 1.00 64.50 298 ASN A N 1
ATOM 2384 C CA . ASN A 1 298 ? 4.648 28.755 -21.397 1.00 64.50 298 ASN A CA 1
ATOM 2385 C C . ASN A 1 298 ? 5.452 28.582 -20.094 1.00 64.50 298 ASN A C 1
ATOM 2387 O O . ASN A 1 298 ? 5.924 29.557 -19.508 1.00 64.50 298 ASN A O 1
ATOM 2391 N N . TYR A 1 299 ? 5.653 27.336 -19.654 1.00 67.94 299 TYR A N 1
ATOM 2392 C CA . TYR A 1 299 ? 6.468 27.021 -18.479 1.00 67.94 299 TYR A CA 1
ATOM 2393 C C . TYR A 1 299 ? 7.881 27.596 -18.590 1.00 67.94 299 TYR A C 1
ATOM 2395 O O . TYR A 1 299 ? 8.415 28.102 -17.609 1.00 67.94 299 TYR A O 1
ATOM 2403 N N . ALA A 1 300 ? 8.458 27.589 -19.791 1.00 67.81 300 ALA A N 1
ATOM 2404 C CA . ALA A 1 300 ? 9.796 28.118 -20.010 1.00 67.81 300 ALA A CA 1
ATOM 2405 C C . ALA A 1 300 ? 9.883 29.617 -19.662 1.00 67.81 300 ALA A C 1
ATOM 2407 O O . ALA A 1 300 ? 10.824 30.040 -19.000 1.00 67.81 300 ALA A O 1
ATOM 2408 N N . ARG A 1 301 ? 8.829 30.397 -19.953 1.00 73.31 301 ARG A N 1
ATOM 2409 C CA . ARG A 1 301 ? 8.742 31.816 -19.576 1.00 73.31 301 ARG A CA 1
ATOM 2410 C C . ARG A 1 301 ? 8.635 32.020 -18.061 1.00 73.31 301 ARG A C 1
ATOM 2412 O O . ARG A 1 301 ? 9.253 32.943 -17.547 1.00 73.31 301 ARG A O 1
ATOM 2419 N N . ILE A 1 302 ? 7.877 31.172 -17.358 1.00 76.06 302 ILE A N 1
ATOM 2420 C CA . ILE A 1 302 ? 7.722 31.236 -15.889 1.00 76.06 302 ILE A CA 1
ATOM 2421 C C . ILE A 1 302 ? 9.071 31.025 -15.193 1.00 76.06 302 ILE A C 1
ATOM 2423 O O . ILE A 1 302 ? 9.376 31.703 -14.218 1.00 76.06 302 ILE A O 1
ATOM 2427 N N . TYR A 1 303 ? 9.878 30.105 -15.716 1.00 76.94 303 TYR A N 1
ATOM 2428 C CA . TYR A 1 303 ? 11.160 29.719 -15.132 1.00 76.94 303 TYR A CA 1
ATOM 2429 C C . TYR A 1 303 ? 12.377 30.419 -15.762 1.00 76.94 303 TYR A C 1
ATOM 2431 O O . TYR A 1 303 ? 13.508 30.055 -15.452 1.00 76.94 303 TYR A O 1
ATOM 2439 N N . GLY A 1 304 ? 12.168 31.403 -16.647 1.00 79.06 304 GLY A N 1
ATOM 2440 C CA . GLY A 1 304 ? 13.249 32.179 -17.268 1.00 79.06 304 GLY A CA 1
ATOM 2441 C C . GLY A 1 304 ? 14.169 31.381 -18.202 1.00 79.06 304 GLY A C 1
ATOM 2442 O O . GLY A 1 304 ? 15.325 31.748 -18.383 1.00 79.06 304 GLY A O 1
ATOM 2443 N N . VAL A 1 305 ? 13.679 30.288 -18.788 1.00 82.75 305 VAL A N 1
ATOM 2444 C CA . VAL A 1 305 ? 14.439 29.395 -19.678 1.00 82.75 305 VAL A CA 1
ATOM 2445 C C . VAL A 1 305 ? 13.776 29.285 -21.053 1.00 82.75 305 VAL A C 1
ATOM 2447 O O . VAL A 1 305 ? 12.640 29.712 -21.248 1.00 82.75 305 VAL A O 1
ATOM 2450 N N . SER A 1 306 ? 14.480 28.726 -22.037 1.00 77.31 306 SER A N 1
ATOM 2451 C CA . SER A 1 306 ? 13.982 28.508 -23.401 1.00 77.31 306 SER A CA 1
ATOM 2452 C C . SER A 1 306 ? 14.128 27.037 -23.818 1.00 77.31 306 SER A C 1
ATOM 2454 O O . SER A 1 306 ? 14.994 26.321 -23.313 1.00 77.31 306 SER A O 1
ATOM 2456 N N . GLY A 1 307 ? 13.249 26.570 -24.714 1.00 78.12 307 GLY A N 1
ATOM 2457 C CA . GLY A 1 307 ? 13.257 25.200 -25.250 1.00 78.12 307 GLY A CA 1
ATOM 2458 C C . GLY A 1 307 ? 11.868 24.554 -25.355 1.00 78.12 307 GLY A C 1
ATOM 2459 O O . GLY A 1 307 ? 10.923 24.969 -24.680 1.00 78.12 307 GLY A O 1
ATOM 2460 N N . GLU A 1 308 ? 11.738 23.526 -26.206 1.00 76.25 308 GLU A N 1
ATOM 2461 C CA . GLU A 1 308 ? 10.525 22.686 -26.283 1.00 76.25 308 GLU A CA 1
ATOM 2462 C C . GLU A 1 308 ? 10.381 21.801 -25.035 1.00 76.25 308 GLU A C 1
ATOM 2464 O O . GLU A 1 308 ? 9.271 21.568 -24.557 1.00 76.25 308 GLU A O 1
ATOM 2469 N N . TYR A 1 309 ? 11.504 21.363 -24.469 1.00 79.25 309 TYR A N 1
ATOM 2470 C CA . TYR A 1 309 ? 11.575 20.690 -23.179 1.00 79.25 309 TYR A CA 1
ATOM 2471 C C . TYR A 1 309 ? 12.506 21.465 -22.252 1.00 79.25 309 TYR A C 1
ATOM 2473 O O . TYR A 1 309 ? 13.535 21.986 -22.683 1.00 79.25 309 TYR A O 1
ATOM 2481 N N . ILE A 1 310 ? 12.139 21.536 -20.977 1.00 86.19 310 ILE A N 1
ATOM 2482 C CA . ILE A 1 310 ? 12.930 22.190 -19.933 1.00 86.19 310 ILE A CA 1
ATOM 2483 C C . ILE A 1 310 ? 12.982 21.295 -18.698 1.00 86.19 310 ILE A C 1
ATOM 2485 O O . ILE A 1 310 ? 12.062 20.512 -18.444 1.00 86.19 310 ILE A O 1
ATOM 2489 N N . PHE A 1 311 ? 14.040 21.431 -17.912 1.00 86.00 311 PHE A N 1
ATOM 2490 C CA . PHE A 1 311 ? 14.116 20.846 -16.584 1.00 86.00 311 PHE A CA 1
ATOM 2491 C C . PHE A 1 311 ? 13.574 21.828 -15.555 1.00 86.00 311 PHE A C 1
ATOM 2493 O O . PHE A 1 311 ? 13.944 22.996 -15.556 1.00 86.00 311 PHE A O 1
ATOM 2500 N N . VAL A 1 312 ? 12.725 21.353 -14.651 1.00 83.50 312 VAL A N 1
ATOM 2501 C CA . VAL A 1 312 ? 12.205 22.147 -13.533 1.00 83.50 312 VAL A CA 1
ATOM 2502 C C . VAL A 1 312 ? 12.502 21.449 -12.214 1.00 83.50 312 VAL A C 1
ATOM 2504 O O . VAL A 1 312 ? 12.345 20.230 -12.089 1.00 83.50 312 VAL A O 1
ATOM 2507 N N . CYS A 1 313 ? 12.942 22.220 -11.223 1.00 79.62 313 CYS A N 1
ATOM 2508 C CA . CYS A 1 313 ? 13.087 21.743 -9.857 1.00 79.62 313 CYS A CA 1
ATOM 2509 C C . CYS A 1 313 ? 11.843 22.101 -9.043 1.00 79.62 313 CYS A C 1
ATOM 2511 O O . CYS A 1 313 ?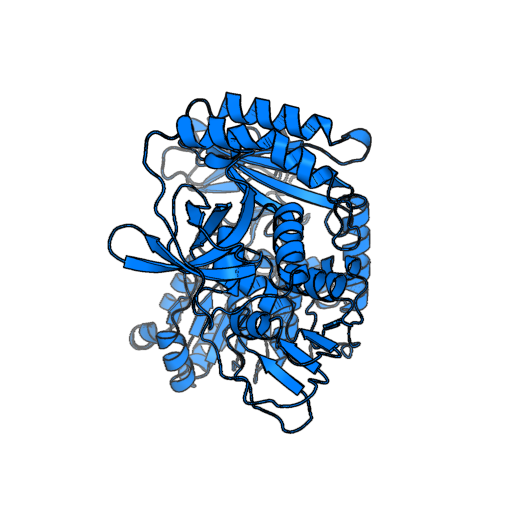 11.556 23.276 -8.838 1.00 79.62 313 CYS A O 1
ATOM 2513 N N . ALA A 1 314 ? 11.145 21.095 -8.518 1.00 67.50 314 ALA A N 1
ATOM 2514 C CA . ALA A 1 314 ? 9.956 21.296 -7.687 1.00 67.50 314 ALA A CA 1
ATOM 2515 C C . ALA A 1 314 ? 10.272 21.852 -6.281 1.00 67.50 314 ALA A C 1
ATOM 2517 O O . ALA A 1 314 ? 9.403 22.398 -5.615 1.00 67.50 314 ALA A O 1
ATOM 2518 N N . ASN A 1 315 ? 11.522 21.724 -5.821 1.00 70.88 315 ASN A N 1
ATOM 2519 C CA . ASN A 1 315 ? 11.914 22.182 -4.486 1.00 70.88 315 ASN A CA 1
ATOM 2520 C C . ASN A 1 315 ? 12.301 23.668 -4.464 1.00 70.88 315 ASN A C 1
ATOM 2522 O O . ASN A 1 315 ? 11.789 24.425 -3.650 1.00 70.88 315 ASN A O 1
ATOM 2526 N N . CYS A 1 316 ? 13.190 24.102 -5.364 1.00 78.44 316 CYS A N 1
ATOM 2527 C CA . CYS A 1 316 ? 13.659 25.494 -5.395 1.00 78.44 316 CYS A CA 1
ATOM 2528 C C . CYS A 1 316 ? 13.003 26.353 -6.484 1.00 78.44 316 CYS A C 1
ATOM 2530 O O . CYS A 1 316 ? 13.319 27.531 -6.580 1.00 78.44 316 CYS A O 1
ATOM 2532 N N . ASN A 1 317 ? 12.115 25.780 -7.305 1.00 77.75 317 ASN A N 1
ATOM 2533 C CA . ASN A 1 317 ? 11.456 26.459 -8.424 1.00 77.75 317 ASN A CA 1
ATOM 2534 C C . ASN A 1 317 ? 12.414 27.068 -9.466 1.00 77.75 317 ASN A C 1
ATOM 2536 O O . ASN A 1 317 ? 12.032 27.991 -10.176 1.00 77.75 317 ASN A O 1
ATOM 2540 N N . ASN A 1 318 ? 13.631 26.535 -9.612 1.00 83.44 318 ASN A N 1
ATOM 2541 C CA . ASN A 1 318 ? 14.525 26.903 -10.713 1.00 83.44 318 ASN A CA 1
ATOM 2542 C C . ASN A 1 318 ? 14.237 26.076 -11.974 1.00 83.44 318 ASN A C 1
ATOM 2544 O O . ASN A 1 318 ? 13.951 24.875 -11.888 1.00 83.44 318 ASN A O 1
ATOM 2548 N N . GLY A 1 319 ? 14.374 26.715 -13.138 1.00 85.62 319 GLY A N 1
ATOM 2549 C CA . GLY A 1 319 ? 14.390 26.056 -14.441 1.00 85.62 319 GLY A CA 1
ATOM 2550 C C . GLY A 1 319 ? 15.800 25.918 -15.003 1.00 85.62 319 GLY A C 1
ATOM 2551 O O . GLY A 1 319 ? 16.658 26.766 -14.772 1.00 85.62 319 GLY A O 1
ATOM 2552 N N . TYR A 1 320 ? 16.017 24.864 -15.781 1.00 87.38 320 TYR A N 1
ATOM 2553 C CA . TYR A 1 320 ? 17.238 24.621 -16.543 1.00 87.38 320 TYR A CA 1
ATOM 2554 C C . TYR A 1 320 ? 16.862 24.212 -17.969 1.00 87.38 320 TYR A C 1
ATOM 2556 O O . TYR A 1 320 ? 15.802 23.627 -18.209 1.00 87.38 320 TYR A O 1
ATOM 2564 N N . THR A 1 321 ? 17.713 24.529 -18.939 1.00 83.31 321 THR A N 1
ATOM 2565 C CA . THR A 1 321 ? 17.491 24.116 -20.330 1.00 83.31 321 THR A CA 1
ATOM 2566 C C . THR A 1 321 ? 17.693 22.605 -20.467 1.00 83.31 321 THR A C 1
ATOM 2568 O O . THR A 1 321 ? 18.476 22.007 -19.730 1.00 83.31 321 THR A O 1
ATOM 2571 N N . ALA A 1 322 ? 17.022 21.963 -21.429 1.00 78.31 322 ALA A N 1
ATOM 2572 C CA . ALA A 1 322 ? 17.236 20.536 -21.706 1.00 78.31 322 ALA A CA 1
ATOM 2573 C C . ALA A 1 322 ? 18.632 20.213 -22.286 1.00 78.31 322 ALA A C 1
ATOM 2575 O O . ALA A 1 322 ? 18.977 19.044 -22.405 1.00 78.31 322 ALA A O 1
ATOM 2576 N N . LEU A 1 323 ? 19.434 21.235 -22.616 1.00 77.06 323 LEU A N 1
ATOM 2577 C CA . LEU A 1 323 ? 20.827 21.120 -23.073 1.00 77.06 323 LEU A CA 1
ATOM 2578 C C . LEU A 1 323 ? 21.841 21.050 -21.920 1.00 77.06 323 LEU A C 1
ATOM 2580 O O . LEU A 1 323 ? 23.047 21.081 -22.154 1.00 77.06 323 LEU A O 1
ATOM 2584 N N . THR A 1 324 ? 21.373 21.025 -20.674 1.00 77.88 324 THR A N 1
ATOM 2585 C CA . THR A 1 324 ? 22.250 20.900 -19.511 1.00 77.88 324 THR A CA 1
ATOM 2586 C C . THR A 1 324 ? 23.033 19.585 -19.539 1.00 77.88 324 THR A C 1
ATOM 2588 O O . THR A 1 324 ? 22.545 18.556 -20.005 1.00 77.88 324 THR A O 1
ATOM 2591 N N . LYS A 1 325 ? 24.252 19.617 -19.001 1.00 84.88 325 LYS A N 1
ATOM 2592 C CA . LYS A 1 325 ? 25.088 18.431 -18.806 1.00 84.88 325 LYS A CA 1
ATOM 2593 C C . LYS A 1 325 ? 24.773 17.762 -17.473 1.00 84.88 325 LYS A C 1
ATOM 2595 O O . LYS A 1 325 ? 24.179 18.364 -16.575 1.00 84.88 325 LYS A O 1
ATOM 2600 N N . CYS A 1 326 ? 25.192 16.512 -17.325 1.00 80.19 326 CYS A N 1
ATOM 2601 C CA . CYS A 1 326 ? 25.150 15.805 -16.058 1.00 80.19 326 CYS A CA 1
ATOM 2602 C C . CYS A 1 326 ? 25.959 16.559 -14.993 1.00 80.19 326 CYS A C 1
ATOM 2604 O O . CYS A 1 326 ? 27.164 16.718 -15.124 1.00 80.19 326 CYS A O 1
ATOM 2606 N N . THR A 1 327 ? 25.326 16.910 -13.876 1.00 82.06 327 THR A N 1
ATOM 2607 C CA . THR A 1 327 ? 25.961 17.613 -12.745 1.00 82.06 327 THR A CA 1
ATOM 2608 C C . THR A 1 327 ? 27.021 16.801 -11.990 1.00 82.06 327 THR A C 1
ATOM 2610 O O . THR A 1 327 ? 27.555 17.292 -11.003 1.00 82.06 327 THR A O 1
ATOM 2613 N N . ASN A 1 328 ? 27.271 15.550 -12.382 1.00 82.69 328 ASN A N 1
ATOM 2614 C CA . ASN A 1 328 ? 28.238 14.662 -11.733 1.00 82.69 328 ASN A CA 1
ATOM 2615 C C . ASN A 1 328 ? 29.439 14.315 -12.614 1.00 82.69 328 ASN A C 1
ATOM 2617 O O . ASN A 1 328 ? 30.545 14.199 -12.109 1.00 82.69 328 ASN A O 1
ATOM 2621 N N . CYS A 1 329 ? 29.227 14.128 -13.919 1.00 83.38 329 CYS A N 1
ATOM 2622 C CA . CYS A 1 329 ? 30.289 13.713 -14.844 1.00 83.38 329 CYS A CA 1
ATOM 2623 C C . CYS A 1 329 ? 30.393 14.585 -16.103 1.00 83.38 329 CYS A C 1
ATOM 2625 O O . CYS A 1 329 ? 31.121 14.231 -17.021 1.00 83.38 329 CYS A O 1
ATOM 2627 N N . ASP A 1 330 ? 29.624 15.675 -16.189 1.00 83.38 330 ASP A N 1
ATOM 2628 C CA . ASP A 1 330 ? 29.560 16.580 -17.347 1.00 83.38 330 ASP A CA 1
ATOM 2629 C C . ASP A 1 330 ? 29.183 15.931 -18.692 1.00 83.38 330 ASP A C 1
ATOM 2631 O O . ASP A 1 330 ? 29.286 16.543 -19.758 1.00 83.38 330 ASP A O 1
ATOM 2635 N N . SER A 1 331 ? 28.658 14.709 -18.656 1.00 81.62 331 SER A N 1
ATOM 2636 C CA . SER A 1 331 ? 28.128 14.038 -19.837 1.00 81.62 331 SER A CA 1
ATOM 2637 C C . SER A 1 331 ? 26.864 14.715 -20.379 1.00 81.62 331 SER A C 1
ATOM 2639 O O . SER A 1 331 ? 25.996 15.163 -19.627 1.00 81.62 331 SER A O 1
ATOM 2641 N N . TRP A 1 332 ? 26.728 14.714 -21.704 1.00 81.81 332 TRP A N 1
ATOM 2642 C CA . TRP A 1 332 ? 25.521 15.122 -22.432 1.00 81.81 332 TRP A CA 1
ATOM 2643 C C . TRP A 1 332 ? 24.488 13.997 -22.557 1.00 81.81 332 TRP A C 1
ATOM 2645 O O . TRP A 1 332 ? 23.368 14.225 -23.012 1.00 81.81 332 TRP A O 1
ATOM 2655 N N . ASN A 1 333 ? 24.861 12.775 -22.174 1.00 76.62 333 ASN A N 1
ATOM 2656 C CA . ASN A 1 333 ? 24.051 11.576 -22.304 1.00 76.62 333 ASN A CA 1
ATOM 2657 C C . ASN A 1 333 ? 22.968 11.545 -21.215 1.00 76.62 333 ASN A C 1
ATOM 2659 O O . ASN A 1 333 ? 23.054 10.788 -20.252 1.00 76.62 333 ASN A O 1
ATOM 2663 N N . LEU A 1 334 ? 21.972 12.426 -21.310 1.00 77.12 334 LEU A N 1
ATOM 2664 C CA . LEU A 1 334 ? 20.840 12.474 -20.389 1.00 77.12 334 LEU A CA 1
ATOM 2665 C C . LEU A 1 334 ? 19.644 11.716 -20.972 1.00 77.12 334 LEU A C 1
ATOM 2667 O O . LEU A 1 334 ? 19.124 12.060 -22.031 1.00 77.12 334 LEU A O 1
ATOM 2671 N N . LEU A 1 335 ? 19.188 10.688 -20.255 1.00 72.19 335 LEU A N 1
ATOM 2672 C CA . LEU A 1 335 ? 18.153 9.763 -20.706 1.00 72.19 335 LEU A CA 1
ATOM 2673 C C . LEU A 1 335 ? 16.912 9.827 -19.815 1.00 72.19 335 LEU A C 1
ATOM 2675 O O . LEU A 1 335 ? 17.024 9.637 -18.601 1.00 72.19 335 LEU A O 1
ATOM 2679 N N . PRO A 1 336 ? 15.714 10.030 -20.386 1.00 71.88 336 PRO A N 1
ATOM 2680 C CA . PRO A 1 336 ? 14.478 9.780 -19.663 1.00 71.88 336 PRO A CA 1
ATOM 2681 C C . PRO A 1 336 ? 14.330 8.269 -19.391 1.00 71.88 336 PRO A C 1
ATOM 2683 O O . PRO A 1 336 ? 14.198 7.479 -20.321 1.00 71.88 336 PRO A O 1
ATOM 2686 N N . ILE A 1 337 ? 14.321 7.852 -18.122 1.00 68.38 337 ILE A N 1
ATOM 2687 C CA . ILE A 1 337 ? 13.888 6.516 -17.706 1.00 68.38 337 ILE A CA 1
ATOM 2688 C C . ILE A 1 337 ? 12.378 6.493 -17.564 1.00 68.38 337 ILE A C 1
ATOM 2690 O O . ILE A 1 337 ? 11.780 7.218 -16.758 1.00 68.38 337 ILE A O 1
ATOM 2694 N N . GLY A 1 338 ? 11.811 5.513 -18.252 1.00 63.84 338 GLY A N 1
ATOM 2695 C CA . GLY A 1 338 ? 10.464 5.040 -18.034 1.00 63.84 338 GLY A CA 1
ATOM 2696 C C . GLY A 1 338 ? 9.436 5.723 -18.911 1.00 63.84 338 GLY A C 1
ATOM 2697 O O . GLY A 1 338 ? 9.600 6.839 -19.397 1.00 63.84 338 GLY A O 1
ATOM 2698 N N . TYR A 1 339 ? 8.343 5.003 -19.102 1.00 71.25 339 TYR A N 1
ATOM 2699 C CA . TYR A 1 339 ? 7.242 5.399 -19.954 1.00 71.25 339 TYR A CA 1
ATO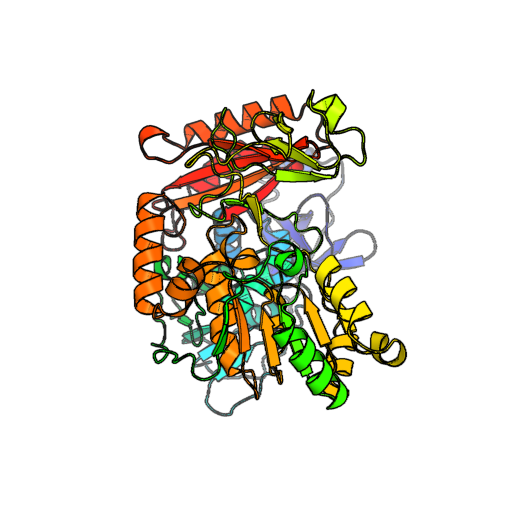M 2700 C C . TYR A 1 339 ? 5.963 5.242 -19.155 1.00 71.25 339 TYR A C 1
ATOM 2702 O O . TYR A 1 339 ? 5.728 4.177 -18.587 1.00 71.25 339 TYR A O 1
ATOM 2710 N N . GLY A 1 340 ? 5.145 6.294 -19.115 1.00 75.50 340 GLY A N 1
ATOM 2711 C CA . GLY A 1 340 ? 3.774 6.156 -18.639 1.00 75.50 340 GLY A CA 1
ATOM 2712 C C . GLY A 1 340 ? 3.017 5.135 -19.484 1.00 75.50 340 GLY A C 1
ATOM 2713 O O . GLY A 1 340 ? 3.308 4.963 -20.675 1.00 75.50 340 GLY A O 1
ATOM 2714 N N . ILE A 1 341 ? 2.046 4.462 -18.860 1.00 85.06 341 ILE A N 1
ATOM 2715 C CA . ILE A 1 341 ? 1.190 3.460 -19.513 1.00 85.06 341 ILE A CA 1
ATOM 2716 C C . ILE A 1 341 ? 0.598 3.986 -20.828 1.00 85.06 341 ILE A C 1
ATOM 2718 O O . ILE A 1 341 ? 0.469 3.218 -21.773 1.00 85.06 341 ILE A O 1
ATOM 2722 N N . GLU A 1 342 ? 0.312 5.283 -20.936 1.00 81.81 342 GLU A N 1
ATOM 2723 C CA . GLU A 1 342 ? -0.237 5.900 -22.147 1.00 81.81 342 GLU A CA 1
ATOM 2724 C C . GLU A 1 342 ? 0.675 5.722 -23.360 1.00 81.81 342 GLU A C 1
ATOM 2726 O O . GLU A 1 342 ? 0.227 5.232 -24.392 1.00 81.81 342 GLU A O 1
ATOM 2731 N N . ARG A 1 343 ? 1.972 6.023 -23.220 1.00 82.12 343 ARG A N 1
ATOM 2732 C CA . ARG A 1 343 ? 2.931 5.861 -24.324 1.00 82.12 343 ARG A CA 1
ATOM 2733 C C . ARG A 1 343 ? 3.110 4.394 -24.699 1.00 82.12 343 ARG A C 1
ATOM 2735 O O . ARG A 1 343 ? 3.347 4.075 -25.859 1.00 82.12 343 ARG A O 1
ATOM 2742 N N . ILE A 1 344 ? 3.006 3.495 -23.720 1.00 88.81 344 ILE A N 1
ATOM 2743 C CA . ILE A 1 344 ? 3.074 2.053 -23.968 1.00 88.81 344 ILE A CA 1
ATOM 2744 C C . ILE A 1 344 ? 1.840 1.603 -24.762 1.00 88.81 344 ILE A C 1
ATOM 2746 O O . ILE A 1 344 ? 1.997 0.861 -25.725 1.00 88.81 344 ILE A O 1
ATOM 2750 N N . ILE A 1 345 ? 0.640 2.085 -24.419 1.00 90.00 345 ILE A N 1
ATOM 2751 C CA . ILE A 1 345 ? -0.593 1.812 -25.176 1.00 90.00 345 ILE A CA 1
ATOM 2752 C C . ILE A 1 345 ? -0.480 2.344 -26.607 1.00 90.00 345 ILE A C 1
ATOM 2754 O O . ILE A 1 345 ? -0.714 1.583 -27.538 1.00 90.00 345 ILE A O 1
ATOM 2758 N N . GLU A 1 346 ? -0.038 3.590 -26.797 1.00 86.06 346 GLU A N 1
ATOM 2759 C CA . GLU A 1 346 ? 0.190 4.166 -28.132 1.00 86.06 346 GLU A CA 1
ATOM 2760 C C . GLU A 1 346 ? 1.171 3.314 -28.955 1.00 86.06 346 GLU A C 1
ATOM 2762 O O . GLU A 1 346 ? 0.969 3.063 -30.144 1.00 86.06 346 GLU A O 1
ATOM 2767 N N . ASN A 1 347 ? 2.244 2.822 -28.329 1.00 88.69 347 ASN A N 1
ATOM 2768 C CA . ASN A 1 347 ? 3.197 1.939 -28.994 1.00 88.69 347 ASN A CA 1
ATOM 2769 C C . ASN A 1 347 ? 2.578 0.575 -29.354 1.00 88.69 347 ASN A C 1
ATOM 2771 O O . ASN A 1 347 ? 2.867 0.058 -30.431 1.00 88.69 347 ASN A O 1
ATOM 2775 N N . LEU A 1 348 ? 1.706 0.020 -28.505 1.00 91.50 348 LEU A N 1
ATOM 2776 C CA . LEU A 1 348 ? 0.978 -1.224 -28.776 1.00 91.50 348 LEU A CA 1
ATOM 2777 C C . LEU A 1 348 ? -0.038 -1.068 -29.910 1.00 91.50 348 LEU A C 1
ATOM 2779 O O . LEU A 1 348 ? -0.088 -1.922 -30.788 1.00 91.50 348 LEU A O 1
ATOM 2783 N N . GLU A 1 349 ? -0.819 0.011 -29.928 1.00 90.44 349 GLU A N 1
ATOM 2784 C CA . GLU A 1 349 ? -1.823 0.268 -30.970 1.00 90.44 349 GLU A CA 1
ATOM 2785 C C . GLU A 1 349 ? -1.193 0.407 -32.362 1.00 90.44 349 GLU A C 1
ATOM 2787 O O . GLU A 1 349 ? -1.794 -0.009 -33.354 1.00 90.44 349 GLU A O 1
ATOM 2792 N N . ASN A 1 350 ? 0.034 0.930 -32.432 1.00 88.25 350 ASN A N 1
ATOM 2793 C CA . ASN A 1 350 ? 0.826 0.981 -33.662 1.00 88.25 350 ASN A CA 1
ATOM 2794 C C . ASN A 1 350 ? 1.428 -0.380 -34.057 1.00 88.25 350 ASN A C 1
ATOM 2796 O O . ASN A 1 350 ? 1.729 -0.598 -35.228 1.00 88.25 350 ASN A O 1
ATOM 2800 N N . LEU A 1 351 ? 1.616 -1.287 -33.095 1.00 88.50 351 LEU A N 1
ATOM 2801 C CA . LEU A 1 351 ? 2.211 -2.607 -33.306 1.00 88.50 351 LEU A CA 1
ATOM 2802 C C . LEU A 1 351 ? 1.187 -3.650 -33.772 1.00 88.50 351 LEU A C 1
ATOM 2804 O O . LEU A 1 351 ? 1.496 -4.467 -34.639 1.00 88.50 351 LEU A O 1
ATOM 2808 N N . ILE A 1 352 ? -0.007 -3.670 -33.170 1.00 89.50 352 ILE A N 1
ATOM 2809 C CA . ILE A 1 352 ? -1.021 -4.692 -33.457 1.00 89.50 352 ILE A CA 1
ATOM 2810 C C . ILE A 1 352 ? -2.047 -4.215 -34.505 1.00 89.50 352 ILE A C 1
ATOM 2812 O O . ILE A 1 352 ? -2.369 -3.025 -34.569 1.00 89.50 352 ILE A O 1
ATOM 2816 N N . PRO A 1 353 ? -2.617 -5.122 -35.324 1.00 86.12 353 PRO A N 1
ATOM 2817 C CA . PRO A 1 353 ? -3.629 -4.760 -36.315 1.00 86.12 353 PRO A CA 1
ATOM 2818 C C . PRO A 1 353 ? -4.841 -4.053 -35.692 1.00 86.12 353 PRO A C 1
ATOM 2820 O O . PRO A 1 353 ? -5.364 -4.504 -34.675 1.00 86.12 353 PRO A O 1
ATOM 2823 N N . LYS A 1 354 ? -5.384 -3.024 -36.365 1.00 87.19 354 LYS A N 1
ATOM 2824 C CA . LYS A 1 354 ? -6.562 -2.252 -35.895 1.00 87.19 354 LYS A CA 1
ATOM 2825 C C . LYS A 1 354 ? -7.759 -3.113 -35.467 1.00 87.19 354 LYS A C 1
ATOM 2827 O O . LYS A 1 354 ? -8.479 -2.758 -34.542 1.00 87.19 354 LYS A O 1
ATOM 2832 N N . LYS A 1 355 ? -7.967 -4.271 -36.108 1.00 86.06 355 LYS A N 1
ATOM 2833 C CA . LYS A 1 355 ? -9.047 -5.218 -35.765 1.00 86.06 355 LYS A CA 1
ATOM 2834 C C . LYS A 1 355 ? -8.902 -5.832 -34.360 1.00 86.06 355 LYS A C 1
ATOM 2836 O O . LYS A 1 355 ? -9.901 -6.270 -33.804 1.00 86.06 355 LYS A O 1
ATOM 2841 N N . GLN A 1 356 ? -7.690 -5.854 -33.802 1.00 83.94 356 GLN A N 1
ATOM 2842 C CA . GLN A 1 356 ? -7.347 -6.435 -32.496 1.00 83.94 356 GLN A CA 1
ATOM 2843 C C . GLN A 1 356 ? -7.152 -5.379 -31.399 1.00 83.94 356 GLN A C 1
ATOM 2845 O O . GLN A 1 356 ? -6.849 -5.719 -30.261 1.00 83.94 356 GLN A O 1
ATOM 2850 N N . HIS A 1 357 ? -7.372 -4.090 -31.688 1.00 86.94 357 HIS A N 1
ATOM 2851 C CA . HIS A 1 357 ? -7.308 -3.030 -30.667 1.00 86.94 357 HIS A CA 1
ATOM 2852 C C . HIS A 1 357 ? -8.287 -3.280 -29.508 1.00 86.94 357 HIS A C 1
ATOM 2854 O O . HIS A 1 357 ? -8.002 -2.935 -28.365 1.00 86.94 357 HIS A O 1
ATOM 2860 N N . GLY A 1 358 ? -9.408 -3.963 -29.774 1.00 84.25 358 GLY A N 1
ATOM 2861 C CA . GLY A 1 358 ? -10.372 -4.386 -28.752 1.00 84.25 358 GLY A CA 1
ATOM 2862 C C . GLY A 1 358 ? -9.847 -5.424 -27.748 1.00 84.25 358 GLY A C 1
ATOM 2863 O O . GLY A 1 358 ? -10.477 -5.611 -26.707 1.00 84.25 358 GLY A O 1
ATOM 2864 N N . ASP A 1 359 ? -8.705 -6.057 -28.031 1.00 87.19 359 ASP A N 1
ATOM 2865 C CA . ASP A 1 359 ? -8.050 -7.037 -27.157 1.00 87.19 359 ASP A CA 1
ATOM 2866 C C . ASP A 1 359 ? -7.023 -6.390 -26.209 1.00 87.19 359 ASP A C 1
ATOM 2868 O O . ASP A 1 359 ? -6.387 -7.092 -25.420 1.00 87.19 359 ASP A O 1
ATOM 2872 N N . ILE A 1 360 ? -6.878 -5.057 -26.249 1.00 90.94 360 ILE A N 1
ATOM 2873 C CA . ILE A 1 360 ? -6.109 -4.277 -25.274 1.00 90.94 360 ILE A CA 1
ATOM 2874 C C . ILE A 1 360 ? -7.036 -3.815 -24.139 1.00 90.94 360 ILE A C 1
ATOM 2876 O O . ILE A 1 360 ? -7.995 -3.060 -24.320 1.00 90.94 360 ILE A O 1
ATOM 2880 N N . TYR A 1 361 ? -6.716 -4.236 -22.920 1.00 91.62 361 TYR A N 1
ATOM 2881 C CA . TYR A 1 361 ? -7.441 -3.909 -21.701 1.00 91.62 361 TYR A CA 1
ATOM 2882 C C . TYR A 1 361 ? -6.596 -2.985 -20.813 1.00 91.62 361 TYR A C 1
ATOM 2884 O O . TYR A 1 361 ? -5.730 -3.435 -20.064 1.00 91.62 361 TYR A O 1
ATOM 2892 N N . ASP A 1 362 ? -6.883 -1.683 -20.874 1.00 89.81 362 ASP A N 1
ATOM 2893 C CA . ASP A 1 362 ? -6.276 -0.672 -19.999 1.00 89.81 362 ASP A CA 1
ATOM 2894 C C . ASP A 1 362 ? -6.901 -0.686 -18.588 1.00 89.81 362 ASP A C 1
ATOM 2896 O O . ASP A 1 362 ? -8.094 -0.396 -18.412 1.00 89.81 362 ASP A O 1
ATOM 2900 N N . PHE A 1 363 ? -6.075 -0.999 -17.585 1.00 87.12 363 PHE A N 1
ATOM 2901 C CA . PHE A 1 363 ? -6.372 -0.915 -16.152 1.00 87.12 363 PHE A CA 1
ATOM 2902 C C . PHE A 1 363 ? -5.437 0.052 -15.405 1.00 87.12 363 PHE A C 1
ATOM 2904 O O . PHE A 1 363 ? -5.202 -0.090 -14.206 1.00 87.12 363 PHE A O 1
ATOM 2911 N N . SER A 1 364 ? -4.931 1.075 -16.091 1.00 77.62 364 SER A N 1
ATOM 2912 C CA . SER A 1 364 ? -4.111 2.146 -15.508 1.00 77.62 364 SER A CA 1
ATOM 2913 C C . SER A 1 364 ? -4.810 2.956 -14.410 1.00 77.62 364 SER A C 1
ATOM 2915 O O . SER A 1 364 ? -4.143 3.519 -13.546 1.00 77.62 364 SER A O 1
ATOM 2917 N N . THR A 1 365 ? -6.145 3.032 -14.442 1.00 71.50 365 THR A N 1
ATOM 2918 C CA . THR A 1 365 ? -6.957 3.837 -13.510 1.00 71.50 365 THR A CA 1
ATOM 2919 C C . THR A 1 365 ? -7.753 2.988 -12.530 1.00 71.50 365 THR A C 1
ATOM 2921 O O . THR A 1 365 ? -7.725 3.226 -11.328 1.00 71.50 365 THR A O 1
ATOM 2924 N N . SER A 1 366 ? -8.502 2.013 -13.039 1.00 73.19 366 SER A N 1
ATOM 2925 C CA . SER A 1 366 ? -9.347 1.139 -12.233 1.00 73.19 366 SER A CA 1
ATOM 2926 C C . SER A 1 366 ? -9.522 -0.206 -12.913 1.00 73.19 366 SER A C 1
ATOM 2928 O O . SER A 1 366 ? -9.664 -0.301 -14.136 1.00 73.19 366 SER A O 1
ATOM 2930 N N . VAL A 1 367 ? -9.549 -1.252 -12.099 1.00 77.12 367 VAL A N 1
ATOM 2931 C CA . VAL A 1 367 ? -9.741 -2.618 -12.563 1.00 77.12 367 VAL A CA 1
ATOM 2932 C C . VAL A 1 367 ? -11.235 -2.886 -12.717 1.00 77.12 367 VAL A C 1
ATOM 2934 O O . VAL A 1 367 ? -12.007 -2.816 -11.762 1.00 77.12 367 VAL A O 1
ATOM 2937 N N . LYS A 1 368 ? -11.672 -3.198 -13.942 1.00 80.50 368 LYS A N 1
ATOM 2938 C CA . LYS A 1 368 ? -13.075 -3.533 -14.231 1.00 80.50 368 LYS A CA 1
ATOM 2939 C C . LYS A 1 368 ? -13.232 -5.049 -14.311 1.00 80.50 368 LYS A C 1
ATOM 2941 O O . LYS A 1 368 ? -12.870 -5.650 -15.320 1.00 80.50 368 LYS A O 1
ATOM 2946 N N . GLN A 1 369 ? -13.866 -5.654 -13.304 1.00 80.75 369 GLN A N 1
ATOM 2947 C CA . GLN A 1 369 ? -14.029 -7.115 -13.194 1.00 80.75 369 GLN A CA 1
ATOM 2948 C C . GLN A 1 369 ? -14.663 -7.775 -14.434 1.00 80.75 369 GLN A C 1
ATOM 2950 O O . GLN A 1 369 ? -14.284 -8.876 -14.826 1.00 80.75 369 GLN A O 1
ATOM 2955 N N . LYS A 1 370 ? -15.590 -7.093 -15.124 1.00 83.31 370 LYS A N 1
ATOM 2956 C CA . LYS A 1 370 ? -16.167 -7.586 -16.390 1.00 83.31 370 LYS A CA 1
ATOM 2957 C C . LYS A 1 370 ? -15.114 -7.732 -17.499 1.00 83.31 370 LYS A C 1
ATOM 2959 O O . LYS A 1 370 ? -15.131 -8.718 -18.227 1.00 83.31 370 LYS A O 1
ATOM 2964 N N . LYS A 1 371 ? -14.194 -6.768 -17.616 1.00 85.81 371 LYS A N 1
ATOM 2965 C CA . LYS A 1 371 ? -13.096 -6.804 -18.593 1.00 85.81 371 LYS A CA 1
ATOM 2966 C C . LYS A 1 371 ? -12.082 -7.901 -18.248 1.00 85.81 371 LYS A C 1
ATOM 2968 O O . LYS A 1 371 ? -11.682 -8.630 -19.144 1.00 85.81 371 LYS A O 1
ATOM 2973 N N . LEU A 1 372 ? -11.756 -8.076 -16.962 1.00 86.25 372 LEU A N 1
ATOM 2974 C CA . LEU A 1 372 ? -10.899 -9.176 -16.499 1.00 86.25 372 LEU A CA 1
ATOM 2975 C C . LEU A 1 372 ? -11.473 -10.549 -16.865 1.00 86.25 372 LEU A C 1
ATOM 2977 O O . LEU A 1 372 ? -10.762 -11.387 -17.409 1.00 86.25 372 LEU A O 1
ATOM 2981 N N . LYS A 1 373 ? -12.774 -10.767 -16.626 1.00 85.75 373 LYS A N 1
ATOM 2982 C CA . LYS A 1 373 ? -13.453 -12.016 -17.012 1.00 85.75 373 LYS A CA 1
ATOM 2983 C C . LYS A 1 373 ? -13.402 -12.258 -18.522 1.00 85.75 373 LYS A C 1
ATOM 2985 O O . LYS A 1 373 ? -13.134 -13.376 -18.948 1.00 85.75 373 LYS A O 1
ATOM 2990 N N . ASN A 1 374 ? -13.630 -11.217 -19.324 1.00 87.50 374 ASN A N 1
ATOM 2991 C CA . ASN A 1 374 ? -13.547 -11.321 -20.782 1.00 87.50 374 ASN A CA 1
ATOM 2992 C C . ASN A 1 374 ? -12.141 -11.715 -21.245 1.00 87.50 374 ASN A C 1
ATOM 2994 O O . ASN A 1 374 ? -12.012 -12.642 -22.040 1.00 87.50 374 ASN A O 1
ATOM 2998 N N . TRP A 1 375 ? -11.107 -11.065 -20.710 1.00 90.75 375 TRP A N 1
ATOM 2999 C CA . TRP A 1 375 ? -9.713 -11.403 -20.993 1.00 90.75 375 TRP A CA 1
ATOM 3000 C C . TRP A 1 375 ? -9.360 -12.829 -20.546 1.00 90.75 375 TRP A C 1
ATOM 3002 O O . TRP A 1 375 ? -8.710 -13.574 -21.275 1.00 90.75 375 TRP A O 1
ATOM 3012 N N . GLY A 1 376 ? -9.875 -13.267 -19.394 1.00 86.62 376 GLY A N 1
ATOM 3013 C CA . GLY A 1 376 ? -9.730 -14.643 -18.920 1.00 86.62 376 GLY A CA 1
ATOM 3014 C C . GLY A 1 376 ? -10.273 -15.695 -19.897 1.00 86.62 376 GLY A C 1
ATOM 3015 O O . GLY A 1 376 ? -9.712 -16.789 -19.964 1.00 86.62 376 GLY A O 1
ATOM 3016 N N . ASN A 1 377 ? -11.305 -15.360 -20.678 1.00 85.94 377 ASN A N 1
ATOM 3017 C CA . ASN A 1 377 ? -11.913 -16.260 -21.661 1.00 85.94 377 ASN A CA 1
ATOM 3018 C C . ASN A 1 377 ? -11.299 -16.136 -23.064 1.00 85.94 377 ASN A C 1
ATOM 3020 O O . ASN A 1 377 ? -11.147 -17.145 -23.742 1.00 85.94 377 ASN A O 1
ATOM 3024 N N . LYS A 1 378 ? -10.994 -14.913 -23.515 1.00 86.56 378 LYS A N 1
ATOM 3025 C CA . LYS A 1 378 ? -10.587 -14.625 -24.903 1.00 86.56 378 LYS A CA 1
ATOM 3026 C C . LYS A 1 378 ? -9.079 -14.468 -25.106 1.00 86.56 378 LYS A C 1
ATOM 3028 O O . LYS A 1 378 ? -8.627 -14.551 -26.240 1.00 86.56 378 LYS A O 1
ATOM 3033 N N . GLY A 1 379 ? -8.320 -14.223 -24.041 1.00 88.62 379 GLY A N 1
ATOM 3034 C CA . GLY A 1 379 ? -6.932 -13.778 -24.148 1.00 88.62 379 GLY A CA 1
ATOM 3035 C C . GLY A 1 379 ? -6.819 -12.293 -24.495 1.00 88.62 379 GLY A C 1
ATOM 3036 O O . GLY A 1 379 ? -7.773 -11.525 -24.330 1.00 88.62 379 GLY A O 1
ATOM 3037 N N . GLY A 1 380 ? -5.629 -11.884 -24.934 1.00 93.06 380 GLY A N 1
ATOM 3038 C CA . GLY A 1 380 ? -5.303 -10.499 -25.274 1.00 93.06 380 GLY A CA 1
ATOM 3039 C C . GLY A 1 380 ? -4.284 -9.883 -24.320 1.00 93.06 380 GLY A C 1
ATOM 3040 O O . GLY A 1 380 ? -3.585 -10.584 -23.582 1.00 93.06 380 GLY A O 1
ATOM 3041 N N . ILE A 1 381 ? -4.217 -8.555 -24.306 1.00 95.38 381 ILE A N 1
ATOM 3042 C CA . ILE A 1 381 ? -3.209 -7.789 -23.572 1.00 95.38 381 ILE A CA 1
ATOM 3043 C C . ILE A 1 381 ? -3.887 -7.008 -22.448 1.00 95.38 381 ILE A C 1
ATOM 3045 O O . ILE A 1 381 ? -4.707 -6.134 -22.705 1.00 95.38 381 ILE A O 1
ATOM 3049 N N . ILE A 1 382 ? -3.520 -7.276 -21.198 1.00 95.06 382 ILE A N 1
ATOM 3050 C CA . ILE A 1 382 ? -3.811 -6.377 -20.078 1.00 95.06 382 ILE A CA 1
ATOM 3051 C C . ILE A 1 382 ? -2.599 -5.486 -19.841 1.00 95.06 382 ILE A C 1
ATOM 3053 O O . ILE A 1 382 ? -1.476 -5.978 -19.773 1.00 95.06 382 ILE A O 1
ATOM 3057 N N . ILE A 1 383 ? -2.837 -4.193 -19.627 1.00 93.31 383 ILE A N 1
ATOM 3058 C CA . ILE A 1 383 ? -1.813 -3.253 -19.177 1.00 93.31 383 ILE A CA 1
ATOM 3059 C C . ILE A 1 383 ? -2.263 -2.490 -17.933 1.00 93.31 383 ILE A C 1
ATOM 3061 O O . ILE A 1 383 ? -3.411 -2.052 -17.827 1.00 93.31 383 ILE A O 1
ATOM 3065 N N . GLY A 1 384 ? -1.348 -2.302 -16.986 1.00 91.31 384 GLY A N 1
ATOM 3066 C CA . GLY A 1 384 ? -1.590 -1.438 -15.839 1.00 91.31 384 GLY A CA 1
ATOM 3067 C C . GLY A 1 384 ? -0.441 -1.410 -14.842 1.00 91.31 384 GLY A C 1
ATOM 3068 O O . GLY A 1 384 ? 0.677 -1.843 -15.119 1.00 91.31 384 GLY A O 1
ATOM 3069 N N . GLY A 1 385 ? -0.733 -0.848 -13.672 1.00 87.81 385 GLY A N 1
ATOM 3070 C CA . GLY A 1 385 ? 0.242 -0.719 -12.600 1.00 87.81 385 GLY A CA 1
ATOM 3071 C C . GLY A 1 385 ? 0.527 -2.034 -11.875 1.00 87.81 385 GLY A C 1
ATOM 3072 O O . GLY A 1 385 ? -0.175 -3.033 -12.018 1.00 87.81 385 GLY A O 1
ATOM 3073 N N . LEU A 1 386 ? 1.515 -1.968 -10.988 1.00 84.69 386 LEU A N 1
ATOM 3074 C CA . LEU A 1 386 ? 1.999 -3.052 -10.125 1.00 84.69 386 LEU A CA 1
ATOM 3075 C C . LEU A 1 386 ? 0.900 -3.831 -9.389 1.00 84.69 386 LEU A C 1
ATOM 3077 O O . LEU A 1 386 ? 1.048 -5.017 -9.132 1.00 84.69 386 LEU A O 1
ATOM 3081 N N . ASN A 1 387 ? -0.210 -3.174 -9.045 1.00 79.75 387 ASN A N 1
ATOM 3082 C CA . ASN A 1 387 ? -1.296 -3.781 -8.274 1.00 79.75 387 ASN A CA 1
ATOM 3083 C C . ASN A 1 387 ? -2.109 -4.824 -9.051 1.00 79.75 387 ASN A C 1
ATOM 3085 O O . ASN A 1 387 ? -2.876 -5.555 -8.431 1.00 79.75 387 ASN A O 1
ATOM 3089 N N . LEU A 1 388 ? -1.944 -4.913 -10.375 1.00 85.50 388 LEU A N 1
ATOM 3090 C CA . LEU A 1 388 ? -2.648 -5.903 -11.190 1.00 85.50 388 LEU A CA 1
ATOM 3091 C C . LEU A 1 388 ? -2.306 -7.349 -10.830 1.00 85.50 388 LEU A C 1
ATOM 3093 O O . LEU A 1 388 ? -3.160 -8.217 -10.989 1.00 85.50 388 LEU A O 1
ATOM 3097 N N . ILE A 1 389 ? -1.112 -7.606 -10.293 1.00 83.62 389 ILE A N 1
ATOM 3098 C CA . ILE A 1 389 ? -0.703 -8.952 -9.859 1.00 83.62 389 ILE A CA 1
ATOM 3099 C C . ILE A 1 389 ? -1.594 -9.511 -8.737 1.00 83.62 389 ILE A C 1
ATOM 3101 O O . ILE A 1 389 ? -1.646 -10.718 -8.540 1.00 83.62 389 ILE A O 1
ATOM 3105 N N . ASN A 1 390 ? -2.324 -8.647 -8.019 1.00 77.62 390 ASN A N 1
ATOM 3106 C CA . ASN A 1 390 ? -3.267 -9.060 -6.973 1.00 77.62 390 ASN A CA 1
ATOM 3107 C C . ASN A 1 390 ? -4.644 -9.466 -7.539 1.00 77.62 390 ASN A C 1
ATOM 3109 O O . ASN A 1 390 ? -5.469 -10.034 -6.827 1.00 77.62 390 ASN A O 1
ATOM 3113 N N . GLU A 1 391 ? -4.923 -9.128 -8.799 1.00 78.88 391 GLU A N 1
ATOM 3114 C CA . GLU A 1 391 ? -6.211 -9.363 -9.468 1.00 78.88 391 GLU A CA 1
ATOM 3115 C C . GLU A 1 391 ? -6.135 -10.509 -10.488 1.00 78.88 391 GLU A C 1
ATOM 3117 O O . GLU A 1 391 ? -7.163 -11.049 -10.895 1.00 78.88 391 GLU A O 1
ATOM 3122 N N . ILE A 1 392 ? -4.926 -10.870 -10.921 1.00 84.06 392 ILE A N 1
ATOM 3123 C CA . ILE A 1 392 ? -4.677 -11.870 -11.959 1.00 84.06 392 ILE A CA 1
ATOM 3124 C C . ILE A 1 392 ? -3.977 -13.058 -11.307 1.00 84.06 392 ILE A C 1
ATOM 3126 O O . ILE A 1 392 ? -2.872 -12.921 -10.807 1.00 84.06 392 ILE A O 1
ATOM 3130 N N . GLU A 1 393 ? -4.624 -14.226 -11.297 1.00 80.62 393 GLU A N 1
ATOM 3131 C CA . GLU A 1 393 ? -4.038 -15.436 -10.700 1.00 80.62 393 GLU A CA 1
ATOM 3132 C C . GLU A 1 393 ? -2.975 -16.072 -11.607 1.00 80.62 393 GLU A C 1
ATOM 3134 O O . GLU A 1 393 ? -1.936 -16.505 -11.121 1.00 80.62 393 GLU A O 1
ATOM 3139 N N . LEU A 1 394 ? -3.242 -16.141 -12.916 1.00 86.06 394 LEU A N 1
ATOM 3140 C CA . LEU A 1 394 ? -2.380 -16.773 -13.915 1.00 86.06 394 LEU A CA 1
ATOM 3141 C C . LEU A 1 394 ? -2.414 -15.978 -15.222 1.00 86.06 394 LEU A C 1
ATOM 3143 O O . LEU A 1 394 ? -3.476 -15.527 -15.664 1.00 86.06 394 LEU A O 1
ATOM 3147 N N . CYS A 1 395 ? -1.263 -15.869 -15.877 1.00 92.56 395 CYS A N 1
ATOM 3148 C CA . CYS A 1 395 ? -1.146 -15.361 -17.243 1.00 92.56 395 CYS A CA 1
ATOM 3149 C C . CYS A 1 395 ? -0.164 -16.213 -18.051 1.00 92.56 395 CYS A C 1
ATOM 3151 O O . CYS A 1 395 ? 0.589 -17.009 -17.491 1.00 92.56 395 CYS A O 1
ATOM 3153 N N . ASP A 1 396 ? -0.148 -16.047 -19.372 1.00 94.50 396 ASP A N 1
ATOM 3154 C CA . ASP A 1 396 ? 0.822 -16.767 -20.192 1.00 94.50 396 ASP A CA 1
ATOM 3155 C C . ASP A 1 396 ? 2.180 -16.083 -20.143 1.00 94.50 396 ASP A C 1
ATOM 3157 O O . ASP A 1 396 ? 3.185 -16.719 -19.841 1.00 94.50 396 ASP A O 1
ATOM 3161 N N . ILE A 1 397 ? 2.208 -14.775 -20.402 1.00 95.19 397 ILE A N 1
ATOM 3162 C CA . ILE A 1 397 ? 3.439 -13.983 -20.440 1.00 95.19 397 ILE A CA 1
ATOM 3163 C C . ILE A 1 397 ? 3.239 -12.722 -19.611 1.00 95.19 397 ILE A C 1
ATOM 3165 O O . ILE A 1 397 ? 2.267 -11.997 -19.822 1.00 95.19 397 ILE A O 1
ATOM 3169 N N . CYS A 1 398 ? 4.187 -12.428 -18.722 1.00 95.88 398 CYS A N 1
ATOM 3170 C CA . CYS A 1 398 ? 4.274 -11.134 -18.049 1.00 95.88 398 CYS A CA 1
ATOM 3171 C C . CYS A 1 398 ? 5.430 -10.312 -18.628 1.00 95.88 398 CYS A C 1
ATOM 3173 O O . CYS A 1 398 ? 6.523 -10.831 -18.835 1.00 95.88 398 CYS A O 1
ATOM 3175 N N . ILE A 1 399 ? 5.206 -9.027 -18.884 1.00 95.62 399 ILE A N 1
ATOM 3176 C CA . ILE A 1 399 ? 6.179 -8.121 -19.492 1.00 95.62 399 ILE A CA 1
ATOM 3177 C C . ILE A 1 399 ? 6.334 -6.889 -18.606 1.00 95.62 399 ILE A C 1
ATOM 3179 O O . ILE A 1 399 ? 5.354 -6.222 -18.277 1.00 95.62 399 ILE A O 1
ATOM 3183 N N . VAL A 1 400 ? 7.578 -6.564 -18.267 1.00 94.12 400 VAL A N 1
ATOM 3184 C CA . VAL A 1 400 ? 7.977 -5.310 -17.625 1.00 94.12 400 VAL A CA 1
ATOM 3185 C C . VAL A 1 400 ? 8.823 -4.520 -18.632 1.00 94.12 400 VAL A C 1
ATOM 3187 O O . VAL A 1 400 ? 10.002 -4.833 -18.812 1.00 94.12 400 VAL A O 1
ATOM 3190 N N . PRO A 1 401 ? 8.253 -3.510 -19.320 1.00 91.12 401 PRO A N 1
ATOM 3191 C CA . PRO A 1 401 ? 8.946 -2.792 -20.398 1.00 91.12 401 PRO A CA 1
ATOM 3192 C C . PRO A 1 401 ? 10.141 -1.946 -19.942 1.00 91.12 401 PRO A C 1
ATOM 3194 O O . PRO A 1 401 ? 10.990 -1.587 -20.754 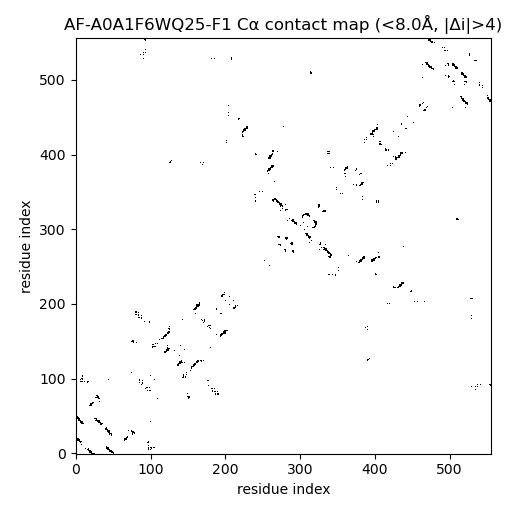1.00 91.12 401 PRO A O 1
ATOM 3197 N N . SER A 1 402 ? 10.205 -1.596 -18.656 1.00 88.38 402 SER A N 1
ATOM 3198 C CA . SER A 1 402 ? 11.335 -0.881 -18.063 1.00 88.38 402 SER A CA 1
ATOM 3199 C C . SER A 1 402 ? 11.402 -1.166 -16.567 1.00 88.38 402 SER A C 1
ATOM 3201 O O . SER A 1 402 ? 10.516 -0.750 -15.817 1.00 88.38 402 SER A O 1
ATOM 3203 N N . LEU A 1 403 ? 12.454 -1.861 -16.132 1.00 89.38 403 LEU A N 1
ATOM 3204 C CA . LEU A 1 403 ? 12.685 -2.142 -14.717 1.00 89.38 403 LEU A CA 1
ATOM 3205 C C . LEU A 1 403 ? 13.025 -0.867 -13.939 1.00 89.38 403 LEU A C 1
ATOM 3207 O O . LEU A 1 403 ? 12.421 -0.607 -12.897 1.00 89.38 403 LEU A O 1
ATOM 3211 N N . GLY A 1 404 ? 13.912 -0.027 -14.480 1.00 83.62 404 GLY A N 1
ATOM 3212 C CA . GLY A 1 404 ? 14.277 1.255 -13.875 1.00 83.62 404 GLY A CA 1
ATOM 3213 C C . GLY A 1 404 ? 13.085 2.180 -13.611 1.00 83.62 404 GLY A C 1
ATOM 3214 O O . GLY A 1 404 ? 13.052 2.868 -12.593 1.00 83.62 404 GLY A O 1
ATOM 3215 N N . ALA A 1 405 ? 12.054 2.159 -14.465 1.00 81.75 405 ALA A N 1
ATOM 3216 C CA . ALA A 1 405 ? 10.831 2.940 -14.242 1.00 81.75 405 ALA A CA 1
ATOM 3217 C C . ALA A 1 405 ? 10.084 2.538 -12.959 1.00 81.75 405 ALA A C 1
ATOM 3219 O O . ALA A 1 405 ? 9.387 3.360 -12.360 1.00 81.75 405 ALA A O 1
ATOM 3220 N N . LEU A 1 406 ? 10.216 1.274 -12.548 1.00 85.69 406 LEU A N 1
ATOM 3221 C CA . LEU A 1 406 ? 9.607 0.735 -11.337 1.00 85.69 406 LEU A CA 1
ATOM 3222 C C . LEU A 1 406 ? 10.520 0.918 -10.122 1.00 85.69 406 LEU A C 1
ATOM 3224 O O . LEU A 1 406 ? 10.038 1.376 -9.087 1.00 85.69 406 LEU A O 1
ATOM 3228 N N . LEU A 1 407 ? 11.816 0.612 -10.264 1.00 84.19 407 LEU A N 1
ATOM 3229 C CA . LEU A 1 407 ? 12.813 0.719 -9.191 1.00 84.19 407 LEU A CA 1
ATOM 3230 C C . LEU A 1 407 ? 13.050 2.167 -8.760 1.00 84.19 407 LEU A C 1
ATOM 3232 O O . LEU A 1 407 ? 13.080 2.469 -7.575 1.00 84.19 407 LEU A O 1
ATOM 3236 N N . TYR A 1 408 ? 13.179 3.096 -9.703 1.00 77.38 408 TYR A N 1
ATOM 3237 C CA . TYR A 1 408 ? 13.586 4.465 -9.388 1.00 77.38 408 TYR A CA 1
ATOM 3238 C C . TYR A 1 408 ? 12.407 5.410 -9.190 1.00 77.38 408 TYR A C 1
ATOM 3240 O O . TYR A 1 408 ? 12.562 6.618 -9.339 1.00 77.38 408 TYR A O 1
ATOM 3248 N N . ASN A 1 409 ? 11.213 4.919 -8.848 1.00 70.31 409 ASN A N 1
ATOM 3249 C CA . ASN A 1 409 ? 10.008 5.751 -8.769 1.00 70.31 409 ASN A CA 1
ATOM 3250 C C . ASN A 1 409 ? 10.017 6.782 -7.608 1.00 70.31 409 ASN A C 1
ATOM 3252 O O . ASN A 1 409 ? 9.214 7.710 -7.619 1.00 70.31 409 ASN A O 1
ATOM 3256 N N . GLY A 1 410 ? 10.996 6.728 -6.694 1.00 67.31 410 GLY A N 1
ATOM 3257 C CA . GLY A 1 410 ? 11.194 7.700 -5.606 1.00 67.31 410 GLY A CA 1
ATOM 3258 C C . GLY A 1 410 ? 10.494 7.351 -4.292 1.00 67.31 410 GLY A C 1
ATOM 3259 O O . GLY A 1 410 ? 10.649 8.095 -3.333 1.00 67.31 410 GLY A O 1
ATOM 3260 N N . PHE A 1 411 ? 9.766 6.234 -4.239 1.00 75.88 411 PHE A N 1
ATOM 3261 C CA . PHE A 1 411 ? 9.275 5.647 -2.993 1.00 75.88 411 PHE A CA 1
ATOM 3262 C C . PHE A 1 411 ? 10.252 4.585 -2.493 1.00 75.88 411 PHE A C 1
ATOM 3264 O O . PHE A 1 411 ? 10.790 3.808 -3.286 1.00 75.88 411 PHE A O 1
ATOM 3271 N N . PHE A 1 412 ? 10.466 4.528 -1.181 1.00 80.44 412 PHE A N 1
ATOM 3272 C CA . PHE A 1 412 ? 11.423 3.598 -0.581 1.00 80.44 412 PHE A CA 1
ATOM 3273 C C . PHE A 1 412 ? 10.962 2.131 -0.701 1.00 80.44 412 PHE A C 1
ATOM 3275 O O . PHE A 1 412 ? 11.796 1.238 -0.790 1.00 80.44 412 PHE A O 1
ATOM 3282 N N . GLU A 1 413 ? 9.655 1.852 -0.816 1.00 85.31 413 GLU A N 1
ATOM 3283 C CA . GLU A 1 413 ? 9.142 0.490 -1.055 1.00 85.31 413 GLU A CA 1
ATOM 3284 C C . GLU A 1 413 ? 9.197 0.044 -2.523 1.00 85.31 413 GLU A C 1
ATOM 3286 O O . GLU A 1 413 ? 8.714 -1.040 -2.860 1.00 85.31 413 GLU A O 1
ATOM 3291 N N . SER A 1 414 ? 9.739 0.862 -3.426 1.00 85.69 414 SER A N 1
ATOM 3292 C CA . SER A 1 414 ? 9.855 0.536 -4.854 1.00 85.69 414 SER A CA 1
ATOM 3293 C C . SER A 1 414 ? 10.574 -0.791 -5.105 1.00 85.69 414 SER A C 1
ATOM 3295 O O . SER A 1 414 ? 10.077 -1.617 -5.874 1.00 85.69 414 SER A O 1
ATOM 3297 N N . SER A 1 415 ? 11.685 -1.042 -4.411 1.00 88.50 415 SER A N 1
ATOM 3298 C CA . SER A 1 415 ? 12.433 -2.297 -4.504 1.00 88.50 415 SER A CA 1
ATOM 3299 C C . SER A 1 415 ? 11.602 -3.492 -4.018 1.00 88.50 415 SER A C 1
ATOM 3301 O O . SER A 1 415 ? 11.552 -4.519 -4.696 1.00 88.50 415 SER A O 1
ATOM 3303 N N . GLU A 1 416 ? 10.855 -3.344 -2.915 1.00 87.69 416 GLU A N 1
ATOM 3304 C CA . GLU A 1 416 ? 9.930 -4.372 -2.408 1.00 87.69 416 GLU A CA 1
ATOM 3305 C C . GLU A 1 416 ? 8.836 -4.692 -3.431 1.00 87.69 416 GLU A C 1
ATOM 3307 O O . GLU A 1 416 ? 8.529 -5.857 -3.682 1.00 87.69 416 GLU A O 1
ATOM 3312 N N . ARG A 1 417 ? 8.268 -3.657 -4.065 1.00 85.88 417 ARG A N 1
ATOM 3313 C CA . ARG A 1 417 ? 7.253 -3.819 -5.113 1.00 85.88 417 ARG A CA 1
ATOM 3314 C C . ARG A 1 417 ? 7.778 -4.594 -6.305 1.00 85.88 417 ARG A C 1
ATOM 3316 O O . ARG A 1 417 ? 7.064 -5.441 -6.830 1.00 85.88 417 ARG A O 1
ATOM 3323 N N . VAL A 1 418 ? 8.998 -4.302 -6.742 1.00 89.38 418 VAL A N 1
ATOM 3324 C CA . VAL A 1 418 ? 9.624 -5.035 -7.842 1.00 89.38 418 VAL A CA 1
ATOM 3325 C C . VAL A 1 418 ? 9.851 -6.491 -7.447 1.00 89.38 418 VAL A C 1
ATOM 3327 O O . VAL A 1 418 ? 9.580 -7.379 -8.249 1.00 89.38 418 VAL A O 1
ATOM 3330 N N . ARG A 1 419 ? 10.251 -6.770 -6.203 1.00 88.44 419 ARG A N 1
ATOM 3331 C CA . ARG A 1 419 ? 10.390 -8.151 -5.716 1.00 88.44 419 ARG A CA 1
ATOM 3332 C C . ARG A 1 419 ? 9.057 -8.905 -5.693 1.00 88.44 419 ARG A C 1
ATOM 3334 O O . ARG A 1 419 ? 9.044 -10.065 -6.098 1.00 88.44 419 ARG A O 1
ATOM 3341 N N . ASP A 1 420 ? 7.952 -8.251 -5.319 1.00 84.06 420 ASP A N 1
ATOM 3342 C CA . ASP A 1 420 ? 6.602 -8.833 -5.426 1.00 84.06 420 ASP A CA 1
ATOM 3343 C C . ASP A 1 420 ? 6.276 -9.218 -6.895 1.00 84.06 420 ASP A C 1
ATOM 3345 O O . ASP A 1 420 ? 5.707 -10.281 -7.147 1.00 84.06 420 ASP A O 1
ATOM 3349 N N . ILE A 1 421 ? 6.673 -8.403 -7.887 1.00 87.62 421 ILE A N 1
ATOM 3350 C CA . ILE A 1 421 ? 6.503 -8.744 -9.315 1.00 87.62 421 ILE A CA 1
ATOM 3351 C C . ILE A 1 421 ? 7.369 -9.934 -9.715 1.00 87.62 421 ILE A C 1
ATOM 3353 O O . ILE A 1 421 ? 6.893 -10.828 -10.404 1.00 87.62 421 ILE A O 1
ATOM 3357 N N . LEU A 1 422 ? 8.645 -9.950 -9.329 1.00 88.19 422 LEU A N 1
ATOM 3358 C CA . LEU A 1 422 ? 9.552 -11.033 -9.714 1.00 88.19 422 LEU A CA 1
ATOM 3359 C C . LEU A 1 422 ? 9.054 -12.379 -9.176 1.00 88.19 422 LEU A C 1
ATOM 3361 O O . LEU A 1 422 ? 9.132 -13.390 -9.867 1.00 88.19 422 LEU A O 1
ATOM 3365 N N . GLU A 1 423 ? 8.459 -12.386 -7.984 1.00 83.50 423 GLU A N 1
ATOM 3366 C CA . GLU A 1 423 ? 7.791 -13.560 -7.421 1.00 83.50 423 GLU A CA 1
ATOM 3367 C C . GLU A 1 423 ? 6.555 -13.982 -8.235 1.00 83.50 423 GLU A C 1
ATOM 3369 O O . GLU A 1 423 ? 6.325 -15.174 -8.443 1.00 83.50 423 GLU A O 1
ATOM 3374 N N . TYR A 1 424 ? 5.809 -13.024 -8.793 1.00 85.25 424 TYR A N 1
ATOM 3375 C CA . TYR A 1 424 ? 4.690 -13.301 -9.698 1.00 85.25 424 TYR A CA 1
ATOM 3376 C C . TYR A 1 424 ? 5.115 -14.017 -10.999 1.00 85.25 424 TYR A C 1
ATOM 3378 O O . TYR A 1 424 ? 4.282 -14.657 -11.644 1.00 85.25 424 TYR A O 1
ATOM 3386 N N . ALA A 1 425 ? 6.401 -14.009 -11.378 1.00 86.56 425 ALA A N 1
ATOM 3387 C CA . ALA A 1 425 ? 6.892 -14.731 -12.560 1.00 86.56 425 ALA A CA 1
ATOM 3388 C C . ALA A 1 425 ? 6.575 -16.240 -12.526 1.00 86.56 425 ALA A C 1
ATOM 3390 O O . ALA A 1 425 ? 6.454 -16.868 -13.577 1.00 86.56 425 ALA A O 1
ATOM 3391 N N . GLN A 1 426 ? 6.381 -16.820 -11.338 1.00 82.88 426 GLN A N 1
ATOM 3392 C CA . GLN A 1 426 ? 5.982 -18.221 -11.175 1.00 82.88 426 GLN A CA 1
ATOM 3393 C C . GLN A 1 426 ? 4.569 -18.524 -11.678 1.00 82.88 426 GLN A C 1
ATOM 3395 O O . GLN A 1 426 ? 4.283 -19.650 -12.075 1.00 82.88 426 GLN A O 1
ATOM 3400 N N . ASN A 1 427 ? 3.701 -17.514 -11.701 1.00 85.62 427 ASN A N 1
ATOM 3401 C CA . ASN A 1 427 ? 2.325 -17.622 -12.177 1.00 85.62 427 ASN A CA 1
ATOM 3402 C C . ASN A 1 427 ? 2.219 -17.417 -13.702 1.00 85.62 427 ASN A C 1
ATOM 3404 O O . ASN A 1 427 ? 1.116 -17.293 -14.241 1.00 85.62 427 ASN A O 1
ATOM 3408 N N . CYS A 1 428 ? 3.361 -17.355 -14.399 1.00 90.62 428 CYS A N 1
ATOM 3409 C CA . CYS A 1 428 ? 3.451 -17.131 -15.837 1.00 90.62 428 CYS A CA 1
ATOM 3410 C C . CYS A 1 428 ? 3.818 -18.430 -16.567 1.00 90.62 428 CYS A C 1
ATOM 3412 O O . CYS A 1 428 ? 4.944 -18.913 -16.438 1.00 90.62 428 CYS A O 1
ATOM 3414 N N . SER A 1 429 ? 2.905 -18.974 -17.379 1.00 90.56 429 SER A N 1
ATOM 3415 C CA . SER A 1 429 ? 3.095 -20.280 -18.040 1.00 90.56 429 SER A CA 1
ATOM 3416 C C . SER A 1 429 ? 4.262 -20.305 -19.042 1.00 90.56 429 SER A C 1
ATOM 3418 O O . SER A 1 429 ? 4.874 -21.347 -19.259 1.00 90.56 429 SER A O 1
ATOM 3420 N N . GLN A 1 430 ? 4.582 -19.162 -19.654 1.00 89.88 430 GLN A N 1
ATOM 3421 C CA . GLN A 1 430 ? 5.677 -18.972 -20.615 1.00 89.88 430 GLN A CA 1
ATOM 3422 C C . GLN A 1 430 ? 6.798 -18.077 -20.059 1.00 89.88 430 GLN A C 1
ATOM 3424 O O . GLN A 1 430 ? 7.748 -17.756 -20.778 1.00 89.88 430 GLN A O 1
ATOM 3429 N N . GLY A 1 431 ? 6.681 -17.676 -18.791 1.00 91.44 431 GLY A N 1
ATOM 3430 C CA . GLY A 1 431 ? 7.641 -16.842 -18.082 1.00 91.44 431 GLY A CA 1
ATOM 3431 C C . GLY A 1 431 ? 7.426 -15.334 -18.186 1.00 91.44 431 GLY A C 1
ATOM 3432 O O . GLY A 1 431 ? 6.425 -14.835 -18.709 1.00 91.44 431 GLY A O 1
ATOM 3433 N N . MET A 1 432 ? 8.388 -14.607 -17.624 1.00 94.94 432 MET A N 1
ATOM 3434 C CA . MET A 1 432 ? 8.401 -13.154 -17.517 1.00 94.94 432 MET A CA 1
ATOM 3435 C C . MET A 1 432 ? 9.536 -12.563 -18.348 1.00 94.94 432 MET A C 1
ATOM 3437 O O . MET A 1 432 ? 10.638 -13.105 -18.375 1.00 94.94 432 MET A O 1
ATOM 3441 N N . ILE A 1 433 ? 9.279 -11.431 -18.997 1.00 95.38 433 ILE A N 1
ATOM 3442 C CA . ILE A 1 433 ? 10.274 -10.672 -19.752 1.00 95.38 433 ILE A CA 1
ATOM 3443 C C . ILE A 1 433 ? 10.455 -9.311 -19.091 1.00 95.38 433 ILE A C 1
ATOM 3445 O O . ILE A 1 433 ? 9.482 -8.578 -18.909 1.00 95.38 433 ILE A O 1
ATOM 3449 N N . VAL A 1 434 ? 11.693 -8.960 -18.760 1.00 93.56 434 VAL A N 1
ATOM 3450 C CA . VAL A 1 434 ? 12.036 -7.679 -18.136 1.00 93.56 434 VAL A CA 1
ATOM 3451 C C . VAL A 1 434 ? 13.064 -6.962 -18.997 1.00 93.56 434 VAL A C 1
ATOM 3453 O O . VAL A 1 434 ? 14.102 -7.526 -19.339 1.00 93.56 434 VAL A O 1
ATOM 3456 N N . SER A 1 435 ? 12.774 -5.712 -19.346 1.00 91.19 435 SER A N 1
ATOM 3457 C CA . SER A 1 435 ? 13.733 -4.835 -20.012 1.00 91.19 435 SER A CA 1
ATOM 3458 C C . SER A 1 435 ? 14.510 -4.010 -18.999 1.00 91.19 435 SER A C 1
ATOM 3460 O O . SER A 1 435 ? 13.909 -3.337 -18.157 1.00 91.19 435 SER A O 1
ATOM 3462 N N . VAL A 1 436 ? 15.833 -4.032 -19.135 1.00 88.94 436 VAL A N 1
ATOM 3463 C CA . VAL A 1 436 ? 16.763 -3.252 -18.314 1.00 88.94 436 VAL A CA 1
ATOM 3464 C C . VAL A 1 436 ? 17.487 -2.216 -19.164 1.00 88.94 436 VAL A C 1
ATOM 3466 O O . VAL A 1 436 ? 17.773 -2.462 -20.337 1.00 88.94 436 VAL A O 1
ATOM 3469 N N . LEU A 1 437 ? 17.746 -1.045 -18.590 1.00 78.75 437 LEU A N 1
ATOM 3470 C CA . LEU A 1 437 ? 18.420 0.068 -19.270 1.00 78.75 437 LEU A CA 1
ATOM 3471 C C . LEU A 1 437 ? 19.888 0.229 -18.856 1.00 78.75 437 LEU A C 1
ATOM 3473 O O . LEU A 1 437 ? 20.602 0.971 -19.527 1.00 78.75 437 LEU A O 1
ATOM 3477 N N . LYS A 1 438 ? 20.310 -0.423 -17.767 1.00 74.19 438 LYS A N 1
ATOM 3478 C CA . LYS A 1 438 ? 21.635 -0.289 -17.144 1.00 74.19 438 LYS A CA 1
ATOM 3479 C C . LYS A 1 438 ? 22.089 -1.595 -16.492 1.00 74.19 438 LYS A C 1
ATOM 3481 O O . LYS A 1 438 ? 21.245 -2.389 -16.073 1.00 74.19 438 LYS A O 1
ATOM 3486 N N . ASP A 1 439 ? 23.396 -1.763 -16.316 1.00 72.75 439 ASP A N 1
ATOM 3487 C CA . ASP A 1 439 ? 23.983 -2.902 -15.593 1.00 72.75 439 ASP A CA 1
ATOM 3488 C C . ASP A 1 439 ? 23.525 -3.034 -14.133 1.00 72.75 439 ASP A C 1
ATOM 3490 O O . ASP A 1 439 ? 23.170 -4.127 -13.700 1.00 72.75 439 ASP A O 1
ATOM 3494 N N . ASN A 1 440 ? 23.402 -1.933 -13.388 1.00 78.31 440 ASN A N 1
ATOM 3495 C CA . ASN A 1 440 ? 22.955 -1.983 -11.987 1.00 78.31 440 ASN A CA 1
ATOM 3496 C C . ASN A 1 440 ? 21.529 -2.558 -11.811 1.00 78.31 440 ASN A C 1
ATOM 3498 O O . ASN A 1 440 ? 21.170 -3.062 -10.745 1.00 78.31 440 ASN A O 1
ATOM 3502 N N . GLU A 1 441 ? 20.696 -2.484 -12.852 1.00 86.19 441 GLU A N 1
ATOM 3503 C CA . GLU A 1 441 ? 19.384 -3.125 -12.888 1.00 86.19 441 GLU A CA 1
ATOM 3504 C C . GLU A 1 441 ? 19.510 -4.651 -13.039 1.00 86.19 441 GLU A C 1
ATOM 3506 O O . GLU A 1 441 ? 18.691 -5.375 -12.472 1.00 86.19 441 GLU A O 1
ATOM 3511 N N . LYS A 1 442 ? 20.532 -5.147 -13.755 1.00 84.69 442 LYS A N 1
ATOM 3512 C CA . LYS A 1 442 ? 20.856 -6.583 -13.855 1.00 84.69 442 LYS A CA 1
ATOM 3513 C C . LYS A 1 442 ? 21.360 -7.107 -12.512 1.00 84.69 442 LYS A C 1
ATOM 3515 O O . LYS A 1 442 ? 20.813 -8.091 -12.023 1.00 84.69 442 LYS A O 1
ATOM 3520 N N . ASP A 1 443 ? 22.271 -6.378 -11.864 1.00 87.12 443 ASP A N 1
ATOM 3521 C CA . ASP A 1 443 ? 22.786 -6.732 -10.533 1.00 87.12 443 ASP A CA 1
ATOM 3522 C C . ASP A 1 443 ? 21.644 -6.929 -9.528 1.00 87.12 443 ASP A C 1
ATOM 3524 O O . ASP A 1 443 ? 21.619 -7.892 -8.761 1.00 87.12 443 ASP A O 1
ATOM 3528 N N . PHE A 1 444 ? 20.636 -6.048 -9.560 1.00 89.00 444 PHE A N 1
ATOM 3529 C CA . PHE A 1 444 ? 19.452 -6.189 -8.716 1.00 89.00 444 PHE A CA 1
ATOM 3530 C C . PHE A 1 444 ? 18.692 -7.501 -8.976 1.00 89.00 444 PHE A C 1
ATOM 3532 O O . PHE A 1 444 ? 18.210 -8.124 -8.024 1.00 89.00 444 PHE A O 1
ATOM 3539 N N . LEU A 1 445 ? 18.553 -7.919 -10.236 1.00 88.88 445 LEU A N 1
ATOM 3540 C CA . LEU A 1 445 ? 17.857 -9.155 -10.605 1.00 88.88 445 LEU A CA 1
ATOM 3541 C C . LEU A 1 445 ? 18.619 -10.412 -10.158 1.00 88.88 445 LEU A C 1
ATOM 3543 O O . LEU A 1 445 ? 17.970 -11.391 -9.788 1.00 88.88 445 LEU A O 1
ATOM 3547 N N . ASP A 1 446 ? 19.950 -10.354 -10.118 1.00 87.75 446 ASP A N 1
ATOM 3548 C CA . ASP A 1 446 ? 20.814 -11.475 -9.727 1.00 87.75 446 ASP A CA 1
ATOM 3549 C C . ASP A 1 446 ? 20.870 -11.701 -8.207 1.00 87.75 446 ASP A C 1
ATOM 3551 O O . ASP A 1 446 ? 21.160 -12.804 -7.733 1.00 87.75 446 ASP A O 1
ATOM 3555 N N . LEU A 1 447 ? 20.539 -10.681 -7.409 1.00 86.50 447 LEU A N 1
ATOM 3556 C CA . LEU A 1 447 ? 20.479 -10.810 -5.954 1.00 86.50 447 LEU A CA 1
ATOM 3557 C C . LEU A 1 447 ? 19.413 -11.819 -5.514 1.00 86.50 447 LEU A C 1
ATOM 3559 O O . LEU A 1 447 ? 18.219 -11.691 -5.819 1.00 86.50 447 LEU A O 1
ATOM 3563 N N . THR A 1 448 ? 19.823 -12.747 -4.649 1.00 84.44 448 THR A N 1
ATOM 3564 C CA . THR A 1 448 ? 18.880 -13.597 -3.918 1.00 84.44 448 THR A CA 1
ATOM 3565 C C . THR A 1 448 ? 18.009 -12.760 -2.978 1.00 84.44 448 THR A C 1
ATOM 3567 O O . THR A 1 448 ? 18.402 -11.698 -2.491 1.00 84.44 448 THR A O 1
ATOM 3570 N N . CYS A 1 449 ? 16.819 -13.272 -2.650 1.00 80.50 449 CYS A N 1
ATOM 3571 C CA . CYS A 1 449 ? 15.903 -12.616 -1.715 1.00 80.50 449 CYS A CA 1
ATOM 3572 C C . CYS A 1 449 ? 16.575 -12.271 -0.371 1.00 80.50 449 CYS A C 1
ATOM 3574 O O . CYS A 1 449 ? 16.354 -11.192 0.170 1.00 80.50 449 CYS A O 1
ATOM 3576 N N . THR A 1 450 ? 17.417 -13.156 0.167 1.00 83.44 450 THR A N 1
ATOM 3577 C CA . THR A 1 450 ? 18.109 -12.936 1.446 1.00 83.44 450 THR A CA 1
ATOM 3578 C C . THR A 1 450 ? 19.189 -11.862 1.347 1.00 83.44 450 THR A C 1
ATOM 3580 O O . THR A 1 450 ? 19.271 -11.016 2.237 1.00 83.44 450 THR A O 1
ATOM 3583 N N . GLN A 1 451 ? 19.984 -11.864 0.272 1.00 88.62 451 GLN A N 1
ATOM 3584 C CA . GLN A 1 451 ? 21.007 -10.842 0.030 1.00 88.62 451 GLN A CA 1
ATOM 3585 C C . GLN A 1 451 ? 20.377 -9.461 -0.141 1.00 88.62 451 GLN A C 1
ATOM 3587 O O . GLN A 1 451 ? 20.769 -8.533 0.564 1.00 88.62 451 GLN A O 1
ATOM 3592 N N . TRP A 1 452 ? 19.355 -9.350 -0.997 1.00 90.25 452 TRP A N 1
ATOM 3593 C CA . TRP A 1 452 ? 18.639 -8.095 -1.211 1.00 90.25 452 TRP A CA 1
ATOM 3594 C C . TRP A 1 452 ? 18.034 -7.559 0.088 1.00 90.25 452 TRP A C 1
ATOM 3596 O O . TRP A 1 452 ? 18.266 -6.403 0.427 1.00 90.25 452 TRP A O 1
ATOM 3606 N N . LYS A 1 453 ? 17.324 -8.399 0.861 1.00 88.62 453 LYS A N 1
ATOM 3607 C CA . LYS A 1 453 ? 16.747 -7.978 2.149 1.00 88.62 453 LYS A CA 1
ATOM 3608 C C . LYS A 1 453 ? 17.820 -7.424 3.080 1.00 88.62 453 LYS A C 1
ATOM 3610 O O . LYS A 1 453 ? 17.607 -6.386 3.690 1.00 88.62 453 LYS A O 1
ATOM 3615 N N . LYS A 1 454 ? 18.966 -8.105 3.193 1.00 89.06 454 LYS A N 1
ATOM 3616 C CA . LYS A 1 454 ? 20.067 -7.665 4.058 1.00 89.06 454 LYS A CA 1
ATOM 3617 C C . LYS A 1 454 ? 20.609 -6.300 3.626 1.00 89.06 454 LYS A C 1
ATOM 3619 O O . LYS A 1 454 ? 20.744 -5.435 4.480 1.00 89.06 454 LYS A O 1
ATOM 3624 N N . GLN A 1 455 ? 20.890 -6.122 2.334 1.00 90.94 455 GLN A N 1
ATOM 3625 C CA . GLN A 1 455 ? 21.397 -4.859 1.784 1.00 90.94 455 GLN A CA 1
ATOM 3626 C C . GLN A 1 455 ? 20.398 -3.716 2.006 1.00 90.94 455 GLN A C 1
ATOM 3628 O O . GLN A 1 455 ? 20.731 -2.730 2.654 1.00 90.94 455 GLN A O 1
ATOM 3633 N N . GLU A 1 456 ? 19.144 -3.908 1.593 1.00 90.88 456 GLU A N 1
ATOM 3634 C CA . GLU A 1 456 ? 18.086 -2.901 1.714 1.00 90.88 456 GLU A CA 1
ATOM 3635 C C . GLU A 1 456 ? 17.853 -2.487 3.179 1.00 90.88 456 GLU A C 1
ATOM 3637 O O . GLU A 1 456 ? 17.716 -1.307 3.482 1.00 90.88 456 GLU A O 1
ATOM 3642 N N . LEU A 1 457 ? 17.860 -3.428 4.128 1.00 90.50 457 LEU A N 1
ATOM 3643 C CA . LEU A 1 457 ? 17.702 -3.104 5.551 1.00 90.50 457 LEU A CA 1
ATOM 3644 C C . LEU A 1 457 ? 18.893 -2.334 6.122 1.00 90.50 457 LEU A C 1
ATOM 3646 O O . LEU A 1 457 ? 18.699 -1.454 6.961 1.00 90.50 457 LEU A O 1
ATOM 3650 N N . THR A 1 458 ? 20.115 -2.647 5.690 1.00 92.12 458 THR A N 1
ATOM 3651 C CA . THR A 1 458 ? 21.308 -1.888 6.084 1.00 92.12 458 THR A CA 1
ATOM 3652 C C . THR A 1 458 ? 21.212 -0.440 5.604 1.00 92.12 458 THR A C 1
ATOM 3654 O O . THR A 1 458 ? 21.423 0.480 6.402 1.00 92.12 458 THR A O 1
ATOM 3657 N N . ASP A 1 459 ? 20.808 -0.231 4.353 1.00 89.56 459 ASP A N 1
ATOM 3658 C CA . ASP A 1 459 ? 20.644 1.105 3.778 1.00 89.56 459 ASP A CA 1
ATOM 3659 C C . ASP A 1 459 ? 19.542 1.880 4.502 1.00 89.56 459 ASP A C 1
ATOM 3661 O O . ASP A 1 459 ? 19.757 3.001 4.964 1.00 89.56 459 ASP A O 1
ATOM 3665 N N . ARG A 1 460 ? 18.377 1.258 4.718 1.00 89.19 460 ARG A N 1
ATOM 3666 C CA . ARG A 1 460 ? 17.263 1.898 5.428 1.00 89.19 460 ARG A CA 1
ATOM 3667 C C . ARG A 1 460 ? 17.576 2.236 6.873 1.00 89.19 460 ARG A C 1
ATOM 3669 O O . ARG A 1 460 ? 17.107 3.258 7.362 1.00 89.19 460 ARG A O 1
ATOM 3676 N N . LYS A 1 461 ? 18.370 1.415 7.560 1.00 89.00 461 LYS A N 1
ATOM 3677 C CA . LYS A 1 461 ? 18.826 1.731 8.917 1.00 89.00 461 LYS A CA 1
ATOM 3678 C C . LYS A 1 461 ? 19.708 2.976 8.926 1.00 89.00 461 LYS A C 1
ATOM 3680 O O . LYS A 1 461 ? 19.584 3.796 9.824 1.00 89.00 461 LYS A O 1
ATOM 3685 N N . THR A 1 462 ? 20.571 3.112 7.924 1.00 88.38 462 THR A N 1
ATOM 3686 C CA . THR A 1 462 ? 21.491 4.249 7.789 1.00 88.38 462 THR A CA 1
ATOM 3687 C C . THR A 1 462 ? 20.749 5.529 7.398 1.00 88.38 462 THR A C 1
ATOM 3689 O O . THR A 1 462 ? 21.088 6.611 7.864 1.00 88.38 462 THR A O 1
ATOM 3692 N N . LEU A 1 463 ? 19.706 5.401 6.575 1.00 86.06 463 LEU A N 1
ATOM 3693 C CA . LEU A 1 463 ? 18.896 6.512 6.069 1.00 86.06 463 LEU A CA 1
ATOM 3694 C C . LEU A 1 463 ? 17.677 6.850 6.944 1.00 86.06 463 LEU A C 1
ATOM 3696 O O . LEU A 1 463 ? 16.888 7.712 6.562 1.00 86.06 463 LEU A O 1
ATOM 3700 N N . ASN A 1 464 ? 17.497 6.183 8.090 1.00 87.06 464 ASN A N 1
ATOM 3701 C CA . ASN A 1 464 ? 16.300 6.302 8.930 1.00 87.06 464 ASN A CA 1
ATOM 3702 C C . ASN A 1 464 ? 14.992 6.122 8.134 1.00 87.06 464 ASN A C 1
ATOM 3704 O O . ASN A 1 464 ? 14.064 6.920 8.256 1.00 87.06 464 ASN A O 1
ATOM 3708 N N . TYR A 1 465 ? 14.916 5.071 7.318 1.00 87.38 465 TYR A N 1
ATOM 3709 C CA . TYR A 1 465 ? 13.706 4.658 6.603 1.00 87.38 465 TYR A CA 1
ATOM 3710 C C . TYR A 1 465 ? 13.000 3.492 7.313 1.00 87.38 465 TYR A C 1
ATOM 3712 O O . TYR A 1 465 ? 13.652 2.709 8.019 1.00 87.38 465 TYR A O 1
ATOM 3720 N N . PRO A 1 466 ? 11.675 3.318 7.127 1.00 87.44 466 PRO A N 1
ATOM 3721 C CA . PRO A 1 466 ? 10.943 2.175 7.660 1.00 87.44 466 PRO A CA 1
ATOM 3722 C C . PRO A 1 466 ? 11.605 0.856 7.225 1.00 87.44 466 PRO A C 1
ATOM 3724 O O . PRO A 1 466 ? 11.831 0.655 6.029 1.00 87.44 466 PRO A O 1
ATOM 3727 N N . PRO A 1 467 ? 11.934 -0.068 8.144 1.00 85.75 467 PRO A N 1
ATOM 3728 C CA . PRO A 1 467 ? 11.314 -0.228 9.459 1.00 85.75 467 PRO A CA 1
ATOM 3729 C C . PRO A 1 467 ? 11.941 0.507 10.660 1.00 85.75 467 PRO A C 1
ATOM 3731 O O . PRO A 1 467 ? 11.522 0.327 11.803 1.00 85.75 467 PRO A O 1
ATOM 3734 N N . TYR A 1 468 ? 13.000 1.285 10.459 1.00 86.75 468 TYR A N 1
ATOM 3735 C CA . TYR A 1 468 ? 13.768 1.876 11.566 1.00 86.75 468 TYR A CA 1
ATOM 3736 C C . TYR A 1 468 ? 13.254 3.254 11.997 1.00 86.75 468 TYR A C 1
ATOM 3738 O O . TYR A 1 468 ? 13.639 3.772 13.044 1.00 86.75 468 TYR A O 1
ATOM 3746 N N . ALA A 1 469 ? 12.331 3.809 11.219 1.00 87.62 469 ALA A N 1
ATOM 3747 C CA . ALA A 1 469 ? 11.677 5.083 11.449 1.00 87.62 469 ALA A CA 1
ATOM 3748 C C . ALA A 1 469 ? 10.187 4.989 11.116 1.00 87.62 469 ALA A C 1
ATOM 3750 O O . ALA A 1 469 ? 9.740 4.039 10.471 1.00 87.62 469 ALA A O 1
ATOM 3751 N N . ARG A 1 470 ? 9.437 6.009 11.527 1.00 87.81 470 ARG A N 1
ATOM 3752 C CA . ARG A 1 470 ? 8.088 6.291 11.044 1.00 87.81 470 ARG A CA 1
ATOM 3753 C C . ARG A 1 470 ? 8.096 7.553 10.219 1.00 87.81 470 ARG A C 1
ATOM 3755 O O . ARG A 1 470 ? 8.599 8.579 10.674 1.00 87.81 470 ARG A O 1
ATOM 3762 N N . HIS A 1 471 ? 7.499 7.490 9.040 1.00 88.81 471 HIS A N 1
ATOM 3763 C CA . HIS A 1 471 ? 7.308 8.674 8.218 1.00 88.81 471 HIS A CA 1
ATOM 3764 C C . HIS A 1 471 ? 5.844 9.085 8.206 1.00 88.81 471 HIS A C 1
ATOM 3766 O O . HIS A 1 471 ? 4.950 8.280 7.963 1.00 88.81 471 HIS A O 1
ATOM 3772 N N . LEU A 1 472 ? 5.613 10.367 8.454 1.00 91.06 472 LEU A N 1
ATOM 3773 C CA . LEU A 1 472 ? 4.322 11.023 8.365 1.00 91.06 472 LEU A CA 1
ATOM 3774 C C . LEU A 1 472 ? 4.354 11.974 7.171 1.00 91.06 472 LEU A C 1
ATOM 3776 O O . LEU A 1 472 ? 5.153 12.908 7.145 1.00 91.06 472 LEU A O 1
ATOM 3780 N N . ILE A 1 473 ? 3.469 11.757 6.203 1.00 90.38 473 ILE A N 1
ATOM 3781 C CA . ILE A 1 473 ? 3.290 12.649 5.058 1.00 90.38 473 ILE A CA 1
ATOM 3782 C C . ILE A 1 473 ? 1.930 13.328 5.193 1.00 90.38 473 ILE A C 1
ATOM 3784 O O . ILE A 1 473 ? 0.882 12.681 5.172 1.00 90.38 473 ILE A O 1
ATOM 3788 N N . LEU A 1 474 ? 1.947 14.651 5.331 1.00 91.50 474 LEU A N 1
ATOM 3789 C CA . LEU A 1 474 ? 0.760 15.494 5.419 1.00 91.50 474 LEU A CA 1
ATOM 3790 C C . LEU A 1 474 ? 0.611 16.269 4.113 1.00 91.50 474 LEU A C 1
ATOM 3792 O O . LEU A 1 474 ? 1.385 17.179 3.829 1.00 91.50 474 LEU A O 1
ATOM 3796 N N . THR A 1 475 ? -0.389 15.917 3.313 1.00 89.81 475 THR A N 1
ATOM 3797 C CA . THR A 1 475 ? -0.732 16.658 2.095 1.00 89.81 475 THR A CA 1
ATOM 3798 C C . THR A 1 475 ? -1.803 17.689 2.423 1.00 89.81 475 THR A C 1
ATOM 3800 O O . THR A 1 475 ? -2.893 17.325 2.870 1.00 89.81 475 THR A O 1
ATOM 3803 N N . LEU A 1 476 ? -1.493 18.964 2.203 1.00 88.94 476 LEU A N 1
ATOM 3804 C CA . LEU A 1 476 ? -2.401 20.076 2.456 1.00 88.94 476 LEU A CA 1
ATOM 3805 C C . LEU A 1 476 ? -3.372 20.261 1.283 1.00 88.94 476 LEU A C 1
ATOM 3807 O O . LEU A 1 476 ? -2.979 20.179 0.116 1.00 88.94 476 LEU A O 1
ATOM 3811 N N . ASP A 1 477 ? -4.637 20.532 1.598 1.00 82.31 477 ASP A N 1
ATOM 3812 C CA . ASP A 1 477 ? -5.649 20.905 0.613 1.00 82.31 477 ASP A CA 1
ATOM 3813 C C . ASP A 1 477 ? -5.210 22.189 -0.125 1.00 82.31 477 ASP A C 1
ATOM 3815 O O . ASP A 1 477 ? -5.012 23.223 0.527 1.00 82.31 477 ASP A O 1
ATOM 3819 N N . PRO A 1 478 ? -5.056 22.160 -1.465 1.00 73.94 478 PRO A N 1
ATOM 3820 C CA . PRO A 1 478 ? -4.635 23.329 -2.235 1.00 73.94 478 PRO A CA 1
ATOM 3821 C C . PRO A 1 478 ? -5.618 24.507 -2.137 1.00 73.94 478 PRO A C 1
ATOM 3823 O O . PRO A 1 478 ? -5.227 25.643 -2.395 1.00 73.94 478 PRO A O 1
ATOM 3826 N N . TYR A 1 479 ? -6.874 24.268 -1.746 1.00 75.25 479 TYR A N 1
ATOM 3827 C CA . TYR A 1 479 ? -7.895 25.306 -1.584 1.00 75.25 479 TYR A CA 1
ATOM 3828 C C . TYR A 1 479 ? -7.972 25.874 -0.160 1.00 75.25 479 TYR A C 1
ATOM 3830 O O . TYR A 1 479 ? -8.806 26.740 0.117 1.00 75.25 479 TYR A O 1
ATOM 3838 N N . ALA A 1 480 ? -7.122 25.415 0.764 1.00 75.75 480 ALA A N 1
ATOM 3839 C CA . ALA A 1 480 ? -7.100 25.939 2.121 1.00 75.75 480 ALA A CA 1
ATOM 3840 C C . ALA A 1 480 ? -6.707 27.428 2.129 1.00 75.75 480 ALA A C 1
ATOM 3842 O O . ALA A 1 480 ? -5.613 27.819 1.712 1.00 75.75 480 ALA A O 1
ATOM 3843 N N . SER A 1 481 ? -7.583 28.283 2.668 1.00 72.69 481 SER A N 1
ATOM 3844 C CA . SER A 1 481 ? -7.266 29.698 2.878 1.00 72.69 481 SER A CA 1
ATOM 3845 C C . SER A 1 481 ? -6.030 29.827 3.775 1.00 72.69 481 SER A C 1
ATOM 3847 O O . SER A 1 481 ? -6.012 29.249 4.863 1.00 72.69 481 SER A O 1
ATOM 3849 N N . ARG A 1 482 ? -5.035 30.628 3.367 1.00 81.88 482 ARG A N 1
ATOM 3850 C CA . ARG A 1 482 ? -3.766 30.823 4.103 1.00 81.88 482 ARG A CA 1
ATOM 3851 C C . ARG A 1 482 ? -2.931 29.537 4.239 1.00 81.88 482 ARG A C 1
ATOM 3853 O O . ARG A 1 482 ? -2.344 29.299 5.295 1.00 81.88 482 ARG A O 1
ATOM 3860 N N . ALA A 1 483 ? -2.850 28.743 3.170 1.00 81.81 483 ALA A N 1
A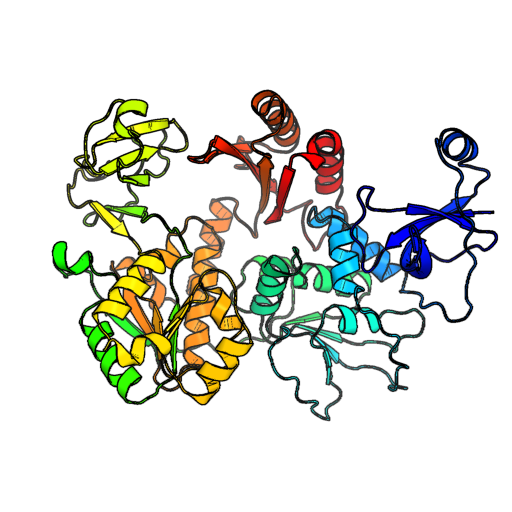TOM 3861 C CA . ALA A 1 483 ? -2.080 27.498 3.110 1.00 81.81 483 ALA A CA 1
ATOM 3862 C C . ALA A 1 483 ? -0.648 27.620 3.674 1.00 81.81 483 ALA A C 1
ATOM 3864 O O . ALA A 1 483 ? -0.238 26.786 4.475 1.00 81.81 483 ALA A O 1
ATOM 3865 N N . GLU A 1 484 ? 0.084 28.693 3.355 1.00 84.00 484 GLU A N 1
ATOM 3866 C CA . GLU A 1 484 ? 1.447 28.909 3.874 1.00 84.00 484 GLU A CA 1
ATOM 3867 C C . GLU A 1 484 ? 1.497 29.106 5.394 1.00 84.00 484 GLU A C 1
ATOM 3869 O O . GLU A 1 484 ? 2.400 28.607 6.064 1.00 84.00 484 GLU A O 1
ATOM 3874 N N . LYS A 1 485 ? 0.504 29.795 5.970 1.00 88.06 485 LYS A N 1
ATOM 3875 C CA . LYS A 1 485 ? 0.420 29.966 7.425 1.00 88.06 485 LYS A CA 1
ATOM 3876 C C . LYS A 1 485 ? 0.155 28.624 8.107 1.00 88.06 485 LYS A C 1
ATOM 3878 O O . LYS A 1 485 ? 0.829 28.300 9.080 1.00 88.06 485 LYS A O 1
ATOM 3883 N N . ILE A 1 486 ? -0.788 27.846 7.567 1.00 90.06 486 ILE A N 1
ATOM 3884 C CA . ILE A 1 486 ? -1.117 26.502 8.063 1.00 90.06 486 ILE A CA 1
ATOM 3885 C C . ILE A 1 486 ? 0.113 25.591 7.978 1.00 90.06 486 ILE A C 1
ATOM 3887 O O . ILE A 1 486 ? 0.452 24.930 8.954 1.00 90.06 486 ILE A O 1
ATOM 3891 N N . GLN A 1 487 ? 0.818 25.608 6.844 1.00 91.69 487 GLN A N 1
ATOM 3892 C CA . GLN A 1 487 ? 2.063 24.869 6.648 1.00 91.69 487 GLN A CA 1
ATOM 3893 C C . GLN A 1 487 ? 3.084 25.199 7.745 1.00 91.69 487 GLN A C 1
ATOM 3895 O O . GLN A 1 487 ? 3.587 24.292 8.402 1.00 91.69 487 GLN A O 1
ATOM 3900 N N . ASN A 1 488 ? 3.360 26.484 7.981 1.00 91.19 488 ASN A N 1
ATOM 3901 C CA . ASN A 1 488 ? 4.356 26.907 8.967 1.00 91.19 488 ASN A CA 1
ATOM 3902 C C . ASN A 1 488 ? 3.958 26.540 10.405 1.00 91.19 488 ASN A C 1
ATOM 3904 O O . ASN A 1 488 ? 4.821 26.204 11.214 1.00 91.19 488 ASN A O 1
ATOM 3908 N N . GLU A 1 489 ? 2.667 26.591 10.743 1.00 93.44 489 GLU A N 1
ATOM 3909 C CA . GLU A 1 489 ? 2.176 26.145 12.052 1.00 93.44 489 GLU A CA 1
ATOM 3910 C C . GLU A 1 489 ? 2.328 24.628 12.230 1.00 93.44 489 GLU A C 1
ATOM 3912 O O . GLU A 1 489 ? 2.780 24.184 13.286 1.00 93.44 489 GLU A O 1
ATOM 3917 N N . ILE A 1 490 ? 2.030 23.836 11.195 1.00 93.81 490 ILE A N 1
ATOM 3918 C CA . ILE A 1 490 ? 2.215 22.380 11.216 1.00 93.81 490 ILE A CA 1
ATOM 3919 C C . ILE A 1 490 ? 3.694 22.018 11.366 1.00 93.81 490 ILE A C 1
ATOM 3921 O O . ILE A 1 490 ? 4.024 21.193 12.214 1.00 93.81 490 ILE A O 1
ATOM 3925 N N . VAL A 1 491 ? 4.587 22.648 10.599 1.00 93.38 491 VAL A N 1
ATOM 3926 C CA . VAL A 1 491 ? 6.036 22.398 10.687 1.00 93.38 491 VAL A CA 1
ATOM 3927 C C . VAL A 1 491 ? 6.538 22.655 12.109 1.00 93.38 491 VAL A C 1
ATOM 3929 O O . VAL A 1 491 ? 7.106 21.753 12.717 1.00 93.38 491 VAL A O 1
ATOM 3932 N N . LYS A 1 492 ? 6.187 23.803 12.705 1.00 93.38 492 LYS A N 1
ATOM 3933 C CA . LYS A 1 492 ? 6.526 24.127 14.104 1.00 93.38 492 LYS A CA 1
ATOM 3934 C C . LYS A 1 492 ? 5.972 23.131 15.120 1.00 93.38 492 LYS A C 1
ATOM 3936 O O . LYS A 1 492 ? 6.528 22.988 16.206 1.00 93.38 492 LYS A O 1
ATOM 3941 N N . ILE A 1 493 ? 4.827 22.507 14.844 1.00 93.50 493 ILE A N 1
ATOM 3942 C CA . ILE A 1 493 ? 4.273 21.461 15.709 1.00 93.50 493 ILE A CA 1
ATOM 3943 C C . ILE A 1 493 ? 5.123 20.199 15.608 1.00 93.50 493 ILE A C 1
ATOM 3945 O O . ILE A 1 493 ? 5.463 19.634 16.642 1.00 93.50 493 ILE A O 1
ATOM 3949 N N . LEU A 1 494 ? 5.452 19.767 14.390 1.00 92.75 494 LEU A N 1
ATOM 3950 C CA . LEU A 1 494 ? 6.188 18.528 14.145 1.00 92.75 494 LEU A CA 1
ATOM 3951 C C . LEU A 1 494 ? 7.643 18.625 14.616 1.00 92.75 494 LEU A C 1
ATOM 3953 O O . LEU A 1 494 ? 8.125 17.682 15.233 1.00 92.75 494 LEU A O 1
ATOM 3957 N N . GLU A 1 495 ? 8.291 19.779 14.442 1.00 91.81 495 GLU A N 1
ATOM 3958 C CA . GLU A 1 495 ? 9.666 20.038 14.897 1.00 91.81 495 GLU A CA 1
ATOM 3959 C C . GLU A 1 495 ? 9.848 19.865 16.413 1.00 91.81 495 GLU A C 1
ATOM 3961 O O . GLU A 1 495 ? 10.935 19.531 16.867 1.00 91.81 495 GLU A O 1
ATOM 3966 N N . LYS A 1 496 ? 8.782 20.002 17.217 1.00 90.56 496 LYS A N 1
ATOM 3967 C CA . LYS A 1 496 ? 8.826 19.725 18.669 1.00 90.56 496 LYS A CA 1
ATOM 3968 C C . LYS A 1 496 ? 9.028 18.246 18.999 1.00 90.56 496 LYS A C 1
ATOM 3970 O O . LYS A 1 496 ? 9.310 17.913 20.147 1.00 90.56 496 LYS A O 1
ATOM 3975 N N . PHE A 1 497 ? 8.798 17.368 18.028 1.00 88.12 497 PHE A N 1
ATOM 3976 C CA . PHE A 1 497 ? 8.826 15.916 18.179 1.00 88.12 497 PHE A CA 1
ATOM 3977 C C . PHE A 1 497 ? 9.933 15.260 17.338 1.00 88.12 497 PHE A C 1
ATOM 3979 O O . PHE A 1 497 ? 10.022 14.033 17.318 1.00 88.12 497 PHE A O 1
ATOM 3986 N N . THR A 1 498 ? 10.761 16.049 16.649 1.00 85.12 498 THR A N 1
ATOM 3987 C CA . THR A 1 498 ? 11.860 15.576 15.796 1.00 85.12 498 THR A CA 1
ATOM 3988 C C . THR A 1 498 ? 13.175 16.230 16.205 1.00 85.12 498 THR A C 1
ATOM 3990 O O . THR A 1 498 ? 13.170 17.380 16.632 1.00 85.12 498 THR A O 1
ATOM 3993 N N . ASP A 1 499 ? 14.298 15.542 16.009 1.00 80.12 499 ASP A N 1
ATOM 3994 C CA . ASP A 1 499 ? 15.635 16.113 16.203 1.00 80.12 499 ASP A CA 1
ATOM 3995 C C . ASP A 1 499 ? 16.477 15.936 14.925 1.00 80.12 499 ASP A C 1
ATOM 3997 O O . ASP A 1 499 ? 16.913 14.812 14.634 1.00 80.12 499 ASP A O 1
ATOM 4001 N N . PRO A 1 500 ? 16.748 17.020 14.167 1.00 76.50 500 PRO A N 1
ATOM 4002 C CA . PRO A 1 500 ? 17.523 16.955 12.931 1.00 76.50 500 PRO A CA 1
ATOM 4003 C C . PRO A 1 500 ? 18.912 16.333 13.103 1.00 76.50 500 PRO A C 1
ATOM 4005 O O . PRO A 1 500 ? 19.395 15.672 12.185 1.00 76.50 500 PRO A O 1
ATOM 4008 N N . ASN A 1 501 ? 19.534 16.471 14.281 1.00 76.94 501 ASN A N 1
ATOM 4009 C CA . ASN A 1 501 ? 20.861 15.909 14.557 1.00 76.94 501 ASN A CA 1
ATOM 4010 C C . ASN A 1 501 ? 20.851 14.376 14.614 1.00 76.94 501 ASN A C 1
ATOM 4012 O O . ASN A 1 501 ? 21.887 13.736 14.459 1.00 76.94 501 ASN A O 1
ATOM 4016 N N . THR A 1 502 ? 19.674 13.781 14.807 1.00 75.06 502 THR A N 1
ATOM 4017 C CA . THR A 1 502 ? 19.469 12.326 14.826 1.00 75.06 502 THR A CA 1
ATOM 4018 C C . THR A 1 502 ? 18.989 11.776 13.478 1.00 75.06 502 THR A C 1
ATOM 4020 O O . THR A 1 502 ? 18.681 10.591 13.361 1.00 75.06 502 THR A O 1
ATOM 4023 N N . GLY A 1 503 ? 18.922 12.627 12.445 1.00 73.19 503 GLY A N 1
ATOM 4024 C CA . GLY A 1 503 ? 18.405 12.279 11.120 1.00 73.19 503 GLY A CA 1
ATOM 4025 C C . GLY A 1 503 ? 16.875 12.186 11.052 1.00 73.19 503 GLY A C 1
ATOM 4026 O O . GLY A 1 503 ? 16.338 11.685 10.065 1.00 73.19 503 GLY A O 1
ATOM 4027 N N . PHE A 1 504 ? 16.167 12.662 12.082 1.00 83.12 504 PHE A N 1
ATOM 4028 C CA . PHE A 1 504 ? 14.712 12.808 12.109 1.00 83.12 504 PHE A CA 1
ATOM 4029 C C . PHE A 1 504 ? 14.358 14.278 11.888 1.00 83.12 504 PHE A C 1
ATOM 4031 O O . PHE A 1 504 ? 14.630 15.119 12.738 1.00 83.12 504 PHE A O 1
ATOM 4038 N N . ALA A 1 505 ? 13.771 14.608 10.740 1.00 86.06 505 ALA A N 1
ATOM 4039 C CA . ALA A 1 505 ? 13.529 15.994 10.354 1.00 86.06 505 ALA A CA 1
ATOM 4040 C C . ALA A 1 505 ? 12.158 16.184 9.703 1.00 86.06 505 ALA A C 1
ATOM 4042 O O . ALA A 1 505 ? 11.492 15.219 9.311 1.00 86.06 505 ALA A O 1
ATOM 4043 N N . VAL A 1 506 ? 11.773 17.453 9.576 1.00 88.69 506 VAL A N 1
ATOM 4044 C CA . VAL A 1 506 ? 10.598 17.900 8.833 1.00 88.69 506 VAL A CA 1
ATOM 4045 C C . VAL A 1 506 ? 11.065 18.556 7.534 1.00 88.69 506 VAL A C 1
ATOM 4047 O O . VAL A 1 506 ? 11.950 19.407 7.544 1.00 88.69 506 VAL A O 1
ATOM 4050 N N . ALA A 1 507 ? 10.477 18.162 6.410 1.00 86.94 507 ALA A N 1
ATOM 4051 C CA . ALA A 1 507 ? 10.771 18.700 5.089 1.00 86.94 507 ALA A CA 1
ATOM 4052 C C . ALA A 1 507 ? 9.478 19.083 4.365 1.00 86.94 507 ALA A C 1
ATOM 4054 O O . ALA A 1 507 ? 8.411 18.521 4.618 1.00 86.94 507 ALA A O 1
ATOM 4055 N N . ILE A 1 508 ? 9.573 20.039 3.444 1.00 85.94 508 ILE A N 1
ATOM 4056 C CA . ILE A 1 508 ? 8.438 20.513 2.651 1.00 85.94 508 ILE A CA 1
ATOM 4057 C C . ILE A 1 508 ? 8.723 20.215 1.185 1.00 85.94 508 ILE A C 1
ATOM 4059 O O . ILE A 1 508 ? 9.782 20.550 0.665 1.00 85.94 508 ILE A O 1
ATOM 4063 N N . GLU A 1 509 ? 7.750 19.620 0.512 1.00 81.94 509 GLU A N 1
ATOM 4064 C CA . GLU A 1 509 ? 7.738 19.415 -0.928 1.00 81.94 509 GLU A CA 1
ATOM 4065 C C . GLU A 1 509 ? 6.539 20.173 -1.507 1.00 81.94 509 GLU A C 1
ATOM 4067 O O . GLU A 1 509 ? 5.417 20.047 -1.014 1.00 81.94 509 GLU A O 1
ATOM 4072 N N . LYS A 1 510 ? 6.763 20.966 -2.556 1.00 74.31 510 LYS A N 1
ATOM 4073 C CA . LYS A 1 510 ? 5.689 21.587 -3.338 1.00 74.31 510 LYS A CA 1
ATOM 4074 C C . LYS A 1 510 ? 5.651 20.926 -4.705 1.00 74.31 510 LYS A C 1
ATOM 4076 O O . LYS A 1 510 ? 6.678 20.836 -5.372 1.00 74.31 510 LYS A O 1
ATOM 4081 N N . ASP A 1 511 ? 4.489 20.436 -5.119 1.00 63.97 511 ASP A N 1
ATOM 4082 C CA . ASP A 1 511 ? 4.346 19.902 -6.469 1.00 63.97 511 ASP A CA 1
ATOM 4083 C C . ASP A 1 511 ? 4.137 21.022 -7.508 1.00 63.97 511 ASP A C 1
ATOM 4085 O O . ASP A 1 511 ? 4.011 22.206 -7.194 1.00 63.97 511 ASP A O 1
ATOM 4089 N N . ILE A 1 512 ? 4.095 20.639 -8.784 1.00 48.50 512 ILE A N 1
ATOM 4090 C CA . ILE A 1 512 ? 3.994 21.563 -9.930 1.00 48.50 512 ILE A CA 1
ATOM 4091 C C . ILE A 1 512 ? 2.626 22.266 -9.978 1.00 48.50 512 ILE A C 1
ATOM 4093 O O . ILE A 1 512 ? 2.462 23.268 -10.673 1.00 48.50 512 ILE A O 1
ATOM 4097 N N . PHE A 1 513 ? 1.637 21.739 -9.256 1.00 55.28 513 PHE A N 1
ATOM 4098 C CA . PHE A 1 513 ? 0.308 22.319 -9.105 1.00 55.28 513 PHE A CA 1
ATOM 4099 C C . PHE A 1 513 ? 0.192 23.172 -7.831 1.00 55.28 513 PHE A C 1
ATOM 4101 O O . PHE A 1 513 ? -0.888 23.682 -7.542 1.00 55.28 513 PHE A O 1
ATOM 4108 N N . GLY A 1 514 ? 1.290 23.356 -7.087 1.00 66.50 514 GLY A N 1
ATOM 4109 C CA . GLY A 1 514 ? 1.331 24.120 -5.843 1.00 66.50 514 GLY A CA 1
ATOM 4110 C C . GLY A 1 514 ? 0.799 23.358 -4.627 1.00 66.50 514 GLY A C 1
ATOM 4111 O O . GLY A 1 514 ? 0.640 23.962 -3.566 1.00 66.50 514 GLY A O 1
ATOM 4112 N N . GLN A 1 515 ? 0.531 22.053 -4.743 1.00 77.88 515 GLN A N 1
ATOM 4113 C CA . GLN A 1 515 ? 0.137 21.230 -3.604 1.00 77.88 515 GLN A CA 1
ATOM 4114 C C . GLN A 1 515 ? 1.322 21.081 -2.649 1.00 77.88 515 GLN A C 1
ATOM 4116 O O . GLN A 1 515 ? 2.414 20.669 -3.043 1.00 77.88 515 GLN A O 1
ATOM 4121 N N . VAL A 1 516 ? 1.087 21.404 -1.379 1.00 85.12 516 VAL A N 1
ATOM 4122 C CA . VAL A 1 516 ? 2.091 21.323 -0.318 1.00 85.12 516 VAL A CA 1
ATOM 4123 C C . VAL A 1 516 ? 2.022 19.952 0.345 1.00 85.12 516 VAL A C 1
ATOM 4125 O O . VAL A 1 516 ? 0.961 19.529 0.809 1.00 85.12 516 VAL A O 1
ATOM 4128 N N . LYS A 1 517 ? 3.169 19.286 0.445 1.00 88.94 517 LYS A N 1
ATOM 4129 C CA . LYS A 1 517 ? 3.374 18.077 1.239 1.00 88.94 517 LYS A CA 1
ATOM 4130 C C . LYS A 1 517 ? 4.409 18.351 2.318 1.00 88.94 517 LYS A C 1
ATOM 4132 O O . LYS A 1 517 ? 5.486 18.866 2.035 1.00 88.94 517 LYS A O 1
ATOM 4137 N N . ILE A 1 518 ? 4.076 18.005 3.552 1.00 91.31 518 ILE A N 1
ATOM 4138 C CA . ILE A 1 518 ? 4.968 18.103 4.705 1.00 91.31 518 ILE A CA 1
ATOM 4139 C C . ILE A 1 518 ? 5.351 16.681 5.085 1.00 91.31 518 ILE A C 1
ATOM 4141 O O . ILE A 1 518 ? 4.488 15.876 5.434 1.00 91.31 518 ILE A O 1
ATOM 4145 N N . HIS A 1 519 ? 6.635 16.379 4.992 1.00 90.56 519 HIS A N 1
ATOM 4146 C CA . HIS A 1 519 ? 7.222 15.097 5.350 1.00 90.56 519 HIS A CA 1
ATOM 4147 C C . HIS A 1 519 ? 7.848 15.229 6.731 1.00 90.56 519 HIS A C 1
ATOM 4149 O O . HIS A 1 519 ? 8.608 16.163 6.957 1.00 90.56 519 HIS A O 1
ATOM 4155 N N . ALA A 1 520 ? 7.554 14.319 7.649 1.00 91.25 520 ALA A N 1
ATOM 4156 C CA . ALA A 1 520 ? 8.196 14.268 8.956 1.00 91.25 520 ALA A CA 1
ATOM 4157 C C . ALA A 1 520 ? 8.636 12.843 9.276 1.00 91.25 520 ALA A C 1
ATOM 4159 O O . ALA A 1 520 ? 7.884 11.894 9.061 1.00 91.25 520 ALA A O 1
ATOM 4160 N N . SER A 1 521 ? 9.854 12.701 9.789 1.00 90.19 521 SER A N 1
ATOM 4161 C CA . SER A 1 521 ? 10.419 11.417 10.198 1.00 90.19 521 SER A CA 1
ATOM 4162 C C . SER A 1 521 ? 10.552 11.340 11.715 1.00 90.19 521 SER A C 1
ATOM 4164 O O . SER A 1 521 ? 10.982 12.307 12.337 1.00 90.19 521 SER A O 1
ATOM 4166 N N . PHE A 1 522 ? 10.210 10.194 12.300 1.00 89.06 522 PHE A N 1
ATOM 4167 C CA . PHE A 1 522 ? 10.228 9.942 13.740 1.00 89.06 522 PHE A CA 1
ATOM 4168 C C . PHE A 1 522 ? 10.923 8.617 14.069 1.00 89.06 522 PHE A C 1
ATOM 4170 O O . PHE A 1 522 ? 10.844 7.672 13.278 1.00 89.06 522 PHE A O 1
ATOM 4177 N N . PRO A 1 523 ? 11.528 8.485 15.260 1.00 84.38 523 PRO A N 1
ATOM 4178 C CA . PRO A 1 523 ? 12.012 7.196 15.737 1.00 84.38 523 PRO A CA 1
ATOM 4179 C C . PRO A 1 523 ? 10.853 6.210 15.932 1.00 84.38 523 PRO A C 1
ATOM 4181 O O . PRO A 1 523 ? 9.770 6.568 16.402 1.00 84.38 523 PRO A O 1
ATOM 4184 N N . ASN A 1 524 ? 11.086 4.935 15.617 1.00 79.06 524 ASN A N 1
ATOM 4185 C CA . ASN A 1 524 ? 10.069 3.887 15.747 1.00 79.06 524 ASN A CA 1
ATOM 4186 C C . ASN A 1 524 ? 9.832 3.414 17.203 1.00 79.06 524 ASN A C 1
ATOM 4188 O O . ASN A 1 524 ? 8.849 2.721 17.466 1.00 79.06 524 ASN A O 1
ATOM 4192 N N . THR A 1 525 ? 10.684 3.800 18.161 1.00 76.00 525 THR A N 1
ATOM 4193 C CA . THR A 1 525 ? 10.684 3.294 19.550 1.00 76.00 525 THR A CA 1
ATOM 4194 C C . THR A 1 525 ? 9.363 3.527 20.284 1.00 76.00 525 THR A C 1
ATOM 4196 O O . THR A 1 525 ? 8.874 2.632 20.969 1.00 76.00 525 THR A O 1
ATOM 4199 N N . HIS A 1 526 ? 8.737 4.689 20.096 1.00 70.69 526 HIS A N 1
ATOM 4200 C CA . HIS A 1 526 ? 7.437 5.044 20.690 1.00 70.69 526 HIS A CA 1
ATOM 4201 C C . HIS A 1 526 ? 6.297 5.063 19.661 1.00 70.69 526 HIS A C 1
ATOM 4203 O O . HIS A 1 526 ? 5.228 5.621 19.898 1.00 70.69 526 HIS A O 1
ATOM 4209 N N . TRP A 1 527 ? 6.533 4.466 18.492 1.00 78.50 527 TRP A N 1
ATOM 4210 C CA . TRP A 1 527 ? 5.581 4.406 17.385 1.00 78.50 527 TRP A CA 1
ATOM 4211 C C . TRP A 1 527 ? 5.675 3.050 16.667 1.00 78.50 527 TRP A C 1
ATOM 4213 O O . TRP A 1 527 ? 5.645 2.935 15.438 1.00 78.50 527 TRP A O 1
ATOM 4223 N N . SER A 1 528 ? 5.795 1.991 17.466 1.00 77.81 528 SER A N 1
ATOM 4224 C CA . SER A 1 528 ? 5.839 0.606 17.006 1.00 77.81 528 SER A CA 1
ATOM 4225 C C . SER A 1 528 ? 4.512 -0.091 17.265 1.00 77.81 528 SER A C 1
ATOM 4227 O O . SER A 1 528 ? 3.889 0.094 18.304 1.00 77.81 528 SER A O 1
ATOM 4229 N N . ILE A 1 529 ? 4.136 -0.985 16.356 1.00 76.56 529 ILE A N 1
ATOM 4230 C CA . ILE A 1 529 ? 2.998 -1.892 16.528 1.00 76.56 529 ILE A CA 1
ATOM 4231 C C . ILE A 1 529 ? 3.212 -2.894 17.687 1.00 76.56 529 ILE A C 1
ATOM 4233 O O . ILE A 1 529 ? 2.301 -3.628 18.069 1.00 76.56 529 ILE A O 1
ATOM 4237 N N . THR A 1 530 ? 4.449 -3.018 18.189 1.00 71.81 530 THR A N 1
ATOM 4238 C CA . THR A 1 530 ? 4.825 -3.864 19.339 1.00 71.81 530 THR A CA 1
ATOM 4239 C C . THR A 1 530 ? 4.645 -3.170 20.678 1.00 71.81 530 THR A C 1
ATOM 4241 O O . THR A 1 530 ? 4.609 -3.858 21.693 1.00 71.81 530 THR A O 1
ATOM 4244 N N . ASN A 1 531 ? 4.544 -1.841 20.690 1.00 68.25 531 ASN A N 1
ATOM 4245 C CA . ASN A 1 531 ? 4.499 -1.055 21.913 1.00 68.25 531 ASN A CA 1
ATOM 4246 C C . ASN A 1 531 ? 3.091 -0.486 22.077 1.00 68.25 531 ASN A C 1
ATOM 4248 O O . ASN A 1 531 ? 2.548 0.124 21.165 1.00 68.25 531 ASN A O 1
ATOM 4252 N N . SER A 1 532 ? 2.494 -0.686 23.250 1.00 59.28 532 SER A N 1
ATOM 4253 C CA . SER A 1 532 ? 1.152 -0.181 23.566 1.00 59.28 532 SER A CA 1
ATOM 4254 C C . SER A 1 532 ? 1.135 1.307 23.931 1.00 59.28 532 SER A C 1
ATOM 4256 O O . SER A 1 532 ? 0.068 1.898 24.073 1.00 59.28 532 SER A O 1
ATOM 4258 N N . ASP A 1 533 ? 2.306 1.921 24.107 1.00 65.81 533 ASP A N 1
ATOM 4259 C CA . ASP A 1 533 ? 2.437 3.330 24.461 1.00 65.81 533 ASP A CA 1
ATOM 4260 C C . ASP A 1 533 ? 2.375 4.206 23.200 1.00 65.81 533 ASP A C 1
ATOM 4262 O O . ASP A 1 533 ? 3.368 4.772 22.747 1.00 65.81 533 ASP A O 1
ATOM 4266 N N . TYR A 1 534 ? 1.184 4.313 22.605 1.00 76.75 534 TYR A N 1
ATOM 4267 C CA . TYR A 1 534 ? 0.889 5.218 21.485 1.00 76.75 534 TYR A CA 1
ATOM 4268 C C . TYR A 1 534 ? 0.897 6.705 21.901 1.00 76.75 534 TYR A C 1
ATOM 4270 O O . TYR A 1 534 ? 0.231 7.537 21.281 1.00 76.75 534 TYR A O 1
ATOM 4278 N N . SER A 1 535 ? 1.619 7.081 22.961 1.00 80.31 535 SER A N 1
ATOM 4279 C CA . SER A 1 535 ? 1.622 8.444 23.496 1.00 80.31 535 SER A CA 1
ATOM 4280 C C . SER A 1 535 ? 2.168 9.472 22.511 1.00 80.31 535 SER A C 1
ATOM 4282 O O . SER A 1 535 ? 1.593 10.556 22.396 1.00 80.31 535 SER A O 1
ATOM 4284 N N . LEU A 1 536 ? 3.238 9.152 21.776 1.00 85.19 536 LEU A N 1
ATOM 4285 C CA . LEU A 1 536 ? 3.794 10.035 20.749 1.00 85.19 536 LEU A CA 1
ATOM 4286 C C . LEU A 1 536 ? 2.788 10.299 19.610 1.00 85.19 536 LEU A C 1
ATOM 4288 O O . LEU A 1 536 ? 2.430 11.467 19.413 1.00 85.19 536 LEU A O 1
ATOM 4292 N N . PRO A 1 537 ? 2.257 9.273 18.911 1.00 88.38 537 PRO A N 1
ATOM 4293 C CA . PRO A 1 537 ? 1.259 9.495 17.868 1.00 88.38 537 PRO A CA 1
ATOM 4294 C C . PRO A 1 537 ? 0.003 10.217 18.382 1.00 88.38 537 PRO A C 1
ATOM 4296 O O . PRO A 1 537 ? -0.513 11.109 17.708 1.00 88.38 537 PRO A O 1
ATOM 4299 N N . LEU A 1 538 ? -0.458 9.927 19.605 1.00 85.88 538 LEU A N 1
ATOM 4300 C CA . LEU A 1 538 ? -1.592 10.632 20.217 1.00 85.88 538 LEU A CA 1
ATOM 4301 C C . LEU A 1 538 ? -1.309 12.126 20.457 1.00 85.88 538 LEU A C 1
ATOM 4303 O O . LEU A 1 538 ? -2.165 12.965 20.162 1.00 85.88 538 LEU A O 1
ATOM 4307 N N . LYS A 1 539 ? -0.117 12.481 20.959 1.00 88.81 539 LYS A N 1
ATOM 4308 C CA . LYS A 1 539 ? 0.301 13.883 21.160 1.00 88.81 539 LYS A CA 1
ATOM 4309 C C . LYS A 1 539 ? 0.366 14.645 19.836 1.00 88.81 539 LYS A C 1
ATOM 4311 O O . LYS A 1 539 ? -0.128 15.775 19.763 1.00 88.81 539 LYS A O 1
ATOM 4316 N N . ILE A 1 540 ? 0.913 14.022 18.792 1.00 90.62 540 ILE A N 1
ATOM 4317 C CA . ILE A 1 540 ? 0.979 14.608 17.447 1.00 90.62 540 ILE A CA 1
ATOM 4318 C C . ILE A 1 540 ? -0.437 14.807 16.897 1.00 90.62 540 ILE A C 1
ATOM 4320 O O . ILE A 1 540 ? -0.793 15.922 16.517 1.00 90.62 540 ILE A O 1
ATOM 4324 N N . LYS A 1 541 ? -1.290 13.775 16.939 1.00 88.00 541 LYS A N 1
ATOM 4325 C CA . LYS A 1 541 ? -2.682 13.849 16.466 1.00 88.00 541 LYS A CA 1
ATOM 4326 C C . LYS A 1 541 ? -3.472 14.955 17.167 1.00 88.00 541 LYS A C 1
ATOM 4328 O O . LYS A 1 541 ? -4.149 15.737 16.504 1.00 88.00 541 LYS A O 1
ATOM 4333 N N . LYS A 1 542 ? -3.347 15.071 18.494 1.00 89.25 542 LYS A N 1
ATOM 4334 C CA . LYS A 1 542 ? -3.985 16.141 19.279 1.00 89.25 542 LYS A CA 1
ATOM 4335 C C . LYS A 1 542 ? -3.498 17.529 18.858 1.00 89.25 542 LYS A C 1
ATOM 4337 O O . LYS A 1 542 ? -4.305 18.448 18.765 1.00 89.25 542 LYS A O 1
ATOM 4342 N N . SER A 1 543 ? -2.204 17.673 18.583 1.00 91.00 543 SER A N 1
ATOM 4343 C CA . SER A 1 543 ? -1.612 18.949 18.163 1.00 91.00 543 SER A CA 1
ATOM 4344 C C . SER A 1 543 ? -2.029 19.348 16.743 1.00 91.00 543 SER A C 1
ATOM 4346 O O . SER A 1 543 ? -2.194 20.531 16.465 1.00 91.00 543 SER A O 1
ATOM 4348 N N . LEU A 1 544 ? -2.257 18.372 15.858 1.00 90.56 544 LEU A N 1
ATOM 4349 C CA . LEU A 1 544 ? -2.700 18.596 14.478 1.00 90.56 544 LEU A CA 1
ATOM 4350 C C . LEU A 1 544 ? -4.221 18.751 14.325 1.00 90.56 544 LEU A C 1
ATOM 4352 O O . LEU A 1 544 ? -4.684 19.125 13.246 1.00 90.56 544 LEU A O 1
ATOM 4356 N N . LEU A 1 545 ? -5.004 18.497 15.379 1.00 87.31 545 LEU A N 1
ATOM 4357 C CA . LEU A 1 545 ? -6.470 18.529 15.343 1.00 87.31 545 LEU A CA 1
ATOM 4358 C C . LEU A 1 545 ? -7.063 19.808 14.705 1.00 87.31 545 LEU A C 1
ATOM 4360 O O . LEU A 1 545 ? -7.983 19.666 13.897 1.00 87.31 545 LEU A O 1
ATOM 4364 N N . PRO A 1 546 ? -6.544 21.031 14.960 1.00 89.19 546 PRO A N 1
ATOM 4365 C CA . PRO A 1 546 ? -7.067 22.252 14.333 1.00 89.19 546 PRO A CA 1
ATOM 4366 C C . PRO A 1 546 ? -6.961 22.272 12.799 1.00 89.19 546 PRO A C 1
ATOM 4368 O O . PRO A 1 546 ? -7.745 22.947 12.130 1.00 89.19 546 PRO A O 1
ATOM 4371 N N . PHE A 1 547 ? -6.007 21.525 12.238 1.00 88.69 547 PHE A N 1
ATOM 4372 C CA . PHE A 1 547 ? -5.711 21.497 10.805 1.00 88.69 547 PHE A CA 1
ATOM 4373 C C . PHE A 1 547 ? -6.253 20.252 10.105 1.00 88.69 547 PHE A C 1
ATOM 4375 O O . PHE A 1 547 ? -6.250 20.208 8.880 1.00 88.69 547 PHE A O 1
ATOM 4382 N N . TRP A 1 548 ? -6.752 19.264 10.855 1.00 84.75 548 TRP A N 1
ATOM 4383 C CA . TRP A 1 548 ? -7.096 17.930 10.350 1.00 84.75 548 TRP A CA 1
ATOM 4384 C C . TRP A 1 548 ? -8.024 17.945 9.129 1.00 84.75 548 TRP A C 1
ATOM 4386 O O . TRP A 1 548 ? -7.844 17.164 8.202 1.00 84.75 548 TRP A O 1
ATOM 4396 N N . LYS A 1 549 ? -8.979 18.883 9.081 1.00 82.88 549 LYS A N 1
ATOM 4397 C CA . LYS A 1 549 ? -9.909 19.039 7.948 1.00 82.88 549 LYS A CA 1
ATOM 4398 C C . LYS A 1 549 ? -9.246 19.429 6.620 1.00 82.88 549 LYS A C 1
ATOM 4400 O O . LYS A 1 549 ? -9.864 19.250 5.580 1.00 82.88 549 LYS A O 1
ATOM 4405 N N . TYR A 1 550 ? -8.032 19.971 6.659 1.00 85.00 550 TYR A N 1
ATOM 4406 C CA . TYR A 1 550 ? -7.268 20.392 5.482 1.00 85.00 550 TYR A CA 1
ATOM 4407 C C . TYR A 1 550 ? -6.173 19.394 5.106 1.00 85.00 550 TYR A C 1
ATOM 4409 O O . TYR A 1 550 ? -5.408 19.663 4.185 1.00 85.00 550 TYR A O 1
ATOM 4417 N N . LEU A 1 551 ? -6.041 18.286 5.840 1.00 86.06 551 LEU A N 1
ATOM 4418 C CA . LEU A 1 551 ? -4.921 17.368 5.696 1.00 86.06 551 LEU A CA 1
ATOM 4419 C C . LEU A 1 551 ? -5.387 16.008 5.196 1.00 86.06 551 LEU A C 1
ATOM 4421 O O . LEU A 1 551 ? -6.282 15.380 5.760 1.00 86.06 551 LEU A O 1
ATOM 4425 N N . LYS A 1 552 ? -4.692 15.510 4.178 1.00 85.94 552 LYS A N 1
ATOM 4426 C CA . LYS A 1 552 ? -4.615 14.081 3.900 1.00 85.94 552 LYS A CA 1
ATOM 4427 C C . LYS A 1 552 ? -3.348 13.548 4.562 1.00 85.94 552 LYS A C 1
ATOM 4429 O O . LYS A 1 552 ? -2.258 14.048 4.292 1.00 85.94 552 LYS A O 1
ATOM 4434 N N . VAL A 1 553 ? -3.506 12.552 5.426 1.00 87.31 553 VAL A N 1
ATOM 4435 C CA . VAL A 1 553 ? -2.421 11.980 6.229 1.00 87.31 553 VAL A CA 1
ATOM 4436 C C . VAL A 1 553 ? -2.065 10.595 5.711 1.00 87.31 553 VAL A C 1
ATOM 4438 O O . VAL A 1 553 ? -2.950 9.764 5.514 1.00 87.31 553 VAL A O 1
ATOM 4441 N N . GLU A 1 554 ? -0.776 10.343 5.521 1.00 86.38 554 GLU A N 1
ATOM 4442 C CA . GLU A 1 554 ? -0.224 9.028 5.205 1.00 86.38 554 GLU A CA 1
ATOM 4443 C C . GLU A 1 554 ? 0.883 8.700 6.218 1.00 86.38 554 GLU A C 1
ATOM 4445 O O . GLU A 1 554 ? 1.698 9.563 6.546 1.00 86.38 554 GLU A O 1
ATOM 4450 N N . VAL A 1 555 ? 0.883 7.471 6.743 1.00 86.81 555 VAL A N 1
ATOM 4451 C CA . VAL A 1 555 ? 1.861 6.984 7.729 1.00 86.81 555 VAL A CA 1
ATOM 4452 C C . VAL A 1 555 ? 2.544 5.744 7.167 1.00 86.81 555 VAL A C 1
ATOM 4454 O O . VAL A 1 555 ? 1.853 4.823 6.721 1.00 86.81 555 VAL A O 1
ATOM 4457 N N . TYR A 1 556 ? 3.873 5.725 7.222 1.00 83.06 556 TYR A N 1
ATOM 4458 C CA . TYR A 1 556 ? 4.730 4.657 6.710 1.00 83.06 556 TYR A CA 1
ATOM 4459 C C . TYR A 1 556 ? 5.651 4.102 7.801 1.00 83.06 556 TYR A C 1
ATOM 4461 O O . TYR A 1 556 ? 6.215 4.914 8.576 1.00 83.06 556 TYR A O 1
#

pLDDT: mean 81.32, std 11.34, range [38.69, 96.31]

Foldseek 3Di:
DKWWWWAFQADDDDVRIDIADEPDPDDAQWWFFDDDPPDTTTIGTHDIGDCVVCVVVCVPDPDHHHYDYDDPPIWGFDPLLSVLLVLVCLLWVDRSNLVSNQQPNPQDPPVPPDPDAQAEEEEEAQQPPDDDDPDSYHYDRGNNVVRSQGTPPHHHYQAYEYEPLVLQQVCCCPPSVGGVSLSVLLSCVSVVHAYAYPDNALDLLCVLSVHDYDPDPFDDLPFEAEDECQPPDQVQLPQLFHPVVLVVQQVCVVVLFAEEEAFDAAPDFFFKAASPPGGGAADPPPRHHWTKDACPPVLCVVQVHDDRIWTADQAPGHIGRLQAARPPPRHSRIDGAGDHLVSVLVSNCVSYDVVCNVLEAECSPHDDVVNVVVCVVRPGYYYYHLSCLSNDQAGAEYEYSELCRQQVVPDLCSLSSVSSVSVSQVRHNNGYYYYYNDPVSVVSVPDTSVRVSVVSVVVCCVQVHPPFKKKKKKKFAPPDDPRVVLVVQLQVLLVVQADVVVNWHWDWGADPVRTIIIMTIHGCPQSGSPDSNSVSSNSSCVSCVVVVVGIDMGMD

Mean predicted aligned error: 11.01 Å

Sequence (556 aa):
MYLINVIPLHRKIPDISLSYISKDNIKLGTIIDAPIKKSLEQSLVISIQNVKDEKSYIKSLPWKLISIQKNKDNVILQKKVIDTLFDFCSYSFVNPDVVIRACLKEFKVQKLKVKGNIETLTITSSNRKLKKLNNGQDYVSTLQNFISNFTINSPKINKISIDDAGGLSNYGILYLGFDPVAFIVLLARNLNIPISFINGGQRLRYQEWNLLQNKKQSLFLTNLRIISREDEDHIIKQYPIAKKIQEIILKNTLLGRKILILASAKNFAPKTICGDCGQIHICPNCKNHLKLVKNGRNYARIYGVSGEYIFVCANCNNGYTALTKCTNCDSWNLLPIGYGIERIIENLENLIPKKQHGDIYDFSTSVKQKKLKNWGNKGGIIIGGLNLINEIELCDICIVPSLGALLYNGFFESSERVRDILEYAQNCSQGMIVSVLKDNEKDFLDLTCTQWKKQELTDRKTLNYPPYARHLILTLDPYASRAEKIQNEIVKILEKFTDPNTGFAVAIEKDIFGQVKIHASFPNTHWSITNSDYSLPLKIKKSLLPFWKYLKVEVY

Radius of gyration: 26.38 Å; Cα contacts (8 Å, |Δi|>4): 1015; chains: 1; bounding box: 66×62×71 Å

Solvent-accessible surface area (backbone atoms only — not comparable to full-atom values): 30895 Å² total; per-residue (Å²): 90,26,38,36,33,26,32,51,23,74,65,88,63,94,73,62,52,47,71,32,34,21,76,54,89,68,57,64,35,25,42,44,77,42,81,55,91,93,42,76,39,53,19,39,28,74,45,74,43,55,40,84,80,42,47,69,60,62,69,68,45,96,60,85,73,53,79,52,79,81,63,93,85,48,54,38,38,32,62,62,59,51,52,37,50,55,51,43,28,42,73,54,69,42,59,62,56,48,54,47,24,59,38,38,45,83,72,67,87,66,78,75,83,69,89,56,73,39,56,31,43,31,39,40,36,75,69,66,82,80,73,87,56,99,75,65,52,48,79,33,54,42,64,32,66,52,52,64,55,47,30,75,86,39,56,59,62,61,25,42,35,32,37,38,38,44,48,31,25,54,49,17,48,74,76,54,67,42,52,53,51,62,47,50,53,42,40,29,55,75,69,72,32,53,58,37,30,70,34,52,68,58,58,66,56,56,63,72,65,76,55,58,61,59,83,70,75,85,79,75,74,84,44,62,43,78,43,81,48,57,88,51,54,75,76,63,62,72,44,54,59,53,69,76,52,49,55,51,50,50,56,39,48,77,70,42,37,32,34,39,37,42,41,38,47,62,86,43,70,34,46,33,21,27,70,81,78,63,46,68,36,44,32,91,87,78,65,46,65,32,40,64,42,72,46,82,81,56,52,31,68,77,38,76,37,66,61,69,40,31,28,38,26,54,78,82,64,48,46,41,45,67,84,59,52,33,87,84,74,64,43,74,50,68,40,70,44,44,54,18,44,62,57,43,49,56,54,46,61,75,69,46,60,78,90,53,55,85,39,55,44,80,33,57,87,57,82,52,68,72,58,54,54,48,37,74,74,61,24,24,37,39,37,25,32,77,70,51,67,65,77,50,82,69,39,34,35,37,36,29,55,42,47,58,32,46,49,67,66,80,51,89,62,23,58,37,54,51,50,48,52,62,61,49,32,76,40,20,80,76,12,24,40,39,26,30,68,48,68,73,56,51,55,59,70,70,47,49,74,68,58,46,51,54,52,55,51,54,52,25,58,75,65,51,31,66,65,55,16,32,39,40,40,37,36,43,46,76,83,45,84,63,48,69,60,53,49,55,54,51,50,62,57,51,53,77,70,35,47,62,94,77,68,18,44,75,49,77,44,38,46,97,86,62,36,41,32,39,38,36,34,33,70,25,84,51,64,34,93,82,50,88,59,50,57,57,46,46,52,51,52,62,71,44,52,93,50,47,93,44,46,51,79,47,66,80

Nearest PDB structures (foldseek):
  6dcr-assembly2_B  TM=6.431E-01  e=1.613E-21  Escherichia coli K-12
  4nl4-assembly1_H  TM=6.723E-01  e=1.135E-19  Klebsiella pneumoniae subsp. pneumoniae MGH 78578
  4nl8-assembly1_A  TM=6.250E-01  e=2.023E-16  Klebsiella pneumoniae subsp. pneumoniae MGH 78578
  3gz7-assembly1_B  TM=5.971E-01  e=6.136E-02  Bordetella bronchiseptica
  4er8-assembly1_A  TM=4.395E-01  e=3.178E-01  Escherichia coli K-12

Secondary structure (DSSP, 8-state):
-EEEEEEESS---TTSSEEEEESS-PPTTBEEEEEETTEEEEEEEEEEEETTTTHHHHHH-SSPPPEE---TT--BB-HHHHHHHHHHHHHS---HHHHHHHHHTT---------S-BSEEEE--TTS-----SSSEEEE-SHHHHHHT-BTTPPPB--EEESSHHHHHHHIIIIISS-HHHHHHHHHHHHT--EEESS-TT-GGGGGGT-EE--------TTEEEEE-TTS-HHHHTSSS-HHHHHHHHHHHHTT-EEEEE-BPTT-PPEEEETTT-PBPB-TTT-PBPEEEE-SSSHHHHTT--SSEEEE-TTT--EEETTPPPTTT--S-EEEE--BHHHHHHHHHHHS-GGGGGGEEEESS---HHHHHHHHHH-EEEEE-GGGGGT-S-BSEEEES-HHHHHTSS-TTHHHHHHHHHHHGGGBTT-EEEEESSHHHHHHHHS-HHHHHHHHHHHHHHTT-TTSEEEEEEEEPTT-TTHHHHHHHHHHHHGGG--GGGT--EEEEE-TT--EEEEEEEEGGGS-TT-S-THHHHHHHHHHGGGGGGEEEEE-

Organism: NCBI:txid1801764